Protein AF-A0A3C1S9T3-F1 (afdb_monomer)

Sequence (637 aa):
MSRKSRKHASLILAIFSAVALSVFCPMAVWADSVAPNTFNAKIAIGETVSVKRTVTITKEVISAKIDIFFLFDTTSSMKDTIQAAQINASEILSNASKMGDVSFGVGYYQDFPIGEYGGKNAEGKTDIAYQQLQDITNNPEYVRNAIDNLPLGYGNDVPESNLYALSEVASKTSWRKDSVRIIIWFGDCPGHDGKLDLSYPSRIGLSDVIATLKSHDIIVEAVDLNYLDRGFNVIDDFGVITADYRNLAGQATAITTATGGKILVPDDSGISGIVKIIDDALKSAFAEYKEVRLVFSGKNAGLGAELSPAAITNNFDRSSDRSFDFNITYKGLVPGIYQFDVLAKLDSKTVAVAKDTVEVVGQTGCLTKGAFTVEDSGLVKIDWLYDGGKYQGEFGIFNIAGMENLTPGSAEFIAEAVKRVLSNSEQGYPVFSDLSEGARFSGLLGGEVRDWNAGDYKGVKSLAMKPGSCFATVLVPNSTFTSLAQNPAITDPNKRPLFSMVSQTSAYGMSIGQMADVNGMGKAYSYEDKDASASDLDFNDLIIQITGAIGNVPSIDELRAAKTARSRRDSDWRTSELGRAILEHVAYPAAGENTVSMTVSLNIPATLLVYDPSGKVMGKDGGWISGAEFEMKADGT

Mean predicted aligned error: 17.3 Å

Secondary structure (DSSP, 8-state):
-----------------------------PPSEEESSEEEEEEEBT-EEEEEEEEEE-SS--S-EEEEEEEEE-SGGGHHHHHHHHHHHHHHHHHHHTTSEEEEEEEEE---SSTTT--B-TT-PBP-S-EEEEEEES-HHHHHHHHHT------SSSSBSHHHHHHHHHHHS-PPTT-EEEEEEEESSPBP-TTT-SSSS----HHHHHHHHHHTTEEEEEEESSSTTT--EEE-TTS-EEEE-GGGTTHHHHHHHHHT--EE--S-SSHHHHHHHHHHHHHHHHHEEEEEEEEESS--TTEEEEEESS-EEEEEESSS-EEEEEEEEEEE-SSEEEEEEEEEEETTEEEEEEEEEEEEEPP---SSTT-EEEPTT-EEEEEEEEE--SS--EEEEEE-TT-TTSPTTSHHHHHHHHHHHTT-BTTEEEEEETTT---S--S--TT-SS----S----PEEEE--TT-EEEEEEETTS-HHHHHH-TT---TTTS-EES---S--GGGTTT-SEEESSSSSSEEEE-SS-TTT--S---SEEEEEESEEE---BHHHHHHTS-GGG--S--GGGSHHHHHHHHHHHSPPPPTTS-------SS------B-TTS-B--TT----TT------TT--

Foldseek 3Di:
DDDDDDDDDDDDDDDDDDDDDPDPDPPDQDFFEKPPQEAEAEAAFQDKDKDKIKTKHALAQAQAQAEEEEEDEQEPVCVQLLVLCLVCLVVLLVLVPNNYNYWYWYKYAFADQDQQWWDADPVRDIGDGMDTQGATDPPSVSVSVSSNPRHHTHTDDFAISQQVHLLCCLPPHPDDPQHAAEYEHEDAGFHDACCVDVVGPDNGGLVNSLVSCVVSLYAYEYEHAHCHAQWDFDADPVRDGPDGGRVRHHSSVSNNVSSVFYYDYFPDSHNVRVSVSSVVRVCSSQFWFFKKAKDKDDDDPQKDKDKVPRIDGDTDGSPRMDMDMMMIMIHGRDFDWDKIKIFIDRHSHGRYIGIYIYGHDYPPADPFAQKKAFAPVQKKKKAWAAALALAWWWKKKFFCPPVPPPDPLDLVNLLLRLVQCVVLALGMHTFDTQVEAFHPDFDDFAPRPDTNTDYHHAFMDIGGHDHRTMMKMKMQGHDYSVVCNVPVVDPPQQGHIAIQTADPDPRQQSPLGQKAAAAPPQFKIFGDSGGPVPGLLLRRRTMMTIPSIGHNYHHSVRSLVPDDPVSPPGGNSCPDPSNVLSVQQRPDDAQDPPRDDDDDDDPDDDDDWDADPVRHTCDPVGDDDRNDGDHQDPVRD

pLDDT: mean 82.48, std 16.52, range [28.94, 98.81]

Structure (mmCIF, N/CA/C/O backbone):
data_AF-A0A3C1S9T3-F1
#
_entry.id   AF-A0A3C1S9T3-F1
#
loop_
_atom_site.group_PDB
_atom_site.id
_atom_site.type_symbol
_atom_site.label_atom_id
_atom_site.label_alt_id
_atom_site.label_comp_id
_atom_site.label_asym_id
_atom_site.label_entity_id
_atom_site.label_seq_id
_atom_site.pdbx_PDB_ins_code
_atom_site.Cartn_x
_atom_site.Cartn_y
_atom_site.Cartn_z
_atom_site.occupancy
_atom_site.B_iso_or_equiv
_atom_site.auth_seq_id
_atom_site.auth_comp_id
_atom_site.auth_asym_id
_atom_site.auth_atom_id
_atom_site.pdbx_PDB_model_num
ATOM 1 N N . MET A 1 1 ? 15.547 50.776 53.269 1.00 37.12 1 MET A N 1
ATOM 2 C CA . MET A 1 1 ? 14.284 50.978 54.014 1.00 37.12 1 MET A CA 1
ATOM 3 C C . MET A 1 1 ? 13.130 50.993 53.023 1.00 37.12 1 MET A C 1
ATOM 5 O O . MET A 1 1 ? 13.195 51.811 52.128 1.00 37.12 1 MET A O 1
ATOM 9 N N . SER A 1 2 ? 12.129 50.117 53.226 1.00 34.38 2 SER A N 1
ATOM 10 C CA . SER A 1 2 ? 10.680 50.331 52.979 1.00 34.38 2 SER A CA 1
ATOM 11 C C . SER A 1 2 ? 10.211 50.749 51.568 1.00 34.38 2 SER A C 1
ATOM 13 O O . SER A 1 2 ? 10.684 51.733 51.038 1.00 34.38 2 SER A O 1
ATOM 15 N N . ARG A 1 3 ? 9.173 50.204 50.922 1.00 34.81 3 ARG A N 1
ATOM 16 C CA . ARG A 1 3 ? 8.220 49.085 51.084 1.00 34.81 3 ARG A CA 1
ATOM 17 C C . ARG A 1 3 ? 7.284 49.206 49.861 1.00 34.81 3 ARG A C 1
ATOM 19 O O . ARG A 1 3 ? 6.869 50.324 49.594 1.00 34.81 3 ARG A O 1
ATOM 26 N N . LYS A 1 4 ? 6.809 48.062 49.338 1.00 36.97 4 LYS A N 1
ATOM 27 C CA . LYS A 1 4 ? 5.447 47.812 48.785 1.00 36.97 4 LYS A CA 1
ATOM 28 C C . LYS A 1 4 ? 5.010 48.615 47.538 1.00 36.97 4 LYS A C 1
ATOM 30 O O . LYS A 1 4 ? 5.372 49.757 47.370 1.00 36.97 4 LYS A O 1
ATOM 35 N N . SER A 1 5 ? 4.089 48.179 46.681 1.00 35.03 5 SER A N 1
ATOM 36 C CA . SER A 1 5 ? 3.474 46.900 46.290 1.00 35.03 5 SER A CA 1
ATOM 37 C C . SER A 1 5 ? 2.330 47.264 45.323 1.00 35.03 5 SER A C 1
ATOM 39 O O . SER A 1 5 ? 1.683 48.272 45.594 1.00 35.03 5 SER A O 1
ATOM 41 N N . ARG A 1 6 ? 1.965 46.347 44.405 1.00 35.88 6 ARG A N 1
ATOM 42 C CA . ARG A 1 6 ? 0.624 46.190 43.768 1.00 35.88 6 ARG A CA 1
ATOM 43 C C . ARG A 1 6 ? 0.224 47.260 42.736 1.00 35.88 6 ARG A C 1
ATOM 45 O O . ARG A 1 6 ? 0.566 48.412 42.898 1.00 35.88 6 ARG A O 1
ATOM 52 N N . LYS A 1 7 ? -0.605 47.011 41.718 1.00 38.44 7 LYS A N 1
ATOM 53 C CA . LYS A 1 7 ? -1.121 45.860 40.937 1.00 38.44 7 LYS A CA 1
ATOM 54 C C . LYS A 1 7 ? -2.064 46.521 39.898 1.00 38.44 7 LYS A C 1
ATOM 56 O O . LYS A 1 7 ? -2.768 47.444 40.278 1.00 38.44 7 LYS A O 1
ATOM 61 N N . HIS A 1 8 ? -2.153 45.938 38.697 1.00 35.81 8 HIS A N 1
ATOM 62 C CA . HIS A 1 8 ? -3.306 45.942 37.764 1.00 35.81 8 HIS A CA 1
ATOM 63 C C . HIS A 1 8 ? -3.616 47.207 36.942 1.00 35.81 8 HIS A C 1
ATOM 65 O O . HIS A 1 8 ? -3.943 48.243 37.503 1.00 35.81 8 HIS A O 1
ATOM 71 N N . ALA A 1 9 ? -3.686 47.038 35.614 1.00 30.25 9 ALA A N 1
ATOM 72 C CA . ALA A 1 9 ? -4.877 47.351 34.811 1.00 30.25 9 ALA A CA 1
ATOM 73 C C . ALA A 1 9 ? -4.739 46.769 33.387 1.00 30.25 9 ALA A C 1
ATOM 75 O O . ALA A 1 9 ? -3.715 46.944 32.732 1.00 30.25 9 ALA A O 1
ATOM 76 N N . SER A 1 10 ? -5.777 46.054 32.946 1.00 31.44 10 SER A N 1
ATOM 77 C CA . SER A 1 10 ? -6.054 45.654 31.560 1.00 31.44 10 SER A CA 1
ATOM 78 C C . SER A 1 10 ? -6.182 46.874 30.631 1.00 31.44 10 SER A C 1
ATOM 80 O O . SER A 1 10 ? -6.416 47.968 31.136 1.00 31.44 10 SER A O 1
ATOM 82 N N . LEU A 1 11 ? -6.152 46.679 29.301 1.00 29.58 11 LEU A N 1
ATOM 83 C CA . LEU A 1 11 ? -7.324 46.857 28.412 1.00 29.58 11 LEU A CA 1
ATOM 84 C C . LEU A 1 11 ? -6.941 47.103 26.922 1.00 29.58 11 LEU A C 1
ATOM 86 O O . LEU A 1 11 ? -6.300 48.089 26.591 1.00 29.58 11 LEU A O 1
ATOM 90 N N . ILE A 1 12 ? -7.457 46.210 26.066 1.00 29.95 12 ILE A N 1
ATOM 91 C CA . ILE A 1 12 ? -8.029 46.392 24.712 1.00 29.95 12 ILE A CA 1
ATOM 92 C C . ILE A 1 12 ? -7.158 46.744 23.482 1.00 29.95 12 ILE A C 1
ATOM 94 O O . ILE A 1 12 ? -6.455 47.741 23.383 1.00 29.95 12 ILE A O 1
ATOM 98 N N . LEU A 1 13 ? -7.388 45.866 22.502 1.00 30.67 13 LEU A N 1
ATOM 99 C CA . LEU A 1 13 ? -7.096 45.815 21.075 1.00 30.67 13 LEU A CA 1
ATOM 100 C C . LEU A 1 13 ? -7.766 46.959 20.280 1.00 30.67 13 LEU A C 1
ATOM 102 O O . LEU A 1 13 ? -8.963 47.191 20.438 1.00 30.67 13 LEU A O 1
ATOM 106 N N . ALA A 1 14 ? -7.045 47.589 19.349 1.00 29.27 14 ALA A N 1
ATOM 107 C CA . ALA A 1 14 ? -7.641 48.395 18.281 1.00 29.27 14 ALA A CA 1
ATOM 108 C C . ALA A 1 14 ? -6.919 48.145 16.946 1.00 29.27 14 ALA A C 1
ATOM 110 O O . ALA A 1 14 ? -5.698 48.243 16.846 1.00 29.27 14 ALA A O 1
ATOM 111 N N . ILE A 1 15 ? -7.720 47.784 15.946 1.00 34.62 15 ILE A N 1
ATOM 112 C CA . ILE A 1 15 ? -7.380 47.491 14.552 1.00 34.62 15 ILE A CA 1
ATOM 113 C C . ILE A 1 15 ? -7.155 48.806 13.791 1.00 34.62 15 ILE A C 1
ATOM 115 O O . ILE A 1 15 ? -7.966 49.720 13.921 1.00 34.62 15 ILE A O 1
ATOM 119 N N . PHE A 1 16 ? -6.131 48.869 12.932 1.00 28.94 16 PHE A N 1
ATOM 120 C CA . PHE A 1 16 ? -6.097 49.787 11.788 1.00 28.94 16 PHE A CA 1
ATOM 121 C C . PHE A 1 16 ? -5.500 49.093 10.558 1.00 28.94 16 PHE A C 1
ATOM 123 O O . PHE A 1 16 ? -4.442 48.470 10.623 1.00 28.94 16 PHE A O 1
ATOM 130 N N . SER A 1 17 ? -6.236 49.190 9.452 1.00 31.55 17 SER A N 1
ATOM 131 C CA . SER A 1 17 ? -5.959 48.587 8.150 1.00 31.55 17 SER A CA 1
ATOM 132 C C . SER A 1 17 ? -4.990 49.399 7.284 1.00 31.55 17 SER A C 1
ATOM 134 O O . SER A 1 17 ? -4.907 50.618 7.403 1.00 31.55 17 SER A O 1
ATOM 136 N N . ALA A 1 18 ? -4.445 48.674 6.298 1.00 35.50 18 ALA A N 1
ATOM 137 C CA . ALA A 1 18 ? -3.998 49.093 4.965 1.00 35.50 18 ALA A CA 1
ATOM 138 C C . ALA A 1 18 ? -2.547 49.576 4.790 1.00 35.50 18 ALA A C 1
ATOM 140 O O . ALA A 1 18 ? -2.223 50.735 5.018 1.00 35.50 18 ALA A O 1
ATOM 141 N N . VAL A 1 19 ? -1.732 48.705 4.181 1.00 29.98 19 VAL A N 1
ATOM 142 C CA . VAL A 1 19 ? -0.723 49.098 3.186 1.00 29.98 19 VAL A CA 1
ATOM 143 C C . VAL A 1 19 ? -0.790 48.098 2.031 1.00 29.98 19 VAL A C 1
ATOM 145 O O . VAL A 1 19 ? -0.560 46.905 2.211 1.00 29.98 19 VAL A O 1
ATOM 148 N N . ALA A 1 20 ? -1.134 48.601 0.846 1.00 42.47 20 ALA A N 1
ATOM 149 C CA . ALA A 1 20 ? -0.939 47.906 -0.414 1.00 42.47 20 ALA A CA 1
ATOM 150 C C . ALA A 1 20 ? 0.568 47.803 -0.680 1.00 42.47 20 ALA A C 1
ATOM 152 O O . ALA A 1 20 ? 1.244 48.825 -0.794 1.00 42.47 20 ALA A O 1
ATOM 153 N N . LEU A 1 21 ? 1.089 46.581 -0.776 1.00 30.97 21 LEU A N 1
ATOM 154 C CA . LEU A 1 21 ? 2.451 46.332 -1.228 1.00 30.97 21 LEU A CA 1
ATOM 155 C C . LEU A 1 21 ? 2.379 45.427 -2.456 1.00 30.97 21 LEU A C 1
ATOM 157 O O . LEU A 1 21 ? 2.195 44.216 -2.361 1.00 30.97 21 LEU A O 1
ATOM 161 N N . SER A 1 22 ? 2.493 46.048 -3.626 1.00 41.16 22 SER A N 1
ATOM 162 C CA . SER A 1 22 ? 2.819 45.377 -4.877 1.00 41.16 22 SER A CA 1
ATOM 163 C C . SER A 1 22 ? 4.232 44.808 -4.759 1.00 41.16 22 SER A C 1
ATOM 165 O O . SER A 1 22 ? 5.216 45.487 -5.056 1.00 41.16 22 SER A O 1
ATOM 167 N N . VAL A 1 23 ? 4.337 43.575 -4.267 1.00 33.38 23 VAL A N 1
ATOM 168 C CA . VAL A 1 23 ? 5.581 42.809 -4.285 1.00 33.38 23 VAL A CA 1
ATOM 169 C C . VAL A 1 23 ? 5.680 42.154 -5.656 1.00 33.38 23 VAL A C 1
ATOM 171 O O . VAL A 1 23 ? 4.972 41.195 -5.955 1.00 33.38 23 VAL A O 1
ATOM 174 N N . PHE A 1 24 ? 6.566 42.689 -6.495 1.00 38.44 24 PHE A N 1
ATOM 175 C CA . PHE A 1 24 ? 7.180 41.924 -7.575 1.00 38.44 24 PHE A CA 1
ATOM 176 C C . PHE A 1 24 ? 7.943 40.771 -6.909 1.00 38.44 24 PHE A C 1
ATOM 178 O O . PHE A 1 24 ? 9.077 40.933 -6.463 1.00 38.44 24 PHE A O 1
ATOM 185 N N . CYS A 1 25 ? 7.274 39.633 -6.740 1.00 29.67 25 CYS A N 1
ATOM 186 C CA . CYS A 1 25 ? 7.915 38.417 -6.273 1.00 29.67 25 CYS A CA 1
ATOM 187 C C . CYS A 1 25 ? 8.686 37.849 -7.474 1.00 29.67 25 CYS A C 1
ATOM 189 O O . CYS A 1 25 ? 8.064 37.653 -8.524 1.00 29.67 25 CYS A O 1
ATOM 191 N N . PRO A 1 26 ? 10.006 37.605 -7.391 1.00 34.91 26 PRO A N 1
ATOM 192 C CA . PRO A 1 26 ? 10.653 36.765 -8.388 1.00 34.91 26 PRO A CA 1
ATOM 193 C C . PRO A 1 26 ? 9.881 35.444 -8.396 1.00 34.91 26 PRO A C 1
ATOM 195 O O . PRO A 1 26 ? 9.629 34.889 -7.327 1.00 34.91 26 PRO A O 1
ATOM 198 N N . MET A 1 27 ? 9.417 35.001 -9.568 1.00 33.03 27 MET A N 1
ATOM 199 C CA . MET A 1 27 ? 8.697 33.735 -9.686 1.00 33.03 27 MET A CA 1
ATOM 200 C C . MET A 1 27 ? 9.614 32.635 -9.156 1.00 33.03 27 MET A C 1
ATOM 202 O O . MET A 1 27 ? 10.551 32.220 -9.833 1.00 33.03 27 MET A O 1
ATOM 206 N N . ALA A 1 28 ? 9.386 32.211 -7.914 1.00 42.88 28 ALA A N 1
ATOM 207 C CA . ALA A 1 28 ? 9.919 30.957 -7.434 1.00 42.88 28 ALA A CA 1
ATOM 208 C C . ALA A 1 28 ? 9.363 29.899 -8.386 1.00 42.88 28 ALA A C 1
ATOM 210 O O . ALA A 1 28 ? 8.152 29.846 -8.604 1.00 42.88 28 ALA A O 1
ATOM 211 N N . VAL A 1 29 ? 10.240 29.120 -9.012 1.00 49.38 29 VAL A N 1
ATOM 212 C CA . VAL A 1 29 ? 9.807 27.938 -9.750 1.00 49.38 29 VAL A CA 1
ATOM 213 C C . VAL A 1 29 ? 9.282 26.983 -8.683 1.00 49.38 29 VAL A C 1
ATOM 215 O O . VAL A 1 29 ? 10.054 26.456 -7.882 1.00 49.38 29 VAL A O 1
ATOM 218 N N . TRP A 1 30 ? 7.960 26.878 -8.574 1.00 58.56 30 TRP A N 1
ATOM 219 C CA . TRP A 1 30 ? 7.325 25.926 -7.673 1.00 58.56 30 TRP A CA 1
ATOM 220 C C . TRP A 1 30 ? 7.437 24.540 -8.294 1.00 58.56 30 TRP A C 1
ATOM 222 O O . TRP A 1 30 ? 7.488 24.403 -9.513 1.00 58.56 30 TRP A O 1
ATOM 232 N N . ALA A 1 31 ? 7.523 23.527 -7.448 1.00 75.12 31 ALA A N 1
ATOM 233 C CA . ALA A 1 31 ? 7.507 22.144 -7.876 1.00 75.12 31 ALA A CA 1
ATOM 234 C C . ALA A 1 31 ? 6.082 21.586 -7.784 1.00 75.12 31 ALA A C 1
ATOM 236 O O . ALA A 1 31 ? 5.261 22.133 -7.033 1.00 75.12 31 ALA A O 1
ATOM 237 N N . ASP A 1 32 ? 5.796 20.481 -8.482 1.00 87.44 32 ASP A N 1
ATOM 238 C CA . ASP A 1 32 ? 4.546 19.751 -8.271 1.00 87.44 32 ASP A CA 1
ATOM 239 C C . ASP A 1 32 ? 4.382 19.467 -6.777 1.00 87.44 32 ASP A C 1
ATOM 241 O O . ASP A 1 32 ? 5.330 19.051 -6.097 1.00 87.44 32 ASP A O 1
ATOM 245 N N . SER A 1 33 ? 3.194 19.732 -6.246 1.00 89.81 33 SER A N 1
ATOM 246 C CA . SER A 1 33 ? 2.976 19.742 -4.802 1.00 89.81 33 SER A CA 1
ATOM 247 C C . SER A 1 33 ? 1.563 19.332 -4.421 1.00 89.81 33 SER A C 1
ATOM 249 O O . SER A 1 33 ? 0.628 19.428 -5.210 1.00 89.81 33 SER A O 1
ATOM 251 N N . VAL A 1 34 ? 1.416 18.890 -3.172 1.00 92.88 34 VAL A N 1
ATOM 252 C CA . VAL A 1 34 ? 0.122 18.676 -2.522 1.00 92.88 34 VAL A CA 1
ATOM 253 C C . VAL A 1 34 ? 0.067 19.571 -1.289 1.00 92.88 34 VAL A C 1
ATOM 255 O O . VAL A 1 34 ? 0.929 19.469 -0.414 1.00 92.88 34 VAL A O 1
ATOM 258 N N . ALA A 1 35 ? -0.929 20.454 -1.220 1.00 93.88 35 ALA A N 1
ATOM 259 C CA . ALA A 1 35 ? -1.109 21.417 -0.138 1.00 93.88 35 ALA A CA 1
ATOM 260 C C . ALA A 1 35 ? -2.433 21.174 0.621 1.00 93.88 35 ALA A C 1
ATOM 262 O O . ALA A 1 35 ? -3.462 21.017 -0.031 1.00 93.88 35 ALA A O 1
ATOM 263 N N . PRO A 1 36 ? -2.451 21.173 1.970 1.00 95.94 36 PRO A N 1
ATOM 264 C CA . PRO A 1 36 ? -1.274 21.139 2.839 1.00 95.94 36 PRO A CA 1
ATOM 265 C C . PRO A 1 36 ? -0.417 19.898 2.549 1.00 95.94 36 PRO A C 1
ATOM 267 O O . PRO A 1 36 ? -0.921 18.928 1.996 1.00 95.94 36 PRO A O 1
ATOM 270 N N . ASN A 1 37 ? 0.876 19.929 2.877 1.00 90.00 37 ASN A N 1
ATOM 271 C CA . ASN A 1 37 ? 1.776 18.784 2.662 1.00 90.00 37 ASN A CA 1
ATOM 272 C C . ASN A 1 37 ? 1.737 17.778 3.824 1.00 90.00 37 ASN A C 1
ATOM 274 O O . ASN A 1 37 ? 2.217 16.655 3.696 1.00 90.00 37 ASN A O 1
ATOM 278 N N . THR A 1 38 ? 1.143 18.175 4.949 1.00 93.88 38 THR A N 1
ATOM 279 C CA . THR A 1 38 ? 0.936 17.339 6.125 1.00 93.88 38 THR A CA 1
ATOM 280 C C . THR A 1 38 ? -0.457 17.548 6.699 1.00 93.88 38 THR A C 1
ATOM 282 O O . THR A 1 38 ? -1.015 18.644 6.612 1.00 93.88 38 THR A O 1
ATOM 285 N N . PHE A 1 39 ? -1.012 16.506 7.307 1.00 97.06 39 PHE A N 1
ATOM 286 C CA . PHE A 1 39 ? -2.251 16.596 8.070 1.00 97.06 39 PHE A CA 1
ATOM 287 C C . PHE A 1 39 ? -2.172 15.706 9.303 1.00 97.06 39 PHE A C 1
ATOM 289 O O . PHE A 1 39 ? -1.774 14.549 9.218 1.00 97.06 39 PHE A O 1
ATOM 296 N N . ASN A 1 40 ? -2.542 16.265 10.453 1.00 96.31 40 ASN A N 1
ATOM 297 C CA . ASN A 1 40 ? -2.579 15.550 11.719 1.00 96.31 40 ASN A CA 1
ATOM 298 C C . ASN A 1 40 ? -3.967 15.723 12.329 1.00 96.31 40 ASN A C 1
ATOM 300 O O . ASN A 1 40 ? -4.432 16.857 12.466 1.00 96.31 40 ASN A O 1
ATOM 304 N N . ALA A 1 41 ? -4.605 14.624 12.714 1.00 94.56 41 ALA A N 1
ATOM 305 C CA . ALA A 1 41 ? -5.901 14.654 13.378 1.00 94.56 41 ALA A CA 1
ATOM 306 C C . ALA A 1 41 ? -6.007 13.586 14.465 1.00 94.56 41 ALA A C 1
ATOM 308 O O . ALA A 1 41 ? -5.326 12.564 14.423 1.00 94.56 41 ALA A O 1
ATOM 309 N N . LYS A 1 42 ? -6.902 13.837 15.418 1.00 91.88 42 LYS A N 1
ATOM 310 C CA . LYS A 1 42 ? -7.316 12.899 16.457 1.00 91.88 42 LYS A CA 1
ATOM 311 C C . LYS A 1 42 ? -8.839 12.802 16.411 1.00 91.88 42 LYS A C 1
ATOM 313 O O . LYS A 1 42 ? -9.491 13.841 16.491 1.00 91.88 42 LYS A O 1
ATOM 318 N N . ILE A 1 43 ? -9.376 11.598 16.247 1.00 87.56 43 ILE A N 1
ATOM 319 C CA . ILE A 1 43 ? -10.817 11.321 16.105 1.00 87.56 43 ILE A CA 1
ATOM 320 C C . ILE A 1 43 ? -11.210 10.114 16.955 1.00 87.56 43 ILE A C 1
ATOM 322 O O . ILE A 1 43 ? -10.382 9.230 17.167 1.00 87.56 43 ILE A O 1
ATOM 326 N N . ALA A 1 44 ? -12.445 10.046 17.442 1.00 79.69 44 ALA A N 1
ATOM 327 C CA . ALA A 1 44 ? -12.956 8.834 18.081 1.00 79.69 44 ALA A CA 1
ATOM 328 C C . ALA A 1 44 ? -13.396 7.774 17.049 1.00 79.69 44 ALA A C 1
ATOM 330 O O . ALA A 1 44 ? -13.581 8.070 15.865 1.00 79.69 44 ALA A O 1
ATOM 331 N N . ILE A 1 45 ? -13.603 6.527 17.491 1.00 72.69 45 ILE A N 1
ATOM 332 C CA . ILE A 1 45 ? -14.298 5.514 16.676 1.00 72.69 45 ILE A CA 1
ATOM 333 C C . ILE A 1 45 ? -15.674 6.060 16.262 1.00 72.69 45 ILE A C 1
ATOM 335 O O . ILE A 1 45 ? -16.421 6.583 17.090 1.00 72.69 45 ILE A O 1
ATOM 339 N N . GLY A 1 46 ? -15.999 5.936 14.976 1.00 76.12 46 GLY A N 1
ATOM 340 C CA . GLY A 1 46 ? -17.239 6.416 14.371 1.00 76.12 46 GLY A CA 1
ATOM 341 C C . GLY A 1 46 ? -17.184 7.866 13.883 1.00 76.12 46 GLY A C 1
ATOM 342 O O . GLY A 1 46 ? -17.895 8.198 12.933 1.00 76.12 46 GLY A O 1
ATOM 343 N N . GLU A 1 47 ? -16.313 8.705 14.454 1.00 84.06 47 GLU A N 1
ATOM 344 C CA . GLU A 1 47 ? -16.158 10.101 14.039 1.00 84.06 47 GLU A CA 1
ATOM 345 C C . GLU A 1 47 ? -15.445 10.233 12.695 1.00 84.06 47 GLU A C 1
ATOM 347 O O . GLU A 1 47 ? -14.641 9.385 12.290 1.00 84.06 47 GLU A O 1
ATOM 352 N N . THR A 1 48 ? -15.720 11.351 12.020 1.00 93.00 48 THR A N 1
ATOM 353 C CA . THR A 1 48 ? -15.094 11.705 10.748 1.00 93.00 48 THR A CA 1
ATOM 354 C C . THR A 1 48 ? -14.375 13.041 10.811 1.00 93.00 48 THR A C 1
ATOM 356 O O . THR A 1 48 ? -14.870 13.988 11.421 1.00 93.00 48 THR A O 1
ATOM 359 N N . VAL A 1 49 ? -13.269 13.164 10.083 1.00 96.75 49 VAL A N 1
ATOM 360 C CA . VAL A 1 49 ? -12.574 14.436 9.853 1.00 96.75 49 VAL A CA 1
ATOM 361 C C . VAL A 1 49 ? -12.238 14.572 8.375 1.00 96.75 49 VAL A C 1
ATOM 363 O O . VAL A 1 49 ? -11.913 13.585 7.723 1.00 96.75 49 VAL A O 1
ATOM 366 N N . SER A 1 50 ? -12.326 15.786 7.830 1.00 97.12 50 SER A N 1
ATOM 367 C CA . SER A 1 50 ? -11.993 16.045 6.427 1.00 97.12 50 SER A CA 1
ATOM 368 C C . SER A 1 50 ? -10.824 17.008 6.275 1.00 97.12 50 SER A C 1
ATOM 370 O O . SER A 1 50 ? -10.670 17.939 7.066 1.00 97.12 50 SER A O 1
ATOM 372 N N . VAL A 1 51 ? -10.036 16.811 5.222 1.00 97.19 51 VAL A N 1
ATOM 373 C CA . VAL A 1 51 ? -8.976 17.723 4.793 1.00 97.19 51 VAL A CA 1
ATOM 374 C C . VAL A 1 51 ? -9.112 18.010 3.301 1.00 97.19 51 VAL A C 1
ATOM 376 O O . VAL A 1 51 ? -9.092 17.102 2.469 1.00 97.19 51 VAL A O 1
ATOM 379 N N . LYS A 1 52 ? -9.205 19.300 2.958 1.00 97.69 52 LYS A N 1
ATOM 380 C CA . LYS A 1 52 ? -9.084 19.755 1.574 1.00 97.69 52 LYS A CA 1
ATOM 381 C C . LYS A 1 52 ? -7.612 19.716 1.165 1.00 97.69 52 LYS A C 1
ATOM 383 O O . LYS A 1 52 ? -6.763 20.244 1.882 1.00 97.69 52 LYS A O 1
ATOM 388 N N . ARG A 1 53 ? -7.328 19.122 0.010 1.00 96.25 53 ARG A N 1
ATOM 389 C CA . ARG A 1 53 ? -6.011 19.068 -0.623 1.00 96.25 53 ARG A CA 1
ATOM 390 C C . ARG A 1 53 ? -6.060 19.726 -1.990 1.00 96.25 53 ARG A C 1
ATOM 392 O O . ARG A 1 53 ? -6.975 19.467 -2.759 1.00 96.25 53 ARG A O 1
ATOM 399 N N . THR A 1 54 ? -5.045 20.511 -2.305 1.00 97.38 54 THR A N 1
ATOM 400 C CA . THR A 1 54 ? -4.822 21.058 -3.640 1.00 97.38 54 THR A CA 1
ATOM 401 C C . THR A 1 54 ? -3.550 20.440 -4.198 1.00 97.38 54 THR A C 1
ATOM 403 O O . THR A 1 54 ? -2.478 20.607 -3.617 1.00 97.38 54 THR A O 1
ATOM 406 N N . VAL A 1 55 ? -3.672 19.705 -5.300 1.00 96.00 55 VAL A N 1
ATOM 407 C CA . VAL A 1 55 ? -2.539 19.237 -6.102 1.00 96.00 55 VAL A CA 1
ATOM 408 C C . VAL A 1 55 ? -2.208 20.325 -7.112 1.00 96.00 55 VAL A C 1
ATOM 410 O O . VAL A 1 55 ? -3.061 20.675 -7.924 1.00 96.00 55 VAL A O 1
ATOM 413 N N . THR A 1 56 ? -0.992 20.852 -7.076 1.00 93.38 56 THR A N 1
ATOM 414 C CA . THR A 1 56 ? -0.494 21.806 -8.071 1.00 93.38 56 THR A CA 1
ATOM 415 C C . THR A 1 56 ? 0.497 21.097 -8.973 1.00 93.38 56 THR A C 1
ATOM 417 O O . THR A 1 56 ? 1.441 20.494 -8.471 1.00 93.38 56 THR A O 1
ATOM 420 N N . ILE A 1 57 ? 0.275 21.181 -10.283 1.00 90.88 57 ILE A N 1
ATOM 421 C CA . ILE A 1 57 ? 1.174 20.693 -11.326 1.00 90.88 57 ILE A CA 1
ATOM 422 C C . ILE A 1 57 ? 1.794 21.901 -11.999 1.00 90.88 57 ILE A C 1
ATOM 424 O O . ILE A 1 57 ? 1.072 22.761 -12.508 1.00 90.88 57 ILE A O 1
ATOM 428 N N . THR A 1 58 ? 3.114 21.978 -11.979 1.00 87.00 58 THR A N 1
ATOM 429 C CA . THR A 1 58 ? 3.858 23.106 -12.522 1.00 87.00 58 THR A CA 1
ATOM 430 C C . THR A 1 58 ? 4.304 22.841 -13.945 1.00 87.00 58 THR A C 1
ATOM 432 O O . THR A 1 58 ? 4.459 21.693 -14.379 1.00 87.00 58 THR A O 1
ATOM 435 N N . LYS A 1 59 ? 4.526 23.927 -14.684 1.00 83.25 59 LYS A N 1
ATOM 436 C CA . LYS A 1 59 ? 5.076 23.870 -16.038 1.00 83.25 59 LYS A CA 1
ATOM 437 C C . LYS A 1 59 ? 6.403 23.103 -16.085 1.00 83.25 59 LYS A C 1
ATOM 439 O O . LYS A 1 59 ? 6.603 22.278 -16.970 1.00 83.25 59 LYS A O 1
ATOM 444 N N . GLU A 1 60 ? 7.282 23.355 -15.119 1.00 75.06 60 GLU A N 1
ATOM 445 C CA . GLU A 1 60 ? 8.569 22.666 -14.988 1.00 75.06 60 GLU A CA 1
ATOM 446 C C . GLU A 1 60 ? 8.434 21.397 -14.131 1.00 75.06 60 GLU A C 1
ATOM 448 O O . GLU A 1 60 ? 7.694 21.382 -13.144 1.00 75.06 60 GLU A O 1
ATOM 453 N N . VAL A 1 61 ? 9.175 20.342 -14.480 1.00 69.44 61 VAL A N 1
ATOM 454 C CA . VAL A 1 61 ? 9.246 19.086 -13.713 1.00 69.44 61 VAL A CA 1
ATOM 455 C C . VAL A 1 61 ? 10.456 19.161 -12.783 1.00 69.44 61 VAL A C 1
ATOM 457 O O . VAL A 1 61 ? 11.575 18.914 -13.222 1.00 69.44 61 VAL A O 1
ATOM 460 N N . ILE A 1 62 ? 10.252 19.554 -11.521 1.00 64.00 62 ILE A N 1
ATOM 461 C CA . ILE A 1 62 ? 11.366 19.771 -10.572 1.00 64.00 62 ILE A CA 1
ATOM 462 C C . ILE A 1 62 ? 11.235 19.049 -9.213 1.00 64.00 62 ILE A C 1
ATOM 464 O O . ILE A 1 62 ? 12.170 19.099 -8.416 1.00 64.00 62 ILE A O 1
ATOM 468 N N . SER A 1 63 ? 10.112 18.376 -8.912 1.00 63.88 63 SER A N 1
ATOM 469 C CA . SER A 1 63 ? 9.898 17.632 -7.642 1.00 63.88 63 SER A CA 1
ATOM 470 C C . SER A 1 63 ? 9.771 16.121 -7.780 1.00 63.88 63 SER A C 1
ATOM 472 O O . SER A 1 63 ? 9.754 15.434 -6.755 1.00 63.88 63 SER A O 1
ATOM 474 N N . ALA A 1 64 ? 9.653 15.581 -8.993 1.00 67.06 64 ALA A N 1
ATOM 475 C CA . ALA A 1 64 ? 9.487 14.146 -9.147 1.00 67.06 64 ALA A CA 1
ATOM 476 C C . ALA A 1 64 ? 10.761 13.425 -8.677 1.00 67.06 64 ALA A C 1
ATOM 478 O O . ALA A 1 64 ? 11.884 13.817 -8.999 1.00 67.06 64 ALA A O 1
ATOM 479 N N . LYS A 1 65 ? 10.579 12.350 -7.911 1.00 84.19 65 LYS A N 1
ATOM 480 C CA . LYS A 1 65 ? 11.641 11.385 -7.643 1.00 84.19 65 LYS A CA 1
ATOM 481 C C . LYS A 1 65 ? 11.723 10.471 -8.858 1.00 84.19 65 LYS A C 1
ATOM 483 O O . LYS A 1 65 ? 10.774 9.737 -9.110 1.00 84.19 65 LYS A O 1
ATOM 488 N N . ILE A 1 66 ? 12.801 10.542 -9.630 1.00 86.81 66 ILE A N 1
ATOM 489 C CA . ILE A 1 66 ? 12.890 9.883 -10.942 1.00 86.81 66 ILE A CA 1
ATOM 490 C C . ILE A 1 66 ? 14.027 8.869 -10.934 1.00 86.81 66 ILE A C 1
ATOM 492 O O . ILE A 1 66 ? 15.150 9.188 -10.551 1.00 86.81 66 ILE A O 1
ATOM 496 N N . ASP A 1 67 ? 13.742 7.655 -11.379 1.00 92.81 67 ASP A N 1
ATOM 497 C CA . ASP A 1 67 ? 14.750 6.652 -11.692 1.00 92.81 67 ASP A CA 1
ATOM 498 C C . ASP A 1 67 ? 14.835 6.487 -13.202 1.00 92.81 67 ASP A C 1
ATOM 500 O O . ASP A 1 67 ? 13.841 6.153 -13.845 1.00 92.81 67 ASP A O 1
ATOM 504 N N . ILE A 1 68 ? 16.023 6.717 -13.755 1.00 91.56 68 ILE A N 1
ATOM 505 C CA . ILE A 1 68 ? 16.299 6.569 -15.183 1.00 91.56 68 ILE A CA 1
ATOM 506 C C . ILE A 1 68 ? 17.257 5.400 -15.358 1.00 91.56 68 ILE A C 1
ATOM 508 O O . ILE A 1 68 ? 18.388 5.436 -14.878 1.00 91.56 68 ILE A O 1
ATOM 512 N N . PHE A 1 69 ? 16.831 4.365 -16.063 1.00 96.31 69 PHE A N 1
ATOM 513 C CA . PHE A 1 69 ? 17.692 3.251 -16.420 1.00 96.31 69 PHE A CA 1
ATOM 514 C C . PHE A 1 69 ? 18.063 3.349 -17.896 1.00 96.31 69 PHE A C 1
ATOM 516 O O . PHE A 1 69 ? 17.196 3.265 -18.765 1.00 96.31 69 PHE A O 1
ATOM 523 N N . PHE A 1 70 ? 19.350 3.514 -18.187 1.00 94.62 70 PHE A N 1
ATOM 524 C CA . PHE A 1 70 ? 19.852 3.455 -19.554 1.00 94.62 70 PHE A CA 1
ATOM 525 C C . PHE A 1 70 ? 20.111 1.996 -19.930 1.00 94.62 70 PHE A C 1
ATOM 527 O O . PHE A 1 70 ? 20.962 1.337 -19.325 1.00 94.62 70 PHE A O 1
ATOM 534 N N . LEU A 1 71 ? 19.361 1.492 -20.909 1.00 97.81 71 LEU A N 1
ATOM 535 C CA . LEU A 1 71 ? 19.506 0.142 -21.438 1.00 97.81 71 LEU A CA 1
ATOM 536 C C . LEU A 1 71 ? 20.059 0.219 -22.861 1.00 97.81 71 LEU A C 1
ATOM 538 O O . LEU A 1 71 ? 19.344 0.609 -23.784 1.00 97.81 71 LEU A O 1
ATOM 542 N N . PHE A 1 72 ? 21.325 -0.151 -23.022 1.00 96.31 72 PHE A N 1
ATOM 543 C CA . PHE A 1 72 ? 22.018 -0.077 -24.303 1.00 96.31 72 PHE A CA 1
ATOM 544 C C . PHE A 1 72 ? 22.008 -1.411 -25.037 1.00 96.31 72 PHE A C 1
ATOM 546 O O . PHE A 1 72 ? 22.431 -2.427 -24.487 1.00 96.31 72 PHE A O 1
ATOM 553 N N . ASP A 1 73 ? 21.620 -1.381 -26.304 1.00 96.44 73 ASP A N 1
ATOM 554 C CA . ASP A 1 73 ? 22.164 -2.328 -27.265 1.00 96.44 73 ASP A CA 1
ATOM 555 C C . ASP A 1 73 ? 23.676 -2.102 -27.382 1.00 96.44 73 ASP A C 1
ATOM 557 O O . ASP A 1 73 ? 24.143 -0.961 -27.493 1.00 96.44 73 ASP A O 1
ATOM 561 N N . THR A 1 74 ? 24.439 -3.186 -27.297 1.00 95.94 74 THR A N 1
ATOM 562 C CA . THR A 1 74 ? 25.896 -3.148 -27.406 1.00 95.94 74 THR A CA 1
ATOM 563 C C . THR A 1 74 ? 26.452 -4.035 -28.507 1.00 95.94 74 THR A C 1
ATOM 565 O O . THR A 1 74 ? 27.648 -4.340 -28.484 1.00 95.94 74 THR A O 1
ATOM 568 N N . THR A 1 75 ? 25.635 -4.455 -29.471 1.00 94.00 75 THR A N 1
ATOM 569 C CA . THR A 1 75 ? 26.138 -5.171 -30.646 1.00 94.00 75 THR A CA 1
ATOM 570 C C . THR A 1 75 ? 26.942 -4.255 -31.566 1.00 94.00 75 THR A C 1
ATOM 572 O O . THR A 1 75 ? 27.055 -3.041 -31.373 1.00 94.00 75 THR A O 1
ATOM 575 N N . SER A 1 76 ? 27.642 -4.855 -32.528 1.00 90.56 76 SER A N 1
ATOM 576 C CA . SER A 1 76 ? 28.717 -4.168 -33.246 1.00 90.56 76 SER A CA 1
ATOM 577 C C . SER A 1 76 ? 28.243 -2.977 -34.092 1.00 90.56 76 SER A C 1
ATOM 579 O O . SER A 1 76 ? 29.014 -2.027 -34.269 1.00 90.56 76 SER A O 1
ATOM 581 N N . SER A 1 77 ? 26.988 -2.985 -34.556 1.00 90.81 77 SER A N 1
ATOM 582 C CA . SER A 1 77 ? 26.355 -1.872 -35.281 1.00 90.81 77 SER A CA 1
ATOM 583 C C . SER A 1 77 ? 26.204 -0.618 -34.415 1.00 90.81 77 SER A C 1
ATOM 585 O O . SER A 1 77 ? 26.294 0.502 -34.919 1.00 90.81 77 SER A O 1
ATOM 587 N N . MET A 1 78 ? 26.101 -0.794 -33.098 1.00 92.25 78 MET A N 1
ATOM 588 C CA . MET A 1 78 ? 25.882 0.271 -32.118 1.00 92.25 78 MET A CA 1
ATOM 589 C C . MET A 1 78 ? 27.166 0.990 -31.683 1.00 92.25 78 MET A C 1
ATOM 591 O O . MET A 1 78 ? 27.130 1.891 -30.839 1.00 92.25 78 MET A O 1
ATOM 595 N N . LYS A 1 79 ? 28.326 0.623 -32.242 1.00 91.19 79 LYS A N 1
ATOM 596 C CA . LYS A 1 79 ? 29.645 1.124 -31.822 1.00 91.19 79 LYS A CA 1
ATOM 597 C C . LYS A 1 79 ? 29.738 2.647 -31.744 1.00 91.19 79 LYS A C 1
ATOM 599 O O . LYS A 1 79 ? 30.241 3.170 -30.747 1.00 91.19 79 LYS A O 1
ATOM 604 N N . ASP A 1 80 ? 29.276 3.352 -32.768 1.00 86.75 80 ASP A N 1
ATOM 605 C CA . ASP A 1 80 ? 29.382 4.813 -32.818 1.00 86.75 80 ASP A CA 1
ATOM 606 C C . ASP A 1 80 ? 28.451 5.473 -31.785 1.00 86.75 80 ASP A C 1
ATOM 608 O O . ASP A 1 80 ? 28.828 6.448 -31.130 1.00 86.75 80 ASP A O 1
ATOM 612 N N . THR A 1 81 ? 27.275 4.886 -31.549 1.00 86.50 81 THR A N 1
ATOM 613 C CA . THR A 1 81 ? 26.330 5.318 -30.510 1.00 86.50 81 THR A CA 1
ATOM 614 C C . THR A 1 81 ? 26.910 5.136 -29.109 1.00 86.50 81 THR A C 1
ATOM 616 O O . THR A 1 81 ? 26.814 6.046 -28.283 1.00 86.50 81 THR A O 1
ATOM 619 N N . ILE A 1 82 ? 27.559 4.002 -28.836 1.00 89.62 82 ILE A N 1
ATOM 620 C CA . ILE A 1 82 ? 28.223 3.742 -27.549 1.00 89.62 82 ILE A CA 1
ATOM 621 C C . ILE A 1 82 ? 29.331 4.772 -27.315 1.00 89.62 82 ILE A C 1
ATOM 623 O O . ILE A 1 82 ? 29.397 5.370 -26.242 1.00 89.62 82 ILE A O 1
ATOM 627 N N . GLN A 1 83 ? 30.158 5.047 -28.328 1.00 89.50 83 GLN A N 1
ATOM 628 C CA . GLN A 1 83 ? 31.200 6.075 -28.233 1.00 89.50 83 GLN A CA 1
ATOM 629 C C . GLN A 1 83 ? 30.610 7.463 -27.958 1.00 89.50 83 GLN A C 1
ATOM 631 O O . GLN A 1 83 ? 31.127 8.199 -27.114 1.00 89.50 83 GLN A O 1
ATOM 636 N N . ALA A 1 84 ? 29.505 7.821 -28.616 1.00 85.12 84 ALA A N 1
ATOM 637 C CA . ALA A 1 84 ? 28.810 9.077 -28.355 1.00 85.12 84 ALA A CA 1
ATOM 638 C C . ALA A 1 84 ? 28.267 9.149 -26.915 1.00 85.12 84 ALA A C 1
ATOM 640 O O . ALA A 1 84 ? 28.427 10.181 -26.258 1.00 85.12 84 ALA A O 1
ATOM 641 N N . ALA A 1 85 ? 27.682 8.068 -26.393 1.00 86.25 85 ALA A N 1
ATOM 642 C CA . ALA A 1 85 ? 27.206 8.004 -25.011 1.00 86.25 85 ALA A CA 1
ATOM 643 C C . ALA A 1 85 ? 28.356 8.162 -23.999 1.00 86.25 85 ALA A C 1
ATOM 645 O O . ALA A 1 85 ? 28.233 8.942 -23.054 1.00 86.25 85 ALA A O 1
ATOM 646 N N . GLN A 1 86 ? 29.495 7.501 -24.230 1.00 90.06 86 GLN A N 1
ATOM 647 C CA . GLN A 1 86 ? 30.703 7.609 -23.399 1.00 90.06 86 GLN A CA 1
ATOM 648 C C . GLN A 1 86 ? 31.260 9.038 -23.367 1.00 90.06 86 GLN A C 1
ATOM 650 O O . GLN A 1 86 ? 31.542 9.583 -22.299 1.00 90.06 86 GLN A O 1
ATOM 655 N N . ILE A 1 87 ? 31.348 9.698 -24.527 1.00 88.50 87 ILE A N 1
ATOM 656 C CA . ILE A 1 87 ? 31.832 11.085 -24.625 1.00 88.50 87 ILE A CA 1
ATOM 657 C C . ILE A 1 87 ? 30.930 12.055 -23.841 1.00 88.50 87 ILE A C 1
ATOM 659 O O . ILE A 1 87 ? 31.436 12.971 -23.190 1.00 88.50 87 ILE A O 1
ATOM 663 N N . ASN A 1 88 ? 29.607 11.854 -23.871 1.00 83.38 88 ASN A N 1
ATOM 664 C CA . ASN A 1 88 ? 28.629 12.824 -23.357 1.00 83.38 88 ASN A CA 1
ATOM 665 C C . ASN A 1 88 ? 27.986 12.441 -22.023 1.00 83.38 88 ASN A C 1
ATOM 667 O O . ASN A 1 88 ? 27.156 13.198 -21.515 1.00 83.38 88 ASN A O 1
ATOM 671 N N . ALA A 1 89 ? 28.377 11.317 -21.418 1.00 86.50 89 ALA A N 1
ATOM 672 C CA . ALA A 1 89 ? 27.794 10.813 -20.175 1.00 86.50 89 ALA A CA 1
ATOM 673 C C . ALA A 1 89 ? 27.684 11.903 -19.094 1.00 86.50 89 ALA A C 1
ATOM 675 O O . ALA A 1 89 ? 26.653 12.044 -18.444 1.00 86.50 89 ALA A O 1
ATOM 676 N N . SER A 1 90 ? 28.714 12.743 -18.945 1.00 86.56 90 SER A N 1
ATOM 677 C CA . SER A 1 90 ? 28.703 13.824 -17.947 1.00 86.56 90 SER A CA 1
ATOM 678 C C . SER A 1 90 ? 27.645 14.902 -18.225 1.00 86.56 90 SER A C 1
ATOM 680 O O . SER A 1 90 ? 27.012 15.390 -17.290 1.00 86.56 90 SER A O 1
ATOM 682 N N . GLU A 1 91 ? 27.431 15.276 -19.488 1.00 84.88 91 GLU A N 1
ATOM 683 C CA . GLU A 1 91 ? 26.422 16.273 -19.865 1.00 84.88 91 GLU A CA 1
ATOM 684 C C . GLU A 1 91 ? 25.004 15.713 -19.726 1.00 84.88 91 GLU A C 1
ATOM 686 O O . GLU A 1 91 ? 24.136 16.372 -19.150 1.00 84.88 91 GLU A O 1
ATOM 691 N N . ILE A 1 92 ? 24.794 14.472 -20.170 1.00 79.88 92 ILE A N 1
ATOM 692 C CA . ILE A 1 92 ? 23.523 13.746 -20.056 1.00 79.88 92 ILE A CA 1
ATOM 693 C C . ILE A 1 92 ? 23.071 13.686 -18.594 1.00 79.88 92 ILE A C 1
ATOM 695 O O . ILE A 1 92 ? 21.966 14.120 -18.259 1.00 79.88 92 ILE A O 1
ATOM 699 N N . LEU A 1 93 ? 23.948 13.197 -17.710 1.00 86.06 93 LEU A N 1
ATOM 700 C CA . LEU A 1 93 ? 23.646 13.060 -16.285 1.00 86.06 93 LEU A CA 1
ATOM 701 C C . LEU A 1 93 ? 23.401 14.425 -15.631 1.00 86.06 93 LEU A C 1
ATOM 703 O O . LEU A 1 93 ? 22.486 14.562 -14.818 1.00 86.06 93 LEU A O 1
ATOM 707 N N . SER A 1 94 ? 24.173 15.449 -16.010 1.00 84.81 94 SER A N 1
ATOM 708 C CA . SER A 1 94 ? 23.999 16.818 -15.511 1.00 84.81 94 SER A CA 1
ATOM 709 C C . SER A 1 94 ? 22.652 17.426 -15.914 1.00 84.81 94 SER A C 1
ATOM 711 O O . SER A 1 94 ? 21.974 18.019 -15.075 1.00 84.81 94 SER A O 1
ATOM 713 N N . ASN A 1 95 ? 22.230 17.263 -17.171 1.00 78.44 95 ASN A N 1
ATOM 714 C CA . ASN A 1 95 ? 20.954 17.796 -17.649 1.00 78.44 95 ASN A CA 1
ATOM 715 C C . ASN A 1 95 ? 19.765 17.084 -17.002 1.00 78.44 95 ASN A C 1
ATOM 717 O O . ASN A 1 95 ? 18.884 17.759 -16.473 1.00 78.44 95 ASN A O 1
ATOM 721 N N . ALA A 1 96 ? 19.787 15.751 -16.942 1.00 77.56 96 ALA A N 1
ATOM 722 C CA . ALA A 1 96 ? 18.745 14.981 -16.269 1.00 77.56 96 ALA A CA 1
ATOM 723 C C . ALA A 1 96 ? 18.649 15.325 -14.770 1.00 77.56 96 ALA A C 1
ATOM 725 O O . ALA A 1 96 ? 17.554 15.500 -14.244 1.00 77.56 96 ALA A O 1
ATOM 726 N N . SER A 1 97 ? 19.782 15.528 -14.086 1.00 80.12 97 SER A N 1
ATOM 727 C CA . SER A 1 97 ? 19.798 15.874 -12.653 1.00 80.12 97 SER A CA 1
ATOM 728 C C . SER A 1 97 ? 19.150 17.228 -12.329 1.00 80.12 97 SER A C 1
ATOM 730 O O . SER A 1 97 ? 18.786 17.469 -11.180 1.00 80.12 97 SER A O 1
ATOM 732 N N . LYS A 1 98 ? 18.958 18.121 -13.313 1.00 75.12 98 LYS A N 1
ATOM 733 C CA . LYS A 1 98 ? 18.245 19.398 -13.109 1.00 75.12 98 LYS A CA 1
ATOM 734 C C . LYS A 1 98 ? 16.744 19.211 -12.845 1.00 75.12 98 LYS A C 1
ATOM 736 O O . LYS A 1 98 ? 16.096 20.165 -12.424 1.00 75.12 98 LYS A O 1
ATOM 741 N N . MET A 1 99 ? 16.203 18.011 -13.065 1.00 67.44 99 MET A N 1
ATOM 742 C CA . MET A 1 99 ? 14.776 17.699 -12.913 1.00 67.44 99 MET A CA 1
ATOM 743 C C . MET A 1 99 ? 14.350 17.338 -11.480 1.00 67.44 99 MET A C 1
ATOM 745 O O . MET A 1 99 ? 13.186 17.014 -11.247 1.00 67.44 99 MET A O 1
ATOM 749 N N . GLY A 1 100 ? 15.267 17.386 -10.509 1.00 73.81 100 GLY A N 1
ATOM 750 C CA . GLY A 1 100 ? 14.969 17.133 -9.098 1.00 73.81 100 GLY A CA 1
ATOM 751 C C . GLY A 1 100 ? 15.747 15.948 -8.531 1.00 73.81 100 GLY A C 1
ATOM 752 O O . GLY A 1 100 ? 16.965 15.869 -8.677 1.00 73.81 100 GLY A O 1
ATOM 753 N N . ASP A 1 101 ? 15.057 15.035 -7.844 1.00 85.62 101 ASP A N 1
ATOM 754 C CA . ASP A 1 101 ? 15.669 13.866 -7.198 1.00 85.62 101 ASP A CA 1
ATOM 755 C C . ASP A 1 101 ? 15.827 12.704 -8.193 1.00 85.62 101 ASP A C 1
ATOM 757 O O . ASP A 1 101 ? 15.032 11.756 -8.217 1.00 85.62 101 ASP A O 1
ATOM 761 N N . VAL A 1 102 ? 16.860 12.789 -9.033 1.00 87.62 102 VAL A N 1
ATOM 762 C CA . VAL A 1 102 ? 17.140 11.811 -10.091 1.00 87.62 102 VAL A CA 1
ATOM 763 C C . VAL A 1 102 ? 18.209 10.807 -9.657 1.00 87.62 102 VAL A C 1
ATOM 765 O O . VAL A 1 102 ? 19.238 11.162 -9.083 1.00 87.62 102 VAL A O 1
ATOM 768 N N . SER A 1 103 ? 17.967 9.526 -9.919 1.00 93.94 103 SER A N 1
ATOM 769 C CA . SER A 1 103 ? 18.953 8.449 -9.796 1.00 93.94 103 SER A CA 1
ATOM 770 C C . SER A 1 103 ? 19.004 7.645 -11.087 1.00 93.94 103 SER A C 1
ATOM 772 O O . SER A 1 103 ? 18.016 7.566 -11.816 1.00 93.94 103 SER A O 1
ATOM 774 N N . PHE A 1 104 ? 20.160 7.055 -11.369 1.00 95.00 104 PHE A N 1
ATOM 775 C CA . PHE A 1 104 ? 20.440 6.420 -12.646 1.00 95.00 104 PHE A CA 1
ATOM 776 C C . PHE A 1 104 ? 20.897 4.976 -12.472 1.00 95.00 104 PHE A C 1
ATOM 778 O O . PHE A 1 104 ? 21.625 4.661 -11.530 1.00 95.00 104 PHE A O 1
ATOM 785 N N . GLY A 1 105 ? 20.495 4.123 -13.406 1.00 97.38 105 GLY A N 1
ATOM 786 C CA . GLY A 1 105 ? 21.019 2.773 -13.596 1.00 97.38 105 GLY A CA 1
ATOM 787 C C . GLY A 1 105 ? 21.532 2.597 -15.022 1.00 97.38 105 GLY A C 1
ATOM 788 O O . GLY A 1 105 ? 21.165 3.356 -15.922 1.00 97.38 105 GLY A O 1
ATOM 789 N N . VAL A 1 106 ? 22.405 1.613 -15.219 1.00 98.19 106 VAL A N 1
ATOM 790 C CA . VAL A 1 106 ? 22.992 1.304 -16.528 1.00 98.19 106 VAL A CA 1
ATOM 791 C C . VAL A 1 106 ? 23.039 -0.202 -16.709 1.00 98.19 106 VAL A C 1
ATOM 793 O O . VAL A 1 106 ? 23.536 -0.937 -15.850 1.00 98.19 106 VAL A O 1
ATOM 796 N N . GLY A 1 107 ? 22.569 -0.660 -17.858 1.00 98.38 107 GLY A N 1
ATOM 797 C CA . GLY A 1 107 ? 22.703 -2.038 -18.296 1.00 98.38 107 GLY A CA 1
ATOM 798 C C . GLY A 1 107 ? 22.819 -2.113 -19.806 1.00 98.38 107 GLY A C 1
ATOM 799 O O . GLY A 1 107 ? 22.618 -1.125 -20.514 1.00 98.38 107 GLY A O 1
ATOM 800 N N . TYR A 1 108 ? 23.144 -3.301 -20.288 1.00 98.31 108 TYR A N 1
ATOM 801 C CA . TYR A 1 108 ? 23.231 -3.562 -21.712 1.00 98.31 108 TYR A CA 1
ATOM 802 C C . TYR A 1 108 ? 22.664 -4.928 -22.075 1.00 98.31 108 TYR A C 1
ATOM 804 O O . TYR A 1 108 ? 22.511 -5.799 -21.211 1.00 98.31 108 TYR A O 1
ATOM 812 N N . TYR A 1 109 ? 22.376 -5.095 -23.358 1.00 98.06 109 TYR A N 1
ATOM 813 C CA . TYR A 1 109 ? 22.018 -6.361 -23.978 1.00 98.06 109 TYR A CA 1
ATOM 814 C C . TYR A 1 109 ? 22.750 -6.532 -25.314 1.00 98.06 109 TYR A C 1
ATOM 816 O O . TYR A 1 109 ? 23.333 -5.581 -25.844 1.00 98.06 109 TYR A O 1
ATOM 824 N N . GLN A 1 110 ? 22.788 -7.780 -25.770 1.00 96.44 110 GLN A N 1
ATOM 825 C CA . GLN A 1 110 ? 23.399 -8.263 -27.011 1.00 96.44 110 GLN A CA 1
ATOM 826 C C . GLN A 1 110 ? 22.496 -9.410 -27.485 1.00 96.44 110 GLN A C 1
ATOM 828 O O . GLN A 1 110 ? 21.297 -9.193 -27.611 1.00 96.44 110 GLN A O 1
ATOM 833 N N . ASP A 1 111 ? 23.012 -10.643 -27.535 1.00 95.81 111 ASP A N 1
ATOM 834 C CA . ASP A 1 111 ? 22.196 -11.853 -27.571 1.00 95.81 111 ASP A CA 1
ATOM 835 C C . ASP A 1 111 ? 22.700 -12.942 -26.595 1.00 95.81 111 ASP A C 1
ATOM 837 O O . ASP A 1 111 ? 23.707 -12.793 -25.891 1.00 95.81 111 ASP A O 1
ATOM 841 N N . PHE A 1 112 ? 21.970 -14.049 -26.479 1.00 95.19 112 PHE A N 1
ATOM 842 C CA . PHE A 1 112 ? 22.383 -15.240 -25.756 1.00 95.19 112 PHE A CA 1
ATOM 843 C C . PHE A 1 112 ? 23.677 -15.820 -26.345 1.00 95.19 112 PHE A C 1
ATOM 845 O O . PHE A 1 112 ? 23.819 -15.899 -27.560 1.00 95.19 112 PHE A O 1
ATOM 852 N N . PRO A 1 113 ? 24.595 -16.339 -25.504 1.00 93.19 113 PRO A N 1
ATOM 853 C CA . PRO A 1 113 ? 25.893 -16.884 -25.922 1.00 93.19 113 PRO A CA 1
ATOM 854 C C . PRO A 1 113 ? 25.786 -18.255 -26.622 1.00 93.19 113 PRO A C 1
ATOM 856 O O . PRO A 1 113 ? 26.443 -19.226 -26.235 1.00 93.19 113 PRO A O 1
ATOM 859 N N . ILE A 1 114 ? 24.939 -18.363 -27.641 1.00 89.94 114 ILE A N 1
ATOM 860 C CA . ILE A 1 114 ? 24.697 -19.556 -28.450 1.00 89.94 114 ILE A CA 1
ATOM 861 C C . ILE A 1 114 ? 25.007 -19.198 -29.894 1.00 89.94 114 ILE A C 1
ATOM 863 O O . ILE A 1 114 ? 24.498 -18.209 -30.391 1.00 89.94 114 ILE A O 1
ATOM 867 N N . GLY A 1 115 ? 25.812 -20.018 -30.573 1.00 85.06 115 GLY A N 1
ATOM 868 C CA . GLY A 1 115 ? 26.421 -19.649 -31.854 1.00 85.06 115 GLY A CA 1
ATOM 869 C C . GLY A 1 115 ? 25.465 -19.317 -33.006 1.00 85.06 115 GLY A C 1
ATOM 870 O O . GLY A 1 115 ? 25.930 -18.744 -33.979 1.00 85.06 115 GLY A O 1
ATOM 871 N N . GLU A 1 116 ? 24.178 -19.652 -32.918 1.00 88.62 116 GLU A N 1
ATOM 872 C CA . GLU A 1 116 ? 23.167 -19.233 -33.904 1.00 88.62 116 GLU A CA 1
ATOM 873 C C . GLU A 1 116 ? 22.713 -17.777 -33.711 1.00 88.62 116 GLU A C 1
ATOM 875 O O . GLU A 1 116 ? 22.315 -17.165 -34.692 1.00 88.62 116 GLU A O 1
ATOM 880 N N . TYR A 1 117 ? 22.834 -17.234 -32.492 1.00 91.88 117 TYR A N 1
ATOM 881 C CA . TYR A 1 117 ? 22.344 -15.902 -32.117 1.00 91.88 117 TYR A CA 1
ATOM 882 C C . TYR A 1 117 ? 23.482 -14.980 -31.644 1.00 91.88 117 TYR A C 1
ATOM 884 O O . TYR A 1 117 ? 23.756 -13.937 -32.223 1.00 91.88 117 TYR A O 1
ATOM 892 N N . GLY A 1 118 ? 24.245 -15.411 -30.634 1.00 90.50 118 GLY A N 1
ATOM 893 C CA . GLY A 1 118 ? 25.359 -14.653 -30.066 1.00 90.50 118 GLY A CA 1
ATOM 894 C C . GLY A 1 118 ? 26.723 -15.024 -30.644 1.00 90.50 118 GLY A C 1
ATOM 895 O O . GLY A 1 118 ? 27.123 -16.198 -30.687 1.00 90.50 118 GLY A O 1
ATOM 896 N N . GLY A 1 119 ? 27.475 -13.990 -31.012 1.00 86.06 119 GLY A N 1
ATOM 897 C CA . GLY A 1 119 ? 28.824 -14.061 -31.557 1.00 86.06 119 GLY A CA 1
ATOM 898 C C . GLY A 1 119 ? 29.916 -14.288 -30.510 1.00 86.06 119 GLY A C 1
ATOM 899 O O . GLY A 1 119 ? 29.706 -14.239 -29.294 1.00 86.06 119 GLY A O 1
ATOM 900 N N . LYS A 1 120 ? 31.135 -14.544 -31.002 1.00 85.88 120 LYS A N 1
ATOM 901 C CA . LYS A 1 120 ? 32.373 -14.506 -30.209 1.00 85.88 120 LYS A CA 1
ATOM 902 C C . LYS A 1 120 ? 33.324 -13.479 -30.792 1.00 85.88 120 LYS A C 1
ATOM 904 O O . LYS A 1 120 ? 33.550 -13.462 -32.000 1.00 85.88 120 LYS A O 1
ATOM 909 N N . ASN A 1 121 ? 33.941 -12.689 -29.924 1.00 80.25 121 ASN A N 1
ATOM 910 C CA . ASN A 1 121 ? 34.989 -11.761 -30.326 1.00 80.25 121 ASN A CA 1
ATOM 911 C C . ASN A 1 121 ? 36.333 -12.473 -30.596 1.00 80.25 121 ASN A C 1
ATOM 913 O O . ASN A 1 121 ? 36.475 -13.678 -30.365 1.00 80.25 121 ASN A O 1
ATOM 917 N N . ALA A 1 122 ? 37.340 -11.722 -31.058 1.00 78.44 122 ALA A N 1
ATOM 918 C CA . ALA A 1 122 ? 38.674 -12.254 -31.366 1.00 78.44 122 ALA A CA 1
ATOM 919 C C . ALA A 1 122 ? 39.384 -12.882 -30.146 1.00 78.44 122 ALA A C 1
ATOM 921 O O . ALA A 1 122 ? 40.208 -13.783 -30.303 1.00 78.44 122 ALA A O 1
ATOM 922 N N . GLU A 1 123 ? 39.036 -12.451 -28.932 1.00 80.88 123 GLU A N 1
ATOM 923 C CA . GLU A 1 123 ? 39.536 -12.981 -27.658 1.00 80.88 123 GLU A CA 1
ATOM 924 C C . GLU A 1 123 ? 38.689 -14.147 -27.104 1.00 80.88 123 GLU A C 1
ATOM 926 O O . GLU A 1 123 ? 38.979 -14.670 -26.027 1.00 80.88 123 GLU A O 1
ATOM 931 N N . GLY A 1 124 ? 37.649 -14.578 -27.825 1.00 82.38 124 GLY A N 1
ATOM 932 C CA . GLY A 1 124 ? 36.771 -15.690 -27.453 1.00 82.38 124 GLY A CA 1
ATOM 933 C C . GLY A 1 124 ? 35.662 -15.352 -26.450 1.00 82.38 124 GLY A C 1
ATOM 934 O O . GLY A 1 124 ? 34.973 -16.270 -25.995 1.00 82.38 124 GLY A O 1
ATOM 935 N N . LYS A 1 125 ? 35.462 -14.072 -26.109 1.00 84.62 125 LYS A N 1
ATOM 936 C CA . LYS A 1 125 ? 34.340 -13.604 -25.280 1.00 84.62 125 LYS A CA 1
ATOM 937 C C . LYS A 1 125 ? 33.041 -13.704 -26.081 1.00 84.62 125 LYS A C 1
ATOM 939 O O . LYS A 1 125 ? 32.985 -13.224 -27.210 1.00 84.62 125 LYS A O 1
ATOM 944 N N . THR A 1 126 ? 32.030 -14.340 -25.497 1.00 89.94 126 THR A N 1
ATOM 945 C CA . THR A 1 126 ? 30.688 -14.480 -26.077 1.00 89.94 126 THR A CA 1
ATOM 946 C C . THR A 1 126 ? 29.798 -13.298 -25.722 1.00 89.94 126 THR A C 1
ATOM 948 O O . THR A 1 126 ? 30.028 -12.648 -24.696 1.00 89.94 126 THR A O 1
ATOM 951 N N . ASP A 1 127 ? 28.749 -13.108 -26.515 1.00 94.38 127 ASP A N 1
ATOM 952 C CA . ASP A 1 127 ? 27.682 -12.160 -26.209 1.00 94.38 127 ASP A CA 1
ATOM 953 C C . ASP A 1 127 ? 26.936 -12.495 -24.902 1.00 94.38 127 ASP A C 1
ATOM 955 O O . ASP A 1 127 ? 27.012 -13.611 -24.373 1.00 94.38 127 ASP A O 1
ATOM 959 N N . ILE A 1 128 ? 26.258 -11.497 -24.337 1.00 95.44 128 ILE A N 1
ATOM 960 C CA . ILE A 1 128 ? 25.479 -11.612 -23.103 1.00 95.44 128 ILE A CA 1
ATOM 961 C C . ILE A 1 128 ? 24.074 -11.042 -23.324 1.00 95.44 128 ILE A C 1
ATOM 963 O O . ILE A 1 128 ? 23.912 -9.853 -23.586 1.00 95.44 128 ILE A O 1
ATOM 967 N N . ALA A 1 129 ? 23.051 -11.873 -23.096 1.00 96.69 129 ALA A N 1
ATOM 968 C CA . ALA A 1 129 ? 21.653 -11.503 -23.327 1.00 96.69 129 ALA A CA 1
ATOM 969 C C . ALA A 1 129 ? 21.163 -10.324 -22.464 1.00 96.69 129 ALA A C 1
ATOM 971 O O . ALA A 1 129 ? 20.258 -9.592 -22.850 1.00 96.69 129 ALA A O 1
ATOM 972 N N . TYR A 1 130 ? 21.711 -10.153 -21.262 1.00 98.12 130 TYR A N 1
ATOM 973 C CA . TYR A 1 130 ? 21.490 -8.966 -20.442 1.00 98.12 130 TYR A CA 1
ATOM 974 C C . TYR A 1 130 ? 22.512 -8.903 -19.312 1.00 98.12 130 TYR A C 1
ATOM 976 O O . TYR A 1 130 ? 22.781 -9.910 -18.648 1.00 98.12 130 TYR A O 1
ATOM 984 N N . GLN A 1 131 ? 23.025 -7.708 -19.034 1.00 98.06 131 GLN A N 1
ATOM 985 C CA . GLN A 1 131 ? 23.782 -7.445 -17.820 1.00 98.06 131 GLN A CA 1
ATOM 986 C C . GLN A 1 131 ? 23.497 -6.046 -17.270 1.00 98.06 131 GLN A C 1
ATOM 988 O O . GLN A 1 131 ? 23.654 -5.035 -17.952 1.00 98.06 131 GLN A O 1
ATOM 993 N N . GLN A 1 132 ? 23.164 -5.991 -15.980 1.00 98.31 132 GLN A N 1
ATOM 994 C CA . GLN A 1 132 ? 23.165 -4.752 -15.208 1.00 98.31 132 GLN A CA 1
ATOM 995 C C . GLN A 1 132 ? 24.606 -4.412 -14.805 1.00 98.31 132 GLN A C 1
ATOM 997 O O . GLN A 1 132 ? 25.253 -5.187 -14.097 1.00 98.31 132 GLN A O 1
ATOM 1002 N N . LEU A 1 133 ? 25.112 -3.264 -15.255 1.00 98.00 133 LEU A N 1
ATOM 1003 C CA . LEU A 1 133 ? 26.438 -2.757 -14.883 1.00 98.00 133 LEU A CA 1
ATOM 1004 C C . LEU A 1 133 ? 26.377 -1.914 -13.610 1.00 98.00 133 LEU A C 1
ATOM 1006 O O . LEU A 1 133 ? 27.263 -2.005 -12.765 1.00 98.00 133 LEU A O 1
ATOM 1010 N N . GLN A 1 134 ? 25.317 -1.119 -13.471 1.00 98.38 134 GLN A N 1
ATOM 1011 C CA . GLN A 1 134 ? 25.098 -0.247 -12.327 1.00 98.38 134 GLN A CA 1
ATOM 1012 C C . GLN A 1 134 ? 23.620 -0.257 -11.949 1.00 98.38 134 GLN A C 1
ATOM 1014 O O . GLN A 1 134 ? 22.755 0.033 -12.774 1.00 98.38 134 GLN A O 1
ATOM 1019 N N . ASP A 1 135 ? 23.341 -0.593 -10.691 1.00 98.25 135 ASP A N 1
ATOM 1020 C CA . ASP A 1 135 ? 22.003 -0.444 -10.114 1.00 98.25 135 ASP A CA 1
ATOM 1021 C C . ASP A 1 135 ? 21.689 1.034 -9.829 1.00 98.25 135 ASP A C 1
ATOM 1023 O O . ASP A 1 135 ? 22.598 1.871 -9.826 1.00 98.25 135 ASP A O 1
ATOM 1027 N N . ILE A 1 136 ? 20.425 1.353 -9.550 1.00 97.75 136 ILE A N 1
ATOM 1028 C CA . ILE A 1 136 ? 19.957 2.725 -9.313 1.00 97.75 136 ILE A CA 1
ATOM 1029 C C . ILE A 1 136 ? 20.799 3.429 -8.240 1.00 97.75 136 ILE A C 1
ATOM 1031 O O . ILE A 1 136 ? 20.852 3.023 -7.078 1.00 97.75 136 ILE A O 1
ATOM 1035 N N . THR A 1 137 ? 21.442 4.530 -8.626 1.00 96.56 137 THR A N 1
ATOM 1036 C CA . THR A 1 137 ? 22.252 5.362 -7.733 1.00 96.56 137 THR A CA 1
ATOM 1037 C C . THR A 1 137 ? 22.205 6.832 -8.138 1.00 96.56 137 THR A C 1
ATOM 1039 O O . THR A 1 137 ? 22.061 7.168 -9.310 1.00 96.56 137 THR A O 1
ATOM 1042 N N . ASN A 1 138 ? 22.358 7.731 -7.169 1.00 93.12 138 ASN A N 1
ATOM 1043 C CA . ASN A 1 138 ? 22.538 9.161 -7.418 1.00 93.12 138 ASN A CA 1
ATOM 1044 C C . ASN A 1 138 ? 24.020 9.569 -7.484 1.00 93.12 138 ASN A C 1
ATOM 1046 O O . ASN A 1 138 ? 24.313 10.761 -7.532 1.00 93.12 138 ASN A O 1
ATOM 1050 N N . ASN A 1 139 ? 24.958 8.611 -7.464 1.00 94.12 139 ASN A N 1
ATOM 1051 C CA . ASN A 1 139 ? 26.378 8.900 -7.637 1.00 94.12 139 ASN A CA 1
ATOM 1052 C C . ASN A 1 139 ? 26.736 8.955 -9.137 1.00 94.12 139 ASN A C 1
ATOM 1054 O O . ASN A 1 139 ? 26.850 7.898 -9.767 1.00 94.12 139 ASN A O 1
ATOM 1058 N N . PRO A 1 140 ? 26.971 10.151 -9.714 1.00 89.12 140 PRO A N 1
ATOM 1059 C CA . PRO A 1 140 ? 27.243 10.287 -11.141 1.00 89.12 140 PRO A CA 1
ATOM 1060 C C . PRO A 1 140 ? 28.559 9.625 -11.568 1.00 89.12 140 PRO A C 1
ATOM 1062 O O . PRO A 1 140 ? 28.680 9.245 -12.728 1.00 89.12 140 PRO A O 1
ATOM 1065 N N . GLU A 1 141 ? 29.530 9.439 -10.665 1.00 93.75 141 GLU A N 1
ATOM 1066 C CA . GLU A 1 141 ? 30.795 8.770 -10.999 1.00 93.75 141 GLU A CA 1
ATOM 1067 C C . GLU A 1 141 ? 30.593 7.277 -11.257 1.00 93.75 141 GLU A C 1
ATOM 1069 O O . GLU A 1 141 ? 31.149 6.739 -12.209 1.00 93.75 141 GLU A O 1
ATOM 1074 N N . TYR A 1 142 ? 29.765 6.602 -10.455 1.00 96.94 142 TYR A N 1
ATOM 1075 C CA . TYR A 1 142 ? 29.465 5.180 -10.657 1.00 96.94 142 TYR A CA 1
ATOM 1076 C C . TYR A 1 142 ? 28.702 4.945 -11.960 1.00 96.94 142 TYR A C 1
ATOM 1078 O O . TYR A 1 142 ? 29.024 4.030 -12.715 1.00 96.94 142 TYR A O 1
ATOM 1086 N N . VAL A 1 143 ? 27.742 5.820 -12.256 1.00 96.38 143 VAL A N 1
ATOM 1087 C CA . VAL A 1 143 ? 26.949 5.768 -13.490 1.00 96.38 143 VAL A CA 1
ATOM 1088 C C . VAL A 1 143 ? 27.831 6.043 -14.704 1.00 96.38 143 VAL A C 1
ATOM 1090 O O . VAL A 1 143 ? 27.800 5.285 -15.670 1.00 96.38 143 VAL A O 1
ATOM 1093 N N . ARG A 1 144 ? 28.674 7.081 -14.640 1.00 94.75 144 ARG A N 1
ATOM 1094 C CA . ARG A 1 144 ? 29.643 7.391 -15.694 1.00 94.75 144 ARG A CA 1
ATOM 1095 C C . ARG A 1 144 ? 30.601 6.229 -15.931 1.00 94.75 144 ARG A C 1
ATOM 1097 O O . ARG A 1 144 ? 30.760 5.819 -17.071 1.00 94.75 144 ARG A O 1
ATOM 1104 N N . ASN A 1 145 ? 31.179 5.665 -14.871 1.00 96.56 145 ASN A N 1
ATOM 1105 C CA . ASN A 1 145 ? 32.072 4.515 -14.989 1.00 96.56 145 ASN A CA 1
ATOM 1106 C C . ASN A 1 145 ? 31.370 3.323 -15.651 1.00 96.56 145 ASN A C 1
ATOM 1108 O O . ASN A 1 145 ? 32.000 2.604 -16.417 1.00 96.56 145 ASN A O 1
ATOM 1112 N N . ALA A 1 146 ? 30.082 3.101 -15.387 1.00 97.75 146 ALA A N 1
ATOM 1113 C CA . ALA A 1 146 ? 29.332 2.038 -16.048 1.00 97.75 146 ALA A CA 1
ATOM 1114 C C . ALA A 1 146 ? 29.150 2.296 -17.553 1.00 97.75 146 ALA A C 1
ATOM 1116 O O . ALA A 1 146 ? 29.354 1.378 -18.342 1.00 97.75 146 ALA A O 1
ATOM 1117 N N . ILE A 1 147 ? 28.841 3.534 -17.957 1.00 95.25 147 ILE A N 1
ATOM 1118 C CA . ILE A 1 147 ? 28.743 3.924 -19.376 1.00 95.25 147 ILE A CA 1
ATOM 1119 C C . ILE A 1 147 ? 30.111 3.791 -20.072 1.00 95.25 147 ILE A C 1
ATOM 1121 O O . ILE A 1 147 ? 30.210 3.190 -21.143 1.00 95.25 147 ILE A O 1
ATOM 1125 N N . ASP A 1 148 ? 31.180 4.275 -19.434 1.00 95.38 148 ASP A N 1
ATOM 1126 C CA . ASP A 1 148 ? 32.561 4.201 -19.939 1.00 95.38 148 ASP A CA 1
ATOM 1127 C C . ASP A 1 148 ? 33.044 2.748 -20.134 1.00 95.38 148 ASP A C 1
ATOM 1129 O O . ASP A 1 148 ? 33.949 2.499 -20.928 1.00 95.38 148 ASP A O 1
ATOM 1133 N N . ASN A 1 149 ? 32.425 1.778 -19.448 1.00 95.25 149 ASN A N 1
ATOM 1134 C CA . ASN A 1 149 ? 32.753 0.350 -19.525 1.00 95.25 149 ASN A CA 1
ATOM 1135 C C . ASN A 1 149 ? 31.727 -0.495 -20.305 1.00 95.25 149 ASN A C 1
ATOM 1137 O O . ASN A 1 149 ? 31.766 -1.727 -20.213 1.00 95.25 149 ASN A O 1
ATOM 1141 N N . LEU A 1 150 ? 30.821 0.122 -21.073 1.00 95.50 150 LEU A N 1
ATOM 1142 C CA . LEU A 1 150 ? 29.937 -0.621 -21.976 1.00 95.50 150 LEU A CA 1
ATOM 1143 C C . LEU A 1 150 ? 30.773 -1.468 -22.956 1.00 95.50 150 LEU A C 1
ATOM 1145 O O . LEU A 1 150 ? 31.677 -0.936 -23.609 1.00 95.50 150 LEU A O 1
ATOM 1149 N N . PRO A 1 151 ? 30.523 -2.788 -23.048 1.00 92.88 151 PRO A N 1
ATOM 1150 C CA . PRO A 1 151 ? 31.271 -3.651 -23.952 1.00 92.88 151 PRO A CA 1
ATOM 1151 C C . PRO A 1 151 ? 30.797 -3.488 -25.400 1.00 92.88 151 PRO A C 1
ATOM 1153 O O . PRO A 1 151 ? 29.771 -2.876 -25.659 1.00 92.88 151 PRO A O 1
ATOM 1156 N N . LEU A 1 152 ? 31.532 -4.093 -26.336 1.00 92.19 152 LEU A N 1
ATOM 1157 C CA . LEU A 1 152 ? 31.035 -4.396 -27.678 1.00 92.19 152 LEU A CA 1
ATOM 1158 C C . LEU A 1 152 ? 30.806 -5.903 -27.801 1.00 92.19 152 LEU A C 1
ATOM 1160 O O . LEU A 1 152 ? 31.702 -6.694 -27.478 1.00 92.19 152 LEU A O 1
ATOM 1164 N N . GLY A 1 153 ? 29.608 -6.264 -28.240 1.00 88.75 153 GLY A N 1
ATOM 1165 C CA . GLY A 1 153 ? 29.190 -7.589 -28.684 1.00 88.75 153 GLY A CA 1
ATOM 1166 C C . GLY A 1 153 ? 29.199 -7.659 -30.201 1.00 88.75 153 GLY A C 1
ATOM 1167 O O . GLY A 1 153 ? 29.381 -6.643 -30.878 1.00 88.75 153 GLY A O 1
ATOM 1168 N N . TYR A 1 154 ? 29.056 -8.862 -30.738 1.00 84.00 154 TYR A N 1
ATOM 1169 C CA . TYR A 1 154 ? 29.282 -9.089 -32.166 1.00 84.00 154 TYR A CA 1
ATOM 1170 C C . TYR A 1 154 ? 28.036 -9.579 -32.893 1.00 84.00 154 TYR A C 1
ATOM 1172 O O . TYR A 1 154 ? 27.939 -9.291 -34.085 1.00 84.00 154 TYR A O 1
ATOM 1180 N N . GLY A 1 155 ? 27.096 -10.223 -32.193 1.00 83.31 155 GLY A N 1
ATOM 1181 C CA . GLY A 1 155 ? 25.924 -10.847 -32.801 1.00 83.31 155 GLY A CA 1
ATOM 1182 C C . GLY A 1 155 ? 26.316 -11.956 -33.781 1.00 83.31 155 GLY A C 1
ATOM 1183 O O . GLY A 1 155 ? 27.483 -12.108 -34.156 1.00 83.31 155 GLY A O 1
ATOM 1184 N N . ASN A 1 156 ? 25.350 -12.764 -34.192 1.00 88.94 156 ASN A N 1
ATOM 1185 C CA . ASN A 1 156 ? 25.472 -13.700 -35.315 1.00 88.94 156 ASN A CA 1
ATOM 1186 C C . ASN A 1 156 ? 24.222 -13.704 -36.204 1.00 88.94 156 ASN A C 1
ATOM 1188 O O . ASN A 1 156 ? 24.303 -14.155 -37.350 1.00 88.94 156 ASN A O 1
ATOM 1192 N N . ASP A 1 157 ? 23.105 -13.177 -35.716 1.00 90.44 157 ASP A N 1
ATOM 1193 C CA . ASP A 1 157 ? 21.913 -12.869 -36.489 1.00 90.44 157 ASP A CA 1
ATOM 1194 C C . ASP A 1 157 ? 21.503 -11.395 -36.330 1.00 90.44 157 ASP A C 1
ATOM 1196 O O . ASP A 1 157 ? 22.340 -10.545 -36.034 1.00 90.44 157 ASP A O 1
ATOM 1200 N N . VAL A 1 158 ? 20.268 -11.066 -36.717 1.00 89.69 158 VAL A N 1
ATOM 1201 C CA . VAL A 1 158 ? 19.790 -9.679 -36.841 1.00 89.69 158 VAL A CA 1
ATOM 1202 C C . VAL A 1 158 ? 18.936 -9.239 -35.649 1.00 89.69 158 VAL A C 1
ATOM 1204 O O . VAL A 1 158 ? 19.113 -8.105 -35.210 1.00 89.69 158 VAL A O 1
ATOM 1207 N N . PRO A 1 159 ? 17.962 -10.033 -35.160 1.00 94.12 159 PRO A N 1
ATOM 1208 C CA . PRO A 1 159 ? 17.250 -9.670 -33.945 1.00 94.12 159 PRO A CA 1
ATOM 1209 C C . PRO A 1 159 ? 18.152 -9.807 -32.713 1.00 94.12 159 PRO A C 1
ATOM 1211 O O . PRO A 1 159 ? 19.067 -10.613 -32.702 1.00 94.12 159 PRO A O 1
ATOM 1214 N N . GLU A 1 160 ? 17.861 -9.033 -31.670 1.00 95.69 160 GLU A N 1
ATOM 1215 C CA . GLU A 1 160 ? 18.677 -8.996 -30.445 1.00 95.69 160 GLU A CA 1
ATOM 1216 C C . GLU A 1 160 ? 17.857 -9.432 -29.213 1.00 95.69 160 GLU A C 1
ATOM 1218 O O . GLU A 1 160 ? 16.630 -9.591 -29.264 1.00 95.69 160 GLU A O 1
ATOM 1223 N N . SER A 1 161 ? 18.477 -9.547 -28.038 1.00 97.31 161 SER A N 1
ATOM 1224 C CA . SER A 1 161 ? 17.802 -10.003 -26.809 1.00 97.31 161 SER A CA 1
ATOM 1225 C C . SER A 1 161 ? 17.025 -8.921 -26.044 1.00 97.31 161 SER A C 1
ATOM 1227 O O . SER A 1 161 ? 16.735 -9.078 -24.850 1.00 97.31 161 SER A O 1
ATOM 1229 N N . ASN A 1 162 ? 16.656 -7.813 -26.692 1.00 97.38 162 ASN A N 1
ATOM 1230 C CA . ASN A 1 162 ? 16.071 -6.643 -26.026 1.00 97.38 162 ASN A CA 1
ATOM 1231 C C . ASN A 1 162 ? 14.784 -6.942 -25.225 1.00 97.38 162 ASN A C 1
ATOM 1233 O O . ASN A 1 162 ? 14.632 -6.428 -24.115 1.00 97.38 162 ASN A O 1
ATOM 1237 N N . LEU A 1 163 ? 13.889 -7.815 -25.705 1.00 98.38 163 LEU A N 1
ATOM 1238 C CA . LEU A 1 163 ? 12.660 -8.182 -24.992 1.00 98.38 163 LEU A CA 1
ATOM 1239 C C . LEU A 1 163 ? 12.980 -8.904 -23.678 1.00 98.38 163 LEU A C 1
ATOM 1241 O O . LEU A 1 163 ? 12.393 -8.609 -22.633 1.00 98.38 163 LEU A O 1
ATOM 1245 N N . TYR A 1 164 ? 13.958 -9.812 -23.707 1.00 98.38 164 TYR A N 1
ATOM 1246 C CA . TYR A 1 164 ? 14.468 -10.454 -22.499 1.00 98.38 164 TYR A CA 1
ATOM 1247 C C . TYR A 1 164 ? 15.073 -9.411 -21.547 1.00 98.38 164 TYR A C 1
ATOM 1249 O O . TYR A 1 164 ? 14.701 -9.361 -20.374 1.00 98.38 164 TYR A O 1
ATOM 1257 N N . ALA A 1 165 ? 15.926 -8.523 -22.059 1.00 98.62 165 ALA A N 1
ATOM 1258 C CA . ALA A 1 165 ? 16.587 -7.491 -21.267 1.00 98.62 165 ALA A CA 1
ATOM 1259 C C . ALA A 1 165 ? 15.609 -6.507 -20.603 1.00 98.62 165 ALA A C 1
ATOM 1261 O O . ALA A 1 165 ? 15.752 -6.213 -19.419 1.00 98.62 165 ALA A O 1
ATOM 1262 N N . LEU A 1 166 ? 14.575 -6.043 -21.310 1.00 98.81 166 LEU A N 1
ATOM 1263 C CA . LEU A 1 166 ? 13.543 -5.160 -20.754 1.00 98.81 166 LEU A CA 1
ATOM 1264 C C . LEU A 1 166 ? 12.789 -5.816 -19.591 1.00 98.81 166 LEU A C 1
ATOM 1266 O O . LEU A 1 166 ? 12.555 -5.173 -18.565 1.00 98.81 166 LEU A O 1
ATOM 1270 N N . SER A 1 167 ? 12.443 -7.101 -19.719 1.00 98.25 167 SER A N 1
ATOM 1271 C CA . SER A 1 167 ? 11.805 -7.853 -18.630 1.00 98.25 167 SER A CA 1
ATOM 1272 C C . SER A 1 167 ? 12.731 -8.011 -17.418 1.00 98.25 167 SER A C 1
ATOM 1274 O O . SER A 1 167 ? 12.275 -7.963 -16.270 1.00 98.25 167 SER A O 1
ATOM 1276 N N . GLU A 1 168 ? 14.028 -8.195 -17.662 1.00 98.56 168 GLU A N 1
ATOM 1277 C CA . GLU A 1 168 ? 15.044 -8.351 -16.622 1.00 98.56 168 GLU A CA 1
ATOM 1278 C C . GLU A 1 168 ? 15.309 -7.039 -15.878 1.00 98.56 168 GLU A C 1
ATOM 1280 O O . GLU A 1 168 ? 15.280 -7.040 -14.647 1.00 98.56 168 GLU A O 1
ATOM 1285 N N . VAL A 1 169 ? 15.477 -5.917 -16.591 1.00 98.50 169 VAL A N 1
ATOM 1286 C CA . VAL A 1 169 ? 15.583 -4.571 -15.993 1.00 98.50 169 VAL A CA 1
ATOM 1287 C C . VAL A 1 169 ? 14.359 -4.290 -15.124 1.00 98.50 169 VAL A C 1
ATOM 1289 O O . VAL A 1 169 ? 14.482 -3.896 -13.965 1.00 98.50 169 VAL A O 1
ATOM 1292 N N . ALA A 1 170 ? 13.159 -4.552 -15.648 1.00 98.00 170 ALA A N 1
ATOM 1293 C CA . ALA A 1 170 ? 11.928 -4.308 -14.910 1.00 98.00 170 ALA A CA 1
ATOM 1294 C C . ALA A 1 170 ? 11.879 -5.058 -13.569 1.00 98.00 170 ALA A C 1
ATOM 1296 O O . ALA A 1 170 ? 11.456 -4.485 -12.566 1.00 98.00 170 ALA A O 1
ATOM 1297 N N . SER A 1 171 ? 12.356 -6.305 -13.551 1.00 96.38 171 SER A N 1
ATOM 1298 C CA . SER A 1 171 ? 12.210 -7.215 -12.409 1.00 96.38 171 SER A CA 1
ATOM 1299 C C . SER A 1 171 ? 13.386 -7.202 -11.426 1.00 96.38 171 SER A C 1
ATOM 1301 O O . SER A 1 171 ? 13.199 -7.541 -10.258 1.00 96.38 171 SER A O 1
ATOM 1303 N N . LYS A 1 172 ? 14.605 -6.885 -11.883 1.00 95.94 172 LYS A N 1
ATOM 1304 C CA . LYS A 1 172 ? 15.842 -7.047 -11.090 1.00 95.94 172 LYS A CA 1
ATOM 1305 C C . LYS A 1 172 ? 16.423 -5.740 -10.568 1.00 95.94 172 LYS A C 1
ATOM 1307 O O . LYS A 1 172 ? 17.177 -5.772 -9.598 1.00 95.94 172 LYS A O 1
ATOM 1312 N N . THR A 1 173 ? 16.101 -4.615 -11.194 1.00 98.12 173 THR A N 1
ATOM 1313 C CA . THR A 1 173 ? 16.606 -3.306 -10.782 1.00 98.12 173 THR A CA 1
ATOM 1314 C C . THR A 1 173 ? 15.985 -2.873 -9.451 1.00 98.12 173 THR A C 1
ATOM 1316 O O . THR A 1 173 ? 14.778 -3.015 -9.232 1.00 98.12 173 THR A O 1
ATOM 1319 N N . SER A 1 174 ? 16.798 -2.304 -8.555 1.00 97.31 174 SER A N 1
ATOM 1320 C CA . SER A 1 174 ? 16.357 -1.840 -7.233 1.00 97.31 174 SER A CA 1
ATOM 1321 C C . SER A 1 174 ? 15.683 -0.470 -7.324 1.00 97.31 174 SER A C 1
ATOM 1323 O O . SER A 1 174 ? 16.175 0.529 -6.792 1.00 97.31 174 SER A O 1
ATOM 1325 N N . TRP A 1 175 ? 14.546 -0.407 -8.016 1.00 96.31 175 TRP A N 1
ATOM 1326 C CA . TRP A 1 175 ? 13.782 0.825 -8.185 1.00 96.31 175 TRP A CA 1
ATOM 1327 C C . TRP A 1 175 ? 13.424 1.451 -6.838 1.00 96.31 175 TRP A C 1
ATOM 1329 O O . TRP A 1 175 ? 12.890 0.789 -5.938 1.00 96.31 175 TRP A O 1
ATOM 1339 N N . ARG A 1 176 ? 13.663 2.756 -6.695 1.00 93.81 176 ARG A N 1
ATOM 1340 C CA . ARG A 1 176 ? 13.338 3.462 -5.460 1.00 93.81 176 ARG A CA 1
ATOM 1341 C C . ARG A 1 176 ? 11.823 3.443 -5.247 1.00 93.81 176 ARG A C 1
ATOM 1343 O O . ARG A 1 176 ? 11.014 3.471 -6.173 1.00 93.81 176 ARG A O 1
ATOM 1350 N N . LYS A 1 177 ? 11.414 3.389 -3.980 1.00 86.31 177 LYS A N 1
ATOM 1351 C CA . LYS A 1 177 ? 9.998 3.506 -3.624 1.00 86.31 177 LYS A CA 1
ATOM 1352 C C . LYS A 1 177 ? 9.465 4.869 -4.081 1.00 86.31 177 LYS A C 1
ATOM 1354 O O . LYS A 1 177 ? 10.153 5.881 -3.890 1.00 86.31 177 LYS A O 1
ATOM 1359 N N . ASP A 1 178 ? 8.262 4.849 -4.652 1.00 81.38 178 ASP A N 1
ATOM 1360 C CA . ASP A 1 178 ? 7.491 6.008 -5.113 1.00 81.38 178 ASP A CA 1
ATOM 1361 C C . ASP A 1 178 ? 8.175 6.838 -6.218 1.00 81.38 178 ASP A C 1
ATOM 1363 O O . ASP A 1 178 ? 7.763 7.970 -6.466 1.00 81.38 178 ASP A O 1
ATOM 1367 N N . SER A 1 179 ? 9.206 6.294 -6.882 1.00 87.62 179 SER A N 1
ATOM 1368 C CA . SER A 1 179 ? 9.833 6.944 -8.032 1.00 87.62 179 SER A CA 1
ATOM 1369 C C . SER A 1 179 ? 9.012 6.769 -9.308 1.00 87.62 179 SER A C 1
ATOM 1371 O O . SER A 1 179 ? 8.324 5.765 -9.500 1.00 87.62 179 SER A O 1
ATOM 1373 N N . VAL A 1 180 ? 9.124 7.742 -10.208 1.00 87.25 180 VAL A N 1
ATOM 1374 C CA . VAL A 1 180 ? 8.793 7.558 -11.621 1.00 87.25 180 VAL A CA 1
ATOM 1375 C C . VAL A 1 180 ? 9.935 6.782 -12.256 1.00 87.25 180 VAL A C 1
ATOM 1377 O O . VAL A 1 180 ? 11.085 7.205 -12.168 1.00 87.25 180 VAL A O 1
ATOM 1380 N N . ARG A 1 181 ? 9.624 5.642 -12.869 1.00 92.19 181 ARG A N 1
ATOM 1381 C CA . ARG A 1 181 ? 10.615 4.706 -13.403 1.00 92.19 181 ARG A CA 1
ATOM 1382 C C . ARG A 1 181 ? 10.610 4.798 -14.914 1.00 92.19 181 ARG A C 1
ATOM 1384 O O . ARG A 1 181 ? 9.579 4.556 -15.537 1.00 92.19 181 ARG A O 1
ATOM 1391 N N . ILE A 1 182 ? 11.746 5.165 -15.483 1.00 91.44 182 ILE A N 1
ATOM 1392 C CA . ILE A 1 182 ? 11.909 5.375 -16.915 1.00 91.44 182 ILE A CA 1
ATOM 1393 C C . ILE A 1 182 ? 13.048 4.481 -17.384 1.00 91.44 182 ILE A C 1
ATOM 1395 O O . ILE A 1 182 ? 14.156 4.565 -16.859 1.00 91.44 182 ILE A O 1
ATOM 1399 N N . ILE A 1 183 ? 12.789 3.635 -18.373 1.00 95.44 183 ILE A N 1
ATOM 1400 C CA . ILE A 1 183 ? 13.840 2.962 -19.133 1.00 95.44 183 ILE A CA 1
ATOM 1401 C C . ILE A 1 183 ? 14.029 3.745 -20.426 1.00 95.44 183 ILE A C 1
ATOM 1403 O O . ILE A 1 183 ? 13.079 3.917 -21.187 1.00 95.44 183 ILE A O 1
ATOM 1407 N N . ILE A 1 184 ? 15.256 4.191 -20.675 1.00 92.69 184 ILE A N 1
ATOM 1408 C CA . ILE A 1 184 ? 15.662 4.712 -21.978 1.00 92.69 184 ILE A CA 1
ATOM 1409 C C . ILE A 1 184 ? 16.339 3.558 -22.706 1.00 92.69 184 ILE A C 1
ATOM 1411 O O . ILE A 1 184 ? 17.439 3.136 -22.337 1.00 92.69 184 ILE A O 1
ATOM 1415 N N . TRP A 1 185 ? 15.629 3.008 -23.683 1.00 96.00 185 TRP A N 1
ATOM 1416 C CA . TRP A 1 185 ? 16.007 1.800 -24.403 1.00 96.00 185 TRP A CA 1
ATOM 1417 C C . TRP A 1 185 ? 16.609 2.169 -25.755 1.00 96.00 185 TRP A C 1
ATOM 1419 O O . TRP A 1 185 ? 15.901 2.649 -26.633 1.00 96.00 185 TRP A O 1
ATOM 1429 N N . PHE A 1 186 ? 17.909 1.938 -25.919 1.00 93.56 186 PHE A N 1
ATOM 1430 C CA . PHE A 1 186 ? 18.616 2.148 -27.180 1.00 93.56 186 PHE A CA 1
ATOM 1431 C C . PHE A 1 186 ? 18.705 0.839 -27.957 1.00 93.56 186 PHE A C 1
ATOM 1433 O O . PHE A 1 186 ? 19.044 -0.194 -27.374 1.00 93.56 186 PHE A O 1
ATOM 1440 N N . GLY A 1 187 ? 18.447 0.894 -29.260 1.00 94.12 187 GLY A N 1
ATOM 1441 C CA . GLY A 1 187 ? 18.655 -0.222 -30.179 1.00 94.12 187 GLY A CA 1
ATOM 1442 C C . GLY A 1 187 ? 18.425 0.186 -31.627 1.00 94.12 187 GLY A C 1
ATOM 1443 O O . GLY A 1 187 ? 17.810 1.221 -31.906 1.00 94.12 187 GLY A O 1
ATOM 1444 N N . ASP A 1 188 ? 18.924 -0.628 -32.547 1.00 92.81 188 ASP A N 1
ATOM 1445 C CA . ASP A 1 188 ? 18.776 -0.413 -33.987 1.00 92.81 188 ASP A CA 1
ATOM 1446 C C . ASP A 1 188 ? 18.079 -1.580 -34.709 1.00 92.81 188 ASP A C 1
ATOM 1448 O O . ASP A 1 188 ? 17.741 -1.434 -35.885 1.00 92.81 188 ASP A O 1
ATOM 1452 N N . CYS A 1 189 ? 17.778 -2.679 -34.006 1.00 93.00 189 CYS A N 1
ATOM 1453 C CA . CYS A 1 189 ? 17.089 -3.856 -34.538 1.00 93.00 189 CYS A CA 1
ATOM 1454 C C . CYS A 1 189 ? 15.959 -4.357 -33.609 1.00 93.00 189 CYS A C 1
ATOM 1456 O O . CYS A 1 189 ? 16.021 -4.159 -32.392 1.00 93.00 189 CYS A O 1
ATOM 1458 N N . PRO A 1 190 ? 14.909 -5.012 -34.152 1.00 94.94 190 PRO A N 1
ATOM 1459 C CA . PRO A 1 190 ? 13.867 -5.645 -33.342 1.00 94.94 190 PRO A CA 1
ATOM 1460 C C . PRO A 1 190 ? 14.424 -6.754 -32.445 1.00 94.94 190 PRO A C 1
ATOM 1462 O O . PRO A 1 190 ? 15.498 -7.294 -32.685 1.00 94.94 190 PRO A O 1
ATOM 1465 N N . GLY A 1 191 ? 13.671 -7.133 -31.418 1.00 95.88 191 GLY A N 1
ATOM 1466 C CA . GLY A 1 191 ? 14.043 -8.232 -30.538 1.00 95.88 191 GLY A CA 1
ATOM 1467 C C . GLY A 1 191 ? 13.546 -9.591 -30.981 1.00 95.88 191 GLY A C 1
ATOM 1468 O O . GLY A 1 191 ? 12.470 -9.711 -31.580 1.00 95.88 191 GLY A O 1
ATOM 1469 N N . HIS A 1 192 ? 14.253 -10.632 -30.554 1.00 95.50 192 HIS A N 1
ATOM 1470 C CA . HIS A 1 192 ? 13.688 -11.973 -30.527 1.00 95.50 192 HIS A CA 1
ATOM 1471 C C . HIS A 1 192 ? 12.445 -12.031 -29.637 1.00 95.50 192 HIS A C 1
ATOM 1473 O O . HIS A 1 192 ? 12.467 -11.652 -28.463 1.00 95.50 192 HIS A O 1
ATOM 1479 N N . ASP A 1 193 ? 11.364 -12.584 -30.187 1.00 95.50 193 ASP A N 1
ATOM 1480 C CA . ASP A 1 193 ? 10.150 -12.904 -29.443 1.00 95.50 193 ASP A CA 1
ATOM 1481 C C . ASP A 1 193 ? 10.082 -14.415 -29.195 1.00 95.50 193 ASP A C 1
ATOM 1483 O O . ASP A 1 193 ? 9.787 -15.197 -30.101 1.00 95.50 193 ASP A O 1
ATOM 1487 N N . GLY A 1 194 ? 10.303 -14.828 -27.945 1.00 93.69 194 GLY A N 1
ATOM 1488 C CA . GLY A 1 194 ? 10.315 -16.236 -27.540 1.00 93.69 194 GLY A CA 1
ATOM 1489 C C . GLY A 1 194 ? 8.960 -16.953 -27.614 1.00 93.69 194 GLY A C 1
ATOM 1490 O O . GLY A 1 194 ? 8.880 -18.145 -27.297 1.00 93.69 194 GLY A O 1
ATOM 1491 N N . LYS A 1 195 ? 7.874 -16.252 -27.977 1.00 93.81 195 LYS A N 1
ATOM 1492 C CA . LYS A 1 195 ? 6.575 -16.854 -28.325 1.00 93.81 195 LYS A CA 1
ATOM 1493 C C . LYS A 1 195 ? 6.436 -17.108 -29.823 1.00 93.81 195 LYS A C 1
ATOM 1495 O O . LYS A 1 195 ? 5.668 -17.993 -30.199 1.00 93.81 195 LYS A O 1
ATOM 1500 N N . LEU A 1 196 ? 7.135 -16.339 -30.656 1.00 92.56 196 LEU A N 1
ATOM 1501 C CA . LEU A 1 196 ? 7.156 -16.514 -32.110 1.00 92.56 196 LEU A CA 1
ATOM 1502 C C . LEU A 1 196 ? 8.273 -17.469 -32.543 1.00 92.56 196 LEU A C 1
ATOM 1504 O O . LEU A 1 196 ? 8.063 -18.282 -33.441 1.00 92.56 196 LEU A O 1
ATOM 1508 N N . ASP A 1 197 ? 9.417 -17.411 -31.866 1.00 90.25 197 ASP A N 1
ATOM 1509 C CA . ASP A 1 197 ? 10.560 -18.294 -32.064 1.00 90.25 197 ASP A CA 1
ATOM 1510 C C . ASP A 1 197 ? 10.769 -19.186 -30.830 1.00 90.25 197 ASP A C 1
ATOM 1512 O O . ASP A 1 197 ? 11.288 -18.772 -29.794 1.00 90.25 197 ASP A O 1
ATOM 1516 N N . LEU A 1 198 ? 10.352 -20.450 -30.940 1.00 89.81 198 LEU A N 1
ATOM 1517 C CA . LEU A 1 198 ? 10.495 -21.435 -29.865 1.00 89.81 198 LEU A CA 1
ATOM 1518 C C . LEU A 1 198 ? 11.909 -22.038 -29.779 1.00 89.81 198 LEU A C 1
ATOM 1520 O O . LEU A 1 198 ? 12.214 -22.713 -28.788 1.00 89.81 198 LEU A O 1
ATOM 1524 N N . SER A 1 199 ? 12.759 -21.833 -30.788 1.00 91.38 199 SER A N 1
ATOM 1525 C CA . SER A 1 199 ? 14.181 -22.205 -30.735 1.00 91.38 199 SER A CA 1
ATOM 1526 C C . SER A 1 199 ? 15.010 -21.190 -29.958 1.00 91.38 199 SER A C 1
ATOM 1528 O O . SER A 1 199 ? 16.029 -21.581 -29.381 1.00 91.38 199 SER A O 1
ATOM 1530 N N . TYR A 1 200 ? 14.544 -19.942 -29.859 1.00 94.81 200 TYR A N 1
ATOM 1531 C CA . TYR A 1 200 ? 15.220 -18.922 -29.073 1.00 94.81 200 TYR A CA 1
ATOM 1532 C C . TYR A 1 200 ? 15.355 -19.347 -27.596 1.00 94.81 200 TYR A C 1
ATOM 1534 O O . TYR A 1 200 ? 14.434 -19.966 -27.054 1.00 94.81 200 TYR A O 1
ATOM 1542 N N . PRO A 1 201 ? 16.467 -19.060 -26.893 1.00 95.38 201 PRO A N 1
ATOM 1543 C CA . PRO A 1 201 ? 16.682 -19.565 -25.529 1.00 95.38 201 PRO A CA 1
ATOM 1544 C C . PRO A 1 201 ? 15.719 -18.990 -24.488 1.00 95.38 201 PRO A C 1
ATOM 1546 O O . PRO A 1 201 ? 15.401 -19.649 -23.494 1.00 95.38 201 PRO A O 1
ATOM 1549 N N . SER A 1 202 ? 15.233 -17.771 -24.716 1.00 95.88 202 SER A N 1
ATOM 1550 C CA . SER A 1 202 ? 14.211 -17.142 -23.884 1.00 95.88 202 SER A CA 1
ATOM 1551 C C . SER A 1 202 ? 12.804 -17.530 -24.345 1.00 95.88 202 SER A C 1
ATOM 1553 O O . SER A 1 202 ? 12.530 -17.668 -25.532 1.00 95.88 202 SER A O 1
ATOM 1555 N N . ARG A 1 203 ? 11.873 -17.673 -23.394 1.00 96.31 203 ARG A N 1
ATOM 1556 C CA . ARG A 1 203 ? 10.429 -17.853 -23.660 1.00 96.31 203 ARG A CA 1
ATOM 1557 C C . ARG A 1 203 ? 9.625 -16.565 -23.466 1.00 96.31 203 ARG A C 1
ATOM 1559 O O . ARG A 1 203 ? 8.393 -16.614 -23.509 1.00 96.31 203 ARG A O 1
ATOM 1566 N N . ILE A 1 204 ? 10.307 -15.452 -23.202 1.00 96.38 204 ILE A N 1
ATOM 1567 C CA . ILE A 1 204 ? 9.709 -14.126 -23.039 1.00 96.38 204 ILE A CA 1
ATOM 1568 C C . ILE A 1 204 ? 9.361 -13.587 -24.427 1.00 96.38 204 ILE A C 1
ATOM 1570 O O . ILE A 1 204 ? 10.232 -13.521 -25.291 1.00 96.38 204 ILE A O 1
ATOM 1574 N N . GLY A 1 205 ? 8.098 -13.216 -24.628 1.00 96.81 205 GLY A N 1
ATOM 1575 C CA . GLY A 1 205 ? 7.647 -12.495 -25.821 1.00 96.81 205 GLY A CA 1
ATOM 1576 C C . GLY A 1 205 ? 7.106 -11.107 -25.502 1.00 96.81 205 GLY A C 1
ATOM 1577 O O . GLY A 1 205 ? 7.000 -10.720 -24.334 1.00 96.81 205 GLY A O 1
ATOM 1578 N N . LEU A 1 206 ? 6.700 -10.373 -26.536 1.00 97.38 206 LEU A N 1
ATOM 1579 C CA . LEU A 1 206 ? 6.252 -8.980 -26.438 1.00 97.38 206 LEU A CA 1
ATOM 1580 C C . LEU A 1 206 ? 5.155 -8.771 -25.381 1.00 97.38 206 LEU A C 1
ATOM 1582 O O . LEU A 1 206 ? 5.210 -7.830 -24.586 1.00 97.38 206 LEU A O 1
ATOM 1586 N N . SER A 1 207 ? 4.167 -9.669 -25.332 1.00 97.00 207 SER A N 1
ATOM 1587 C CA . SER A 1 207 ? 3.067 -9.582 -24.365 1.00 97.00 207 SER A CA 1
ATOM 1588 C C . SER A 1 207 ? 3.528 -9.745 -22.916 1.00 97.00 207 SER A C 1
ATOM 1590 O O . SER A 1 207 ? 2.988 -9.082 -22.030 1.00 97.00 207 SER A O 1
ATOM 1592 N N . ASP A 1 208 ? 4.519 -10.609 -22.675 1.00 97.94 208 ASP A N 1
ATOM 1593 C CA . ASP A 1 208 ? 5.068 -10.847 -21.337 1.00 97.94 208 ASP A CA 1
ATOM 1594 C C . ASP A 1 208 ? 5.827 -9.604 -20.858 1.00 97.94 208 ASP A C 1
ATOM 1596 O O . ASP A 1 208 ? 5.623 -9.147 -19.735 1.00 97.94 208 ASP A O 1
ATOM 1600 N N . VAL A 1 209 ? 6.635 -9.001 -21.737 1.00 98.50 209 VAL A N 1
ATOM 1601 C CA . VAL A 1 209 ? 7.384 -7.768 -21.447 1.00 98.50 209 VAL A CA 1
ATOM 1602 C C . VAL A 1 209 ? 6.440 -6.623 -21.097 1.00 98.50 209 VAL A C 1
ATOM 1604 O O . VAL A 1 209 ? 6.626 -5.964 -20.074 1.00 98.50 209 VAL A O 1
ATOM 1607 N N . ILE A 1 210 ? 5.387 -6.413 -21.894 1.00 98.44 210 ILE A N 1
ATOM 1608 C CA . ILE A 1 210 ? 4.378 -5.380 -21.624 1.00 98.44 210 ILE A CA 1
ATOM 1609 C C . ILE A 1 210 ? 3.718 -5.602 -20.257 1.00 98.44 210 ILE A C 1
ATOM 1611 O O . ILE A 1 210 ? 3.540 -4.648 -19.496 1.00 98.44 210 ILE A O 1
ATOM 1615 N N . ALA A 1 211 ? 3.359 -6.844 -19.925 1.00 97.69 211 ALA A N 1
ATOM 1616 C CA . ALA A 1 211 ? 2.758 -7.161 -18.634 1.00 97.69 211 ALA A CA 1
ATOM 1617 C C . ALA A 1 211 ? 3.719 -6.861 -17.470 1.00 97.69 211 ALA A C 1
ATOM 1619 O O . ALA A 1 211 ? 3.313 -6.211 -16.503 1.00 97.69 211 ALA A O 1
ATOM 1620 N N . THR A 1 212 ? 4.986 -7.265 -17.590 1.00 98.12 212 THR A N 1
ATOM 1621 C CA . THR A 1 212 ? 6.026 -7.038 -16.574 1.00 98.12 212 THR A CA 1
ATOM 1622 C C . THR A 1 212 ? 6.333 -5.553 -16.382 1.00 98.12 212 THR A C 1
ATOM 1624 O O . THR A 1 212 ? 6.409 -5.085 -15.247 1.00 98.12 212 THR A O 1
ATOM 1627 N N . LEU A 1 213 ? 6.473 -4.775 -17.457 1.00 98.00 213 LEU A N 1
ATOM 1628 C CA . LEU A 1 213 ? 6.723 -3.331 -17.361 1.00 98.00 213 LEU A CA 1
ATOM 1629 C C . LEU A 1 213 ? 5.562 -2.613 -16.663 1.00 98.00 213 LEU A C 1
ATOM 1631 O O . LEU A 1 213 ? 5.779 -1.806 -15.757 1.00 98.00 213 LEU A O 1
ATOM 1635 N N . LYS A 1 214 ? 4.320 -2.967 -17.020 1.00 95.06 214 LYS A N 1
ATOM 1636 C CA . LYS A 1 214 ? 3.119 -2.404 -16.391 1.00 95.06 214 LYS A CA 1
ATOM 1637 C C . LYS A 1 214 ? 2.988 -2.790 -14.923 1.00 95.06 214 LYS A C 1
ATOM 1639 O O . LYS A 1 214 ? 2.595 -1.948 -14.125 1.00 95.06 214 LYS A O 1
ATOM 1644 N N . SER A 1 215 ? 3.321 -4.026 -14.542 1.00 93.88 215 SER A N 1
ATOM 1645 C CA . SER A 1 215 ? 3.254 -4.439 -13.132 1.00 93.88 215 SER A CA 1
ATOM 1646 C C . SER A 1 215 ? 4.260 -3.702 -12.245 1.00 93.88 215 SER A C 1
ATOM 1648 O O . SER A 1 215 ? 4.094 -3.686 -11.028 1.00 93.88 215 SER A O 1
ATOM 1650 N N . HIS A 1 216 ? 5.292 -3.103 -12.843 1.00 93.19 216 HIS A N 1
ATOM 1651 C CA . HIS A 1 216 ? 6.308 -2.310 -12.157 1.00 93.19 216 HIS A CA 1
ATOM 1652 C C . HIS A 1 216 ? 6.131 -0.794 -12.348 1.00 93.19 216 HIS A C 1
ATOM 1654 O O . HIS A 1 216 ? 6.998 -0.046 -11.892 1.00 93.19 216 HIS A O 1
ATOM 1660 N N . ASP A 1 217 ? 5.037 -0.335 -12.973 1.00 90.81 217 ASP A N 1
ATOM 1661 C CA . ASP A 1 217 ? 4.775 1.081 -13.285 1.00 90.81 217 ASP A CA 1
ATOM 1662 C C . ASP A 1 217 ? 5.938 1.760 -14.049 1.00 90.81 217 ASP A C 1
ATOM 1664 O O . ASP A 1 217 ? 6.302 2.905 -13.771 1.00 90.81 217 ASP A O 1
ATOM 1668 N N . ILE A 1 218 ? 6.557 1.041 -14.993 1.00 93.88 218 ILE A N 1
ATOM 1669 C CA . ILE A 1 218 ? 7.701 1.530 -15.778 1.00 93.88 218 ILE A CA 1
ATOM 1670 C C . ILE A 1 218 ? 7.229 2.170 -17.081 1.00 93.88 218 ILE A C 1
ATOM 1672 O O . ILE A 1 218 ? 6.413 1.593 -17.797 1.00 93.88 218 ILE A O 1
ATOM 1676 N N . ILE A 1 219 ? 7.807 3.326 -17.402 1.00 91.62 219 ILE A N 1
ATOM 1677 C CA . ILE A 1 219 ? 7.709 4.012 -18.693 1.00 91.62 219 ILE A CA 1
ATOM 1678 C C . ILE A 1 219 ? 8.908 3.593 -19.541 1.00 91.62 219 ILE A C 1
ATOM 1680 O O . ILE A 1 219 ? 10.040 3.633 -19.058 1.00 91.62 219 ILE A O 1
ATOM 1684 N N . VAL A 1 220 ? 8.685 3.216 -20.798 1.00 94.25 220 VAL A N 1
ATOM 1685 C CA . VAL A 1 220 ? 9.778 2.957 -21.743 1.00 94.25 220 VAL A CA 1
ATOM 1686 C C . VAL A 1 220 ? 9.794 4.040 -22.807 1.00 94.25 220 VAL A C 1
ATOM 1688 O O . VAL A 1 220 ? 8.806 4.223 -23.513 1.00 94.25 220 VAL A O 1
ATOM 1691 N N . GLU A 1 221 ? 10.929 4.717 -22.929 1.00 91.38 221 GLU A N 1
ATOM 1692 C CA . GLU A 1 221 ? 11.252 5.626 -24.026 1.00 91.38 221 GLU A CA 1
ATOM 1693 C C . GLU A 1 221 ? 12.209 4.884 -24.964 1.00 91.38 221 GLU A C 1
ATOM 1695 O O . GLU A 1 221 ? 13.343 4.573 -24.588 1.00 91.38 221 GLU A O 1
ATOM 1700 N N . ALA A 1 222 ? 11.731 4.531 -26.156 1.00 93.56 222 ALA A N 1
ATOM 1701 C CA . ALA A 1 222 ? 12.500 3.752 -27.120 1.00 93.56 222 ALA A CA 1
ATOM 1702 C C . ALA A 1 222 ? 13.249 4.691 -28.066 1.00 93.56 222 ALA A C 1
ATOM 1704 O O . ALA A 1 222 ? 12.634 5.486 -28.773 1.00 93.56 222 ALA A O 1
ATOM 1705 N N . VAL A 1 223 ? 14.570 4.588 -28.090 1.00 90.94 223 VAL A N 1
ATOM 1706 C CA . VAL A 1 223 ? 15.446 5.318 -29.001 1.00 90.94 223 VAL A CA 1
ATOM 1707 C C . VAL A 1 223 ? 15.721 4.416 -30.199 1.00 90.94 223 VAL A C 1
ATOM 1709 O O . VAL A 1 223 ? 16.609 3.566 -30.147 1.00 90.94 223 VAL A O 1
ATOM 1712 N N . ASP A 1 224 ? 14.921 4.590 -31.253 1.00 91.44 224 ASP A N 1
ATOM 1713 C CA . ASP A 1 224 ? 15.039 3.837 -32.503 1.00 91.44 224 ASP A CA 1
ATOM 1714 C C . ASP A 1 224 ? 16.129 4.462 -33.375 1.00 91.44 224 ASP A C 1
ATOM 1716 O O . ASP A 1 224 ? 15.964 5.554 -33.931 1.00 91.44 224 ASP A O 1
ATOM 1720 N N . LEU A 1 225 ? 17.264 3.771 -33.461 1.00 89.44 225 LEU A N 1
ATOM 1721 C CA . LEU A 1 225 ? 18.436 4.233 -34.200 1.00 89.44 225 LEU A CA 1
ATOM 1722 C C . LEU A 1 225 ? 18.478 3.721 -35.639 1.00 89.44 225 LEU A C 1
ATOM 1724 O O . LEU A 1 225 ? 19.349 4.159 -36.394 1.00 89.44 225 LEU A O 1
ATOM 1728 N N . ASN A 1 226 ? 17.559 2.831 -36.033 1.00 88.38 226 ASN A N 1
ATOM 1729 C CA . ASN A 1 226 ? 17.439 2.366 -37.414 1.00 88.38 226 ASN A CA 1
ATOM 1730 C C . ASN A 1 226 ? 16.110 1.625 -37.662 1.00 88.38 226 ASN A C 1
ATOM 1732 O O . ASN A 1 226 ? 15.176 2.172 -38.257 1.00 88.38 226 ASN A O 1
ATOM 1736 N N . TYR A 1 227 ? 16.034 0.367 -37.220 1.00 89.81 227 TYR A N 1
ATOM 1737 C CA . TYR A 1 227 ? 14.952 -0.573 -37.500 1.00 89.81 227 TYR A CA 1
ATOM 1738 C C . TYR A 1 227 ? 14.315 -1.147 -36.233 1.00 89.81 227 TYR A C 1
ATOM 1740 O O . TYR A 1 227 ? 13.579 -2.131 -36.348 1.00 89.81 227 TYR A O 1
ATOM 1748 N N . LEU A 1 228 ? 14.547 -0.541 -35.061 1.00 92.81 228 LEU A N 1
ATOM 1749 C CA . LEU A 1 228 ? 14.078 -1.048 -33.766 1.00 92.81 228 LEU A CA 1
ATOM 1750 C C . LEU A 1 228 ? 12.576 -1.360 -33.793 1.00 92.81 228 LEU A C 1
ATOM 1752 O O . LEU A 1 228 ? 12.142 -2.370 -33.243 1.00 92.81 228 LEU A O 1
ATOM 1756 N N . ASP A 1 229 ? 11.784 -0.522 -34.475 1.00 94.44 229 ASP A N 1
ATOM 1757 C CA . ASP A 1 229 ? 10.339 -0.730 -34.613 1.00 94.44 229 ASP A CA 1
ATOM 1758 C C . ASP A 1 229 ? 9.891 -1.267 -35.980 1.00 94.44 229 ASP A C 1
ATOM 1760 O O . ASP A 1 229 ? 8.821 -1.858 -36.098 1.00 94.44 229 ASP A O 1
ATOM 1764 N N . ARG A 1 230 ? 10.646 -1.041 -37.057 1.00 87.00 230 ARG A N 1
ATOM 1765 C CA . ARG A 1 230 ? 10.092 -1.187 -38.418 1.00 87.00 230 ARG A CA 1
ATOM 1766 C C . ARG A 1 230 ? 10.050 -2.624 -38.930 1.00 87.00 230 ARG A C 1
ATOM 1768 O O . ARG A 1 230 ? 9.196 -2.918 -39.768 1.00 87.00 230 ARG A O 1
ATOM 1775 N N . GLY A 1 231 ? 10.943 -3.493 -38.448 1.00 81.38 231 GLY A N 1
ATOM 1776 C CA . GLY A 1 231 ? 11.209 -4.799 -39.061 1.00 81.38 231 GLY A CA 1
ATOM 1777 C C . GLY A 1 231 ? 11.687 -4.673 -40.518 1.00 81.38 231 GLY A C 1
ATOM 1778 O O . GLY A 1 231 ? 11.431 -3.680 -41.203 1.00 81.38 231 GLY A O 1
ATOM 1779 N N . PHE A 1 232 ? 12.418 -5.660 -41.032 1.00 84.50 232 PHE A N 1
ATOM 1780 C CA . PHE A 1 232 ? 12.939 -5.582 -42.401 1.00 84.50 232 PHE A CA 1
ATOM 1781 C C . PHE A 1 232 ? 13.239 -6.950 -43.012 1.00 84.50 232 PHE A C 1
ATOM 1783 O O . PHE A 1 232 ? 13.264 -7.969 -42.329 1.00 84.50 232 PHE A O 1
ATOM 1790 N N . ASN A 1 233 ? 13.452 -6.957 -44.328 1.00 87.12 233 ASN A N 1
ATOM 1791 C CA . ASN A 1 233 ? 13.942 -8.122 -45.054 1.00 87.12 233 ASN A CA 1
ATOM 1792 C C . ASN A 1 233 ? 15.452 -7.998 -45.237 1.00 87.12 233 ASN A C 1
ATOM 1794 O O . ASN A 1 233 ? 15.929 -6.944 -45.663 1.00 87.12 233 ASN A O 1
ATOM 1798 N N . VAL A 1 234 ? 16.182 -9.084 -45.008 1.00 84.12 234 VAL A N 1
ATOM 1799 C CA . VAL A 1 234 ? 17.564 -9.205 -45.478 1.00 84.12 234 VAL A CA 1
ATOM 1800 C C . VAL A 1 234 ? 17.504 -9.633 -46.936 1.00 84.12 234 VAL A C 1
ATOM 1802 O O . VAL A 1 234 ? 16.811 -10.593 -47.275 1.00 84.12 234 VAL A O 1
ATOM 1805 N N . ILE A 1 235 ? 18.173 -8.880 -47.804 1.00 85.56 235 ILE A N 1
ATOM 1806 C CA . ILE A 1 235 ? 18.172 -9.092 -49.250 1.00 85.56 235 ILE A CA 1
ATOM 1807 C C . ILE A 1 235 ? 19.622 -9.277 -49.695 1.00 85.56 235 ILE A C 1
ATOM 1809 O O . ILE A 1 235 ? 20.480 -8.485 -49.306 1.00 85.56 235 ILE A O 1
ATOM 1813 N N . ASP A 1 236 ? 19.899 -10.320 -50.475 1.00 87.12 236 ASP A N 1
ATOM 1814 C CA . ASP A 1 236 ? 21.229 -10.543 -51.048 1.00 87.12 236 ASP A CA 1
ATOM 1815 C C . ASP A 1 236 ? 21.529 -9.612 -52.242 1.00 87.12 236 ASP A C 1
ATOM 1817 O O . ASP A 1 236 ? 20.664 -8.882 -52.734 1.00 87.12 236 ASP A O 1
ATOM 1821 N N . ASP A 1 237 ? 22.762 -9.666 -52.754 1.00 89.94 237 ASP A N 1
ATOM 1822 C CA . ASP A 1 237 ? 23.213 -8.855 -53.897 1.00 89.94 237 ASP A CA 1
ATOM 1823 C C . ASP A 1 237 ? 22.408 -9.102 -55.191 1.00 89.94 237 ASP A C 1
ATOM 1825 O O . ASP A 1 237 ? 22.496 -8.323 -56.145 1.00 89.94 237 ASP A O 1
ATOM 1829 N N . PHE A 1 238 ? 21.615 -10.179 -55.245 1.00 89.38 238 PHE A N 1
ATOM 1830 C CA . PHE A 1 238 ? 20.762 -10.541 -56.376 1.00 89.38 238 PHE A CA 1
ATOM 1831 C C . PHE A 1 238 ? 19.298 -10.118 -56.186 1.00 89.38 238 PHE A C 1
ATOM 1833 O O . PHE A 1 238 ? 18.471 -10.369 -57.068 1.00 89.38 238 PHE A O 1
ATOM 1840 N N . GLY A 1 239 ? 18.964 -9.452 -55.077 1.00 87.81 239 GLY A N 1
ATOM 1841 C CA . GLY A 1 239 ? 17.605 -9.001 -54.786 1.00 87.81 239 GLY A CA 1
ATOM 1842 C C . GLY A 1 239 ? 16.703 -10.082 -54.181 1.00 87.81 239 GLY A C 1
ATOM 1843 O O . GLY A 1 239 ? 15.483 -9.898 -54.145 1.00 87.81 239 GLY A O 1
ATOM 1844 N N . VAL A 1 240 ? 17.260 -11.206 -53.723 1.00 90.12 240 VAL A N 1
ATOM 1845 C CA . VAL A 1 240 ? 16.510 -12.308 -53.107 1.00 90.12 240 VAL A CA 1
ATOM 1846 C C . VAL A 1 240 ? 16.414 -12.089 -51.602 1.00 90.12 240 VAL A C 1
ATOM 1848 O O . VAL A 1 240 ? 17.409 -11.815 -50.941 1.00 90.12 240 VAL A O 1
ATOM 1851 N N . ILE A 1 241 ? 15.209 -12.238 -51.045 1.00 88.00 241 ILE A N 1
ATOM 1852 C CA . ILE A 1 241 ? 14.990 -12.189 -49.595 1.00 88.00 241 ILE A CA 1
ATOM 1853 C C . ILE A 1 241 ? 15.597 -13.448 -48.964 1.00 88.00 241 ILE A C 1
ATOM 1855 O O . ILE A 1 241 ? 15.126 -14.556 -49.226 1.00 88.00 241 ILE A O 1
ATOM 1859 N N . THR A 1 242 ? 16.619 -13.272 -48.132 1.00 85.94 242 THR A N 1
ATOM 1860 C CA . THR A 1 242 ? 17.311 -14.349 -47.406 1.00 85.94 242 THR A CA 1
ATOM 1861 C C . THR A 1 242 ? 16.820 -14.503 -45.965 1.00 85.94 242 THR A C 1
ATOM 1863 O O . THR A 1 242 ? 16.949 -15.589 -45.406 1.00 85.94 242 THR A O 1
ATOM 1866 N N . ALA A 1 243 ? 16.196 -13.468 -45.393 1.00 84.50 243 ALA A N 1
ATOM 1867 C CA . ALA A 1 243 ? 15.462 -13.515 -44.125 1.00 84.50 243 ALA A CA 1
ATOM 1868 C C . ALA A 1 243 ? 14.348 -12.447 -44.096 1.00 84.50 243 ALA A C 1
ATOM 1870 O O . ALA A 1 243 ? 14.505 -11.378 -44.687 1.00 84.50 243 ALA A O 1
ATOM 1871 N N . ASP A 1 244 ? 13.231 -12.724 -43.416 1.00 88.06 244 ASP A N 1
ATOM 1872 C CA . ASP A 1 244 ? 12.075 -11.819 -43.283 1.00 88.06 244 ASP A CA 1
ATOM 1873 C C . ASP A 1 244 ? 11.749 -11.599 -41.802 1.00 88.06 244 ASP A C 1
ATOM 1875 O O . ASP A 1 244 ? 11.253 -12.507 -41.135 1.00 88.06 244 ASP A O 1
ATOM 1879 N N . TYR A 1 245 ? 12.017 -10.390 -41.306 1.00 89.19 245 TYR A N 1
ATOM 1880 C CA . TYR A 1 245 ? 11.770 -9.983 -39.919 1.00 89.19 245 TYR A CA 1
ATOM 1881 C C . TYR A 1 245 ? 10.594 -9.008 -39.790 1.00 89.19 245 TYR A C 1
ATOM 1883 O O . TYR A 1 245 ? 10.441 -8.326 -38.775 1.00 89.19 245 TYR A O 1
ATOM 1891 N N . ARG A 1 246 ? 9.729 -8.899 -40.807 1.00 87.69 246 ARG A N 1
ATOM 1892 C CA . ARG A 1 246 ? 8.573 -7.981 -40.761 1.00 87.69 246 ARG A CA 1
ATOM 1893 C C . ARG A 1 246 ? 7.525 -8.391 -39.729 1.00 87.69 246 ARG A C 1
ATOM 1895 O O . ARG A 1 246 ? 6.743 -7.555 -39.292 1.00 87.69 246 ARG A O 1
ATOM 1902 N N . ASN A 1 247 ? 7.506 -9.658 -39.326 1.00 88.38 247 ASN A N 1
ATOM 1903 C CA . ASN A 1 247 ? 6.669 -10.155 -38.233 1.00 88.38 247 ASN A CA 1
ATOM 1904 C C . ASN A 1 247 ? 7.114 -9.654 -36.845 1.00 88.38 247 ASN A C 1
ATOM 1906 O O . ASN A 1 247 ? 6.332 -9.764 -35.905 1.00 88.38 247 ASN A O 1
ATOM 1910 N N . LEU A 1 248 ? 8.332 -9.113 -36.719 1.00 91.81 248 LEU A N 1
ATOM 1911 C CA . LEU A 1 248 ? 8.853 -8.499 -35.491 1.00 91.81 248 LEU A CA 1
ATOM 1912 C C . LEU A 1 248 ? 8.626 -6.977 -35.447 1.00 91.81 248 LEU A C 1
ATOM 1914 O O . LEU A 1 248 ? 8.989 -6.326 -34.471 1.00 91.81 248 LEU A O 1
ATOM 1918 N N . ALA A 1 249 ? 8.025 -6.394 -36.488 1.00 92.94 249 ALA A N 1
ATOM 1919 C CA . ALA A 1 249 ? 7.718 -4.971 -36.534 1.00 92.94 249 ALA A CA 1
ATOM 1920 C C . ALA A 1 249 ? 6.689 -4.564 -35.461 1.00 92.94 249 ALA A C 1
ATOM 1922 O O . ALA A 1 249 ? 5.776 -5.319 -35.122 1.00 92.94 249 ALA A O 1
ATOM 1923 N N . GLY A 1 250 ? 6.796 -3.331 -34.972 1.00 96.06 250 GLY A N 1
ATOM 1924 C CA . GLY A 1 250 ? 5.867 -2.714 -34.031 1.00 96.06 250 GLY A CA 1
ATOM 1925 C C . GLY A 1 250 ? 6.142 -3.027 -32.559 1.00 96.06 250 GLY A C 1
ATOM 1926 O O . GLY A 1 250 ? 5.336 -2.636 -31.712 1.00 96.06 250 GLY A O 1
ATOM 1927 N N . GLN A 1 251 ? 7.228 -3.735 -32.226 1.00 96.88 251 GLN A N 1
ATOM 1928 C CA . GLN A 1 251 ? 7.566 -4.068 -30.837 1.00 96.88 251 GLN A CA 1
ATOM 1929 C C . GLN A 1 251 ? 7.781 -2.810 -29.985 1.00 96.88 251 GLN A C 1
ATOM 1931 O O . GLN A 1 251 ? 7.169 -2.680 -28.920 1.00 96.88 251 GLN A O 1
ATOM 1936 N N . ALA A 1 252 ? 8.590 -1.858 -30.460 1.00 96.81 252 ALA A N 1
ATOM 1937 C CA . ALA A 1 252 ? 8.833 -0.613 -29.739 1.00 96.81 252 ALA A CA 1
ATOM 1938 C C . ALA A 1 252 ? 7.559 0.236 -29.639 1.00 96.81 252 ALA A C 1
ATOM 1940 O O . ALA A 1 252 ? 7.267 0.782 -28.572 1.00 96.81 252 ALA A O 1
ATOM 1941 N N . THR A 1 253 ? 6.736 0.272 -30.690 1.00 97.19 253 THR A N 1
ATOM 1942 C CA . THR A 1 253 ? 5.443 0.972 -30.696 1.00 97.19 253 THR A CA 1
ATOM 1943 C C . THR A 1 253 ? 4.510 0.370 -29.653 1.00 97.19 253 THR A C 1
ATOM 1945 O O . THR A 1 253 ? 3.894 1.099 -28.872 1.00 97.19 253 THR A O 1
ATOM 1948 N N . ALA A 1 254 ? 4.410 -0.957 -29.600 1.00 97.88 254 ALA A N 1
ATOM 1949 C CA . ALA A 1 254 ? 3.548 -1.651 -28.654 1.00 97.88 254 ALA A CA 1
ATOM 1950 C C . ALA A 1 254 ? 3.985 -1.413 -27.200 1.00 97.88 254 ALA A C 1
ATOM 1952 O O . ALA A 1 254 ? 3.143 -1.117 -26.349 1.00 97.88 254 ALA A O 1
ATOM 1953 N N . ILE A 1 255 ? 5.290 -1.490 -26.917 1.00 98.25 255 ILE A N 1
ATOM 1954 C CA . ILE A 1 255 ? 5.855 -1.281 -25.576 1.00 98.25 255 ILE A CA 1
ATOM 1955 C C . ILE A 1 255 ? 5.673 0.168 -25.113 1.00 98.25 255 ILE A C 1
ATOM 1957 O O . ILE A 1 255 ? 5.116 0.407 -24.037 1.00 98.25 255 ILE A O 1
ATOM 1961 N N . THR A 1 256 ? 6.099 1.140 -25.921 1.00 94.62 256 THR A N 1
ATOM 1962 C CA . THR A 1 256 ? 6.007 2.573 -25.585 1.00 94.62 256 THR A CA 1
ATOM 1963 C C . THR A 1 256 ? 4.547 2.995 -25.395 1.00 94.62 256 THR A C 1
ATOM 1965 O O . THR A 1 256 ? 4.204 3.579 -24.368 1.00 94.62 256 THR A O 1
ATOM 1968 N N . THR A 1 257 ? 3.640 2.570 -26.283 1.00 93.94 257 THR A N 1
ATOM 1969 C CA . THR A 1 257 ? 2.192 2.823 -26.152 1.00 93.94 257 THR A CA 1
ATOM 1970 C C . THR A 1 257 ? 1.610 2.222 -24.872 1.00 93.94 257 THR A C 1
ATOM 1972 O O . THR A 1 257 ? 0.828 2.875 -24.179 1.00 93.94 257 THR A O 1
ATOM 1975 N N . ALA A 1 258 ? 1.967 0.979 -24.536 1.00 94.62 258 ALA A N 1
ATOM 1976 C CA . ALA A 1 258 ? 1.404 0.292 -23.375 1.00 94.62 258 ALA A CA 1
ATOM 1977 C C . ALA A 1 258 ? 1.909 0.845 -22.031 1.00 94.62 258 ALA A C 1
ATOM 1979 O O . ALA A 1 258 ? 1.215 0.707 -21.019 1.00 94.62 258 ALA A O 1
ATOM 1980 N N . THR A 1 259 ? 3.097 1.450 -22.030 1.00 92.25 259 THR A N 1
ATOM 1981 C CA . THR A 1 259 ? 3.756 2.037 -20.851 1.00 92.25 259 THR A CA 1
ATOM 1982 C C . THR A 1 259 ? 3.605 3.559 -20.753 1.00 92.25 259 THR A C 1
ATOM 1984 O O . THR A 1 259 ? 3.949 4.148 -19.730 1.00 92.25 259 THR A O 1
ATOM 1987 N N . GLY A 1 260 ? 3.044 4.204 -21.782 1.00 86.31 260 GLY A N 1
ATOM 1988 C CA . GLY A 1 260 ? 2.852 5.654 -21.835 1.00 86.31 260 GLY A CA 1
ATOM 1989 C C . GLY A 1 260 ? 4.127 6.454 -22.122 1.00 86.31 260 GLY A C 1
ATOM 1990 O O . GLY A 1 260 ? 4.184 7.622 -21.731 1.00 86.31 260 GLY A O 1
ATOM 1991 N N . GLY A 1 261 ? 5.129 5.834 -22.750 1.00 88.75 261 GLY A N 1
ATOM 1992 C CA . GLY A 1 261 ? 6.314 6.507 -23.293 1.00 88.75 261 GLY A CA 1
ATOM 1993 C C . GLY A 1 261 ? 6.204 6.734 -24.802 1.00 88.75 261 GLY A C 1
ATOM 1994 O O . GLY A 1 261 ? 5.113 6.630 -25.376 1.00 88.75 261 GLY A O 1
ATOM 1995 N N . LYS A 1 262 ? 7.319 7.058 -25.461 1.00 89.00 262 LYS A N 1
ATOM 1996 C CA . LYS A 1 262 ? 7.371 7.377 -26.894 1.00 89.00 262 LYS A CA 1
ATOM 1997 C C . LYS A 1 262 ? 8.507 6.651 -27.610 1.00 89.00 262 LYS A C 1
ATOM 1999 O O . LYS A 1 262 ? 9.492 6.225 -27.013 1.00 89.00 262 LYS A O 1
ATOM 2004 N N . ILE A 1 263 ? 8.354 6.535 -28.928 1.00 90.38 263 ILE A N 1
ATOM 2005 C CA . ILE A 1 263 ? 9.481 6.272 -29.820 1.00 90.38 263 ILE A CA 1
ATOM 2006 C C . ILE A 1 263 ? 10.122 7.606 -30.158 1.00 90.38 263 ILE A C 1
ATOM 2008 O O . ILE A 1 263 ? 9.447 8.561 -30.556 1.00 90.38 263 ILE A O 1
ATOM 2012 N N . LEU A 1 264 ? 11.434 7.641 -30.025 1.00 87.44 264 LEU A N 1
ATOM 2013 C CA . LEU A 1 264 ? 12.272 8.774 -30.321 1.00 87.44 264 LEU A CA 1
ATOM 2014 C C . LEU A 1 264 ? 13.231 8.361 -31.432 1.00 87.44 264 LEU A C 1
ATOM 2016 O O . LEU A 1 264 ? 13.933 7.360 -31.320 1.00 87.44 264 LEU A O 1
ATOM 2020 N N . VAL A 1 265 ? 13.250 9.146 -32.502 1.00 86.62 265 VAL A N 1
ATOM 2021 C CA . VAL A 1 265 ? 14.148 8.954 -33.641 1.00 86.62 265 VAL A CA 1
ATOM 2022 C C . VAL A 1 265 ? 15.049 10.181 -33.684 1.00 86.62 265 VAL A C 1
ATOM 2024 O O . VAL A 1 265 ? 14.524 11.289 -33.829 1.00 86.62 265 VAL A O 1
ATOM 2027 N N . PRO A 1 266 ? 16.368 10.043 -33.490 1.00 75.44 266 PRO A N 1
ATOM 2028 C CA . PRO A 1 266 ? 17.233 11.206 -33.455 1.00 75.44 266 PRO A CA 1
ATOM 2029 C C . PRO A 1 266 ? 17.447 11.768 -34.865 1.00 75.44 266 PRO A C 1
ATOM 2031 O O . PRO A 1 266 ? 17.559 11.026 -35.839 1.00 75.44 266 PRO A O 1
ATOM 2034 N N . ASP A 1 267 ? 17.520 13.099 -34.961 1.00 69.69 267 ASP A N 1
ATOM 2035 C CA . ASP A 1 267 ? 17.755 13.814 -36.225 1.00 69.69 267 ASP A CA 1
ATOM 2036 C C . ASP A 1 267 ? 19.149 13.501 -36.818 1.00 69.69 267 ASP A C 1
ATOM 2038 O O . ASP A 1 267 ? 19.353 13.595 -38.029 1.00 69.69 267 ASP A O 1
ATOM 2042 N N . ASP A 1 268 ? 20.098 13.100 -35.963 1.00 66.56 268 ASP A N 1
ATOM 2043 C CA . ASP A 1 268 ? 21.379 12.486 -36.309 1.00 66.56 268 ASP A CA 1
ATOM 2044 C C . ASP A 1 268 ? 21.752 11.403 -35.279 1.00 66.56 268 ASP A C 1
ATOM 2046 O O . ASP A 1 268 ? 21.449 11.529 -34.097 1.00 66.56 268 ASP A O 1
ATOM 2050 N N . SER A 1 269 ? 22.440 10.335 -35.690 1.00 60.72 269 SER A N 1
ATOM 2051 C CA . SER A 1 269 ? 22.992 9.329 -34.761 1.00 60.72 269 SER A CA 1
ATOM 2052 C C . SER A 1 269 ? 24.268 9.810 -34.045 1.00 60.72 269 SER A C 1
ATOM 2054 O O . SER A 1 269 ? 24.981 9.019 -33.425 1.00 60.72 269 SER A O 1
ATOM 2056 N N . GLY A 1 270 ? 24.582 11.106 -34.154 1.00 58.66 270 GLY A N 1
ATOM 2057 C CA . GLY A 1 270 ? 25.786 11.726 -33.629 1.00 58.66 270 GLY A CA 1
ATOM 2058 C C . GLY A 1 270 ? 25.643 12.225 -32.191 1.00 58.66 270 GLY A C 1
ATOM 2059 O O . GLY A 1 270 ? 24.639 12.053 -31.502 1.00 58.66 270 GLY A O 1
ATOM 2060 N N . ILE A 1 271 ? 26.705 12.887 -31.730 1.00 55.69 271 ILE A N 1
ATOM 2061 C CA . ILE A 1 271 ? 26.870 13.381 -30.354 1.00 55.69 271 ILE A CA 1
ATOM 2062 C C . ILE A 1 271 ? 25.724 14.316 -29.910 1.00 55.69 271 ILE A C 1
ATOM 2064 O O . ILE A 1 271 ? 25.274 14.226 -28.769 1.00 55.69 271 ILE A O 1
ATOM 2068 N N . SER A 1 272 ? 25.219 15.185 -30.795 1.00 62.41 272 SER A N 1
ATOM 2069 C CA . SER A 1 272 ? 24.152 16.141 -30.457 1.00 62.41 272 SER A CA 1
ATOM 2070 C C . SER A 1 272 ? 22.767 15.490 -30.404 1.00 62.41 272 SER A C 1
ATOM 2072 O O . SER A 1 272 ? 21.936 15.907 -29.591 1.00 62.41 272 SER A O 1
ATOM 2074 N N . GLY A 1 273 ? 22.512 14.478 -31.239 1.00 68.25 273 GLY A N 1
ATOM 2075 C CA . GLY A 1 273 ? 21.252 13.743 -31.256 1.00 68.25 273 GLY A CA 1
ATOM 2076 C C . GLY A 1 273 ? 20.988 12.999 -29.949 1.00 68.25 273 GLY A C 1
ATOM 2077 O O . GLY A 1 273 ? 19.886 13.087 -29.412 1.00 68.25 273 GLY A O 1
ATOM 2078 N N . ILE A 1 274 ? 22.007 12.350 -29.372 1.00 65.12 274 ILE A N 1
ATOM 2079 C CA . ILE A 1 274 ? 21.846 11.528 -28.159 1.00 65.12 274 ILE A CA 1
ATOM 2080 C C . ILE A 1 274 ? 21.572 12.355 -26.891 1.00 65.12 274 ILE A C 1
ATOM 2082 O O . ILE A 1 274 ? 20.797 11.949 -26.028 1.00 65.12 274 ILE A O 1
ATOM 2086 N N . VAL A 1 275 ? 22.174 13.539 -26.761 1.00 69.12 275 VAL A N 1
ATOM 2087 C CA . VAL A 1 275 ? 21.907 14.418 -25.609 1.00 69.12 275 VAL A CA 1
ATOM 2088 C C . VAL A 1 275 ? 20.493 14.987 -25.712 1.00 69.12 275 VAL A C 1
ATOM 2090 O O . VAL A 1 275 ? 19.746 14.987 -24.731 1.00 69.12 275 VAL A O 1
ATOM 2093 N N . LYS A 1 276 ? 20.103 15.421 -26.916 1.00 74.44 276 LYS A N 1
ATOM 2094 C CA . LYS A 1 276 ? 18.768 15.954 -27.190 1.00 74.44 276 LYS A CA 1
ATOM 2095 C C . LYS A 1 276 ? 17.682 14.897 -26.992 1.00 74.44 276 LYS A C 1
ATOM 2097 O O . LYS A 1 276 ? 16.648 15.215 -26.420 1.00 74.44 276 LYS A O 1
ATOM 2102 N N . ILE A 1 277 ? 17.914 13.651 -27.407 1.00 72.69 277 ILE A N 1
ATOM 2103 C CA . ILE A 1 277 ? 16.895 12.601 -27.309 1.00 72.69 277 ILE A CA 1
ATOM 2104 C C . ILE A 1 277 ? 16.587 12.225 -25.863 1.00 72.69 277 ILE A C 1
ATOM 2106 O O . ILE A 1 277 ? 15.434 11.975 -25.543 1.00 72.69 277 ILE A O 1
ATOM 2110 N N . ILE A 1 278 ? 17.582 12.245 -24.971 1.00 69.44 278 ILE A N 1
ATOM 2111 C CA . ILE A 1 278 ? 17.371 11.981 -23.541 1.00 69.44 278 ILE A CA 1
ATOM 2112 C C . ILE A 1 278 ? 16.609 13.140 -22.888 1.00 69.44 278 ILE A C 1
ATOM 2114 O O . ILE A 1 278 ? 15.706 12.910 -22.087 1.00 69.44 278 ILE A O 1
ATOM 2118 N N . ASP A 1 279 ? 16.924 14.383 -23.256 1.00 72.81 279 ASP A N 1
ATOM 2119 C CA . ASP A 1 279 ? 16.174 15.558 -22.800 1.00 72.81 279 ASP A CA 1
ATOM 2120 C C . ASP A 1 279 ? 14.716 15.534 -23.307 1.00 72.81 279 ASP A C 1
ATOM 2122 O O . ASP A 1 279 ? 13.780 15.756 -22.536 1.00 72.81 279 ASP A O 1
ATOM 2126 N N . ASP A 1 280 ? 14.505 15.174 -24.577 1.00 74.06 280 ASP A N 1
ATOM 2127 C CA . ASP A 1 280 ? 13.180 15.004 -25.178 1.00 74.06 280 ASP A CA 1
ATOM 2128 C C . ASP A 1 280 ? 12.407 13.843 -24.529 1.00 74.06 280 ASP A C 1
ATOM 2130 O O . ASP A 1 280 ? 11.231 14.013 -24.206 1.00 74.06 280 ASP A O 1
ATOM 2134 N N . ALA A 1 281 ? 13.060 12.704 -24.264 1.00 70.94 281 ALA A N 1
ATOM 2135 C CA . ALA A 1 281 ? 12.490 11.549 -23.565 1.00 70.94 281 ALA A CA 1
ATOM 2136 C C . ALA A 1 281 ? 11.918 11.968 -22.211 1.00 70.94 281 ALA A C 1
ATOM 2138 O O . ALA A 1 281 ? 10.739 11.760 -21.920 1.00 70.94 281 ALA A O 1
ATOM 2139 N N . LEU A 1 282 ? 12.739 12.653 -21.414 1.00 70.75 282 LEU A N 1
ATOM 2140 C CA . LEU A 1 282 ? 12.380 13.088 -20.073 1.00 70.75 282 LEU A CA 1
ATOM 2141 C C . LEU A 1 282 ? 11.276 14.145 -20.075 1.00 70.75 282 LEU A C 1
ATOM 2143 O O . LEU A 1 282 ? 10.352 14.064 -19.266 1.00 70.75 282 LEU A O 1
ATOM 2147 N N . LYS A 1 283 ? 11.312 15.107 -21.001 1.00 74.69 283 LYS A N 1
ATOM 2148 C CA . LYS A 1 283 ? 10.216 16.075 -21.171 1.00 74.69 283 LYS A CA 1
ATOM 2149 C C . LYS A 1 283 ? 8.928 15.381 -21.589 1.00 74.69 283 LYS A C 1
ATOM 2151 O O . LYS A 1 283 ? 7.862 15.681 -21.053 1.00 74.69 283 LYS A O 1
ATOM 2156 N N . SER A 1 284 ? 9.019 14.447 -22.530 1.00 73.25 284 SER A N 1
ATOM 2157 C CA . SER A 1 284 ? 7.858 13.758 -23.081 1.00 73.25 284 SER A CA 1
ATOM 2158 C C . SER A 1 284 ? 7.161 12.869 -22.051 1.00 73.25 284 SER A C 1
ATOM 2160 O O . SER A 1 284 ? 5.929 12.872 -22.001 1.00 73.25 284 SER A O 1
ATOM 2162 N N . ALA A 1 285 ? 7.927 12.239 -21.154 1.00 73.44 285 ALA A N 1
ATOM 2163 C CA . ALA A 1 285 ? 7.417 11.398 -20.079 1.00 73.44 285 ALA A CA 1
ATOM 2164 C C . ALA A 1 285 ? 6.505 12.152 -19.092 1.00 73.44 285 ALA A C 1
ATOM 2166 O O . ALA A 1 285 ? 5.721 11.519 -18.387 1.00 73.44 285 ALA A O 1
ATOM 2167 N N . PHE A 1 286 ? 6.552 13.487 -19.037 1.00 76.88 286 PHE A N 1
ATOM 2168 C CA . PHE A 1 286 ? 5.713 14.303 -18.146 1.00 76.88 286 PHE A CA 1
ATOM 2169 C C . PHE A 1 286 ? 4.845 15.341 -18.870 1.00 76.88 286 PHE A C 1
ATOM 2171 O O . PHE A 1 286 ? 4.090 16.055 -18.204 1.00 76.88 286 PHE A O 1
ATOM 2178 N N . ALA A 1 287 ? 4.965 15.454 -20.196 1.00 80.25 287 ALA A N 1
ATOM 2179 C CA . ALA A 1 287 ? 4.366 16.535 -20.976 1.00 80.25 287 ALA A CA 1
ATOM 2180 C C . ALA A 1 287 ? 2.835 16.507 -20.960 1.00 80.25 287 ALA A C 1
ATOM 2182 O O . ALA A 1 287 ? 2.209 17.558 -20.826 1.00 80.25 287 ALA A O 1
ATOM 2183 N N . GLU A 1 288 ? 2.259 15.312 -21.087 1.00 86.25 288 GLU A N 1
ATOM 2184 C CA . GLU A 1 288 ? 0.822 15.068 -21.196 1.00 86.25 288 GLU A CA 1
ATOM 2185 C C . GLU A 1 288 ? 0.376 14.063 -20.133 1.00 86.25 288 GLU A C 1
ATOM 2187 O O . GLU A 1 288 ? 1.116 13.140 -19.782 1.00 86.25 288 GLU A O 1
ATOM 2192 N N . TYR A 1 289 ? -0.840 14.248 -19.623 1.00 90.00 289 TYR A N 1
ATOM 2193 C CA . TYR A 1 289 ? -1.462 13.340 -18.661 1.00 90.00 289 TYR A CA 1
ATOM 2194 C C . TYR A 1 289 ? -2.982 13.398 -18.775 1.00 90.00 289 TYR A C 1
ATOM 2196 O O . TYR A 1 289 ? -3.550 14.428 -19.159 1.00 90.00 289 TYR A O 1
ATOM 2204 N N . LYS A 1 290 ? -3.650 12.284 -18.462 1.00 92.25 290 LYS A N 1
ATOM 2205 C CA . LYS A 1 290 ? -5.108 12.160 -18.618 1.00 92.25 290 LYS A CA 1
ATOM 2206 C C . LYS A 1 290 ? -5.875 12.158 -17.309 1.00 92.25 290 LYS A C 1
ATOM 2208 O O . LYS A 1 290 ? -7.055 12.508 -17.285 1.00 92.25 290 LYS A O 1
ATOM 2213 N N . GLU A 1 291 ? -5.220 11.772 -16.227 1.00 94.69 291 GLU A N 1
ATOM 2214 C CA . GLU A 1 291 ? -5.817 11.638 -14.908 1.00 94.69 291 GLU A CA 1
ATOM 2215 C C . GLU A 1 291 ? -4.957 12.321 -13.846 1.00 94.69 291 GLU A C 1
ATOM 2217 O O . GLU A 1 291 ? -3.739 12.174 -13.828 1.00 94.69 291 GLU A O 1
ATOM 2222 N N . VAL A 1 292 ? -5.605 13.032 -12.924 1.00 96.25 292 VAL A N 1
ATOM 2223 C CA . VAL A 1 292 ? -5.013 13.494 -11.667 1.00 96.25 292 VAL A CA 1
ATOM 2224 C C . VAL A 1 292 ? -5.773 12.851 -10.521 1.00 96.25 292 VAL A C 1
ATOM 2226 O O . VAL A 1 292 ? -7.000 12.964 -10.449 1.00 96.25 292 VAL A O 1
ATOM 2229 N N . ARG A 1 293 ? -5.068 12.200 -9.596 1.00 96.56 293 ARG A N 1
ATOM 2230 C CA . ARG A 1 293 ? -5.698 11.587 -8.420 1.00 96.56 293 ARG A CA 1
ATOM 2231 C C . ARG A 1 293 ? -4.784 11.539 -7.207 1.00 96.56 293 ARG A C 1
ATOM 2233 O O . ARG A 1 293 ? -3.567 11.657 -7.323 1.00 96.56 293 ARG A O 1
ATOM 2240 N N . LEU A 1 294 ? -5.388 11.300 -6.047 1.00 96.38 294 LEU A N 1
ATOM 2241 C CA . LEU A 1 294 ? -4.676 10.966 -4.818 1.00 96.38 294 LEU A CA 1
ATOM 2242 C C . LEU A 1 294 ? -4.786 9.463 -4.538 1.00 96.38 294 LEU A C 1
ATOM 2244 O O . LEU A 1 294 ? -5.838 8.857 -4.751 1.00 96.38 294 LEU A O 1
ATOM 2248 N N . VAL A 1 295 ? -3.699 8.863 -4.058 1.00 93.69 295 VAL A N 1
ATOM 2249 C CA . VAL A 1 295 ? -3.624 7.447 -3.673 1.00 93.69 295 VAL A CA 1
ATOM 2250 C C . VAL A 1 295 ? -2.947 7.328 -2.311 1.00 93.69 295 VAL A C 1
ATOM 2252 O O . VAL A 1 295 ? -1.920 7.955 -2.073 1.00 93.69 295 VAL A O 1
ATOM 2255 N N . PHE A 1 296 ? -3.499 6.515 -1.413 1.00 92.44 296 PHE A N 1
ATOM 2256 C CA . PHE A 1 296 ? -2.911 6.262 -0.096 1.00 92.44 296 PHE A CA 1
ATOM 2257 C C . PHE A 1 296 ? -1.862 5.151 -0.162 1.00 92.44 296 PHE A C 1
ATOM 2259 O O . PHE A 1 296 ? -2.084 4.117 -0.797 1.00 92.44 296 PHE A O 1
ATOM 2266 N N . SER A 1 297 ? -0.733 5.328 0.522 1.00 86.12 297 SER A N 1
ATOM 2267 C CA . SER A 1 297 ? 0.253 4.260 0.671 1.00 86.12 297 SER A CA 1
ATOM 2268 C C . SER A 1 297 ? -0.218 3.239 1.714 1.00 86.12 297 SER A C 1
ATOM 2270 O O . SER A 1 297 ? -0.408 3.590 2.879 1.00 86.12 297 SER A O 1
ATOM 2272 N N . GLY A 1 298 ? -0.330 1.968 1.330 1.00 74.75 298 GLY A N 1
ATOM 2273 C CA . GLY A 1 298 ? -0.656 0.876 2.253 1.00 74.75 298 GLY A CA 1
ATOM 2274 C C . GLY A 1 298 ? -2.151 0.715 2.557 1.00 74.75 298 GLY A C 1
ATOM 2275 O O . GLY A 1 298 ? -2.997 1.480 2.100 1.00 74.75 298 GLY A O 1
ATOM 2276 N N . LYS A 1 299 ? -2.483 -0.341 3.309 1.00 71.62 299 LYS A N 1
ATOM 2277 C CA . LYS A 1 299 ? -3.852 -0.637 3.757 1.00 71.62 299 LYS A CA 1
ATOM 2278 C C . LYS A 1 299 ? -4.002 -0.243 5.226 1.00 71.62 299 LYS A C 1
ATOM 2280 O O . LYS A 1 299 ? -3.294 -0.784 6.067 1.00 71.62 299 LYS A O 1
ATOM 2285 N N . ASN A 1 300 ? -4.964 0.624 5.535 1.00 76.31 300 ASN A N 1
ATOM 2286 C CA . ASN A 1 300 ? -5.279 1.045 6.902 1.00 76.31 300 ASN A CA 1
ATOM 2287 C C . ASN A 1 300 ? -6.639 0.473 7.326 1.00 76.31 300 ASN A C 1
ATOM 2289 O O . ASN A 1 300 ? -7.631 1.186 7.352 1.00 76.31 300 ASN A O 1
ATOM 2293 N N . ALA A 1 301 ? -6.711 -0.826 7.636 1.00 72.69 301 ALA A N 1
ATOM 2294 C CA . ALA A 1 301 ? -7.991 -1.507 7.894 1.00 72.69 301 ALA A CA 1
ATOM 2295 C C . ALA A 1 301 ? -8.816 -0.907 9.057 1.00 72.69 301 ALA A C 1
ATOM 2297 O O . ALA A 1 301 ? -10.027 -1.092 9.101 1.00 72.69 301 ALA A O 1
ATOM 2298 N N . GLY A 1 302 ? -8.178 -0.179 9.979 1.00 71.75 302 GLY A N 1
ATOM 2299 C CA . GLY A 1 302 ? -8.842 0.507 11.092 1.00 71.75 302 GLY A CA 1
ATOM 2300 C C . GLY A 1 302 ? -9.160 1.992 10.865 1.00 71.75 302 GLY A C 1
ATOM 2301 O O . GLY A 1 302 ? -9.669 2.648 11.775 1.00 71.75 302 GLY A O 1
ATOM 2302 N N . LEU A 1 303 ? -8.899 2.518 9.665 1.00 87.19 303 LEU A N 1
ATOM 2303 C CA . LEU A 1 303 ? -9.214 3.891 9.273 1.00 87.19 303 LEU A CA 1
ATOM 2304 C C . LEU A 1 303 ? -9.932 3.890 7.918 1.00 87.19 303 LEU A C 1
ATOM 2306 O O . LEU A 1 303 ? -9.330 3.611 6.882 1.00 87.19 303 LEU A O 1
ATOM 2310 N N . GLY A 1 304 ? -11.218 4.238 7.916 1.00 88.62 304 GLY A N 1
ATOM 2311 C CA . GLY A 1 304 ? -11.947 4.510 6.680 1.00 88.62 304 GLY A CA 1
ATOM 2312 C C . GLY A 1 304 ? -11.417 5.785 6.026 1.00 88.62 304 GLY A C 1
ATOM 2313 O O . GLY A 1 304 ? -11.130 6.757 6.723 1.00 88.62 304 GLY A O 1
ATOM 2314 N N . ALA A 1 305 ? -11.281 5.795 4.702 1.00 93.25 305 ALA A N 1
ATOM 2315 C CA . ALA A 1 305 ? -10.856 6.968 3.946 1.00 93.25 305 ALA A CA 1
ATOM 2316 C C . ALA A 1 305 ? -11.635 7.062 2.631 1.00 93.25 305 ALA A C 1
ATOM 2318 O O . ALA A 1 305 ? -11.627 6.126 1.831 1.00 93.25 305 ALA A O 1
ATOM 2319 N N . GLU A 1 306 ? -12.275 8.203 2.403 1.00 93.56 306 GLU A N 1
ATOM 2320 C CA . GLU A 1 306 ? -13.023 8.514 1.186 1.00 93.56 306 GLU A CA 1
ATOM 2321 C C . GLU A 1 306 ? -12.409 9.728 0.482 1.00 93.56 306 GLU A C 1
ATOM 2323 O O . GLU A 1 306 ? -11.991 10.692 1.123 1.00 93.56 306 GLU A O 1
ATOM 2328 N N . LEU A 1 307 ? -12.347 9.674 -0.849 1.00 94.88 307 LEU A N 1
ATOM 2329 C CA . LEU A 1 307 ? -11.778 10.712 -1.711 1.00 94.88 307 LEU A CA 1
ATOM 2330 C C . LEU A 1 307 ? -12.863 11.297 -2.613 1.00 94.88 307 LEU A C 1
ATOM 2332 O O . LEU A 1 307 ? -13.534 10.559 -3.335 1.00 94.88 307 LEU A O 1
ATOM 2336 N N . SER A 1 308 ? -12.990 12.623 -2.616 1.00 95.50 308 SER A N 1
ATOM 2337 C CA . SER A 1 308 ? -13.921 13.344 -3.484 1.00 95.50 308 SER A CA 1
ATOM 2338 C C . SER A 1 308 ? -13.249 14.552 -4.153 1.00 95.50 308 SER A C 1
ATOM 2340 O O . SER A 1 308 ? -12.867 15.487 -3.447 1.00 95.50 308 SER A O 1
ATOM 2342 N N . PRO A 1 309 ? -13.149 14.597 -5.493 1.00 97.25 309 PRO A N 1
ATOM 2343 C CA . PRO A 1 309 ? -13.438 13.497 -6.417 1.00 97.25 309 PRO A CA 1
ATOM 2344 C C . PRO A 1 309 ? -12.428 12.344 -6.260 1.00 97.25 309 PRO A C 1
ATOM 2346 O O . PRO A 1 309 ? -11.330 12.538 -5.746 1.00 97.25 309 PRO A O 1
ATOM 2349 N N . ALA A 1 310 ? -12.772 11.139 -6.725 1.00 92.50 310 ALA A N 1
ATOM 2350 C CA . ALA A 1 310 ? -11.841 10.003 -6.713 1.00 92.50 310 ALA A CA 1
ATOM 2351 C C . ALA A 1 310 ? -10.666 10.188 -7.699 1.00 92.50 310 ALA A C 1
ATOM 2353 O O . ALA A 1 310 ? -9.552 9.726 -7.444 1.00 92.50 310 ALA A O 1
ATOM 2354 N N . ALA A 1 311 ? -10.932 10.870 -8.815 1.00 95.88 311 ALA A N 1
ATOM 2355 C CA . ALA A 1 311 ? -9.975 11.274 -9.836 1.00 95.88 311 ALA A CA 1
ATOM 2356 C C . ALA A 1 311 ? -10.554 12.440 -10.656 1.00 95.88 311 ALA A C 1
ATOM 2358 O O . ALA A 1 311 ? -11.774 12.617 -10.722 1.00 95.88 311 ALA A O 1
ATOM 2359 N N . ILE A 1 312 ? -9.685 13.223 -11.292 1.00 96.94 312 ILE A N 1
ATOM 2360 C CA . ILE A 1 312 ? -10.044 14.271 -12.251 1.00 96.94 312 ILE A CA 1
ATOM 2361 C C . ILE A 1 312 ? -9.435 13.888 -13.594 1.00 96.94 312 ILE A C 1
ATOM 2363 O O . ILE A 1 312 ? -8.216 13.823 -13.721 1.00 96.94 312 ILE A O 1
ATOM 2367 N N . THR A 1 313 ? -10.279 13.651 -14.595 1.00 96.38 313 THR A N 1
ATOM 2368 C CA . THR A 1 313 ? -9.848 13.172 -15.913 1.00 96.38 313 THR A CA 1
ATOM 2369 C C . THR A 1 313 ? -10.126 14.193 -17.009 1.00 96.38 313 THR A C 1
ATOM 2371 O O . THR A 1 313 ? -11.254 14.676 -17.128 1.00 96.38 313 THR A O 1
ATOM 2374 N N . ASN A 1 314 ? -9.124 14.501 -17.826 1.00 94.81 314 ASN A N 1
ATOM 2375 C CA . ASN A 1 314 ? -9.223 15.317 -19.042 1.00 94.81 314 ASN A CA 1
ATOM 2376 C C . ASN A 1 314 ? -7.929 15.163 -19.856 1.00 94.81 314 ASN A C 1
ATOM 2378 O O . ASN A 1 314 ? -6.983 14.579 -19.362 1.00 94.81 314 ASN A O 1
ATOM 2382 N N . ASN A 1 315 ? -7.827 15.727 -21.056 1.00 92.62 315 ASN A N 1
ATOM 2383 C CA . ASN A 1 315 ? -6.537 15.817 -21.744 1.00 92.62 315 ASN A CA 1
ATOM 2384 C C . ASN A 1 315 ? -5.768 17.039 -21.223 1.00 92.62 315 ASN A C 1
ATOM 2386 O O . ASN A 1 315 ? -6.079 18.173 -21.598 1.00 92.62 315 ASN A O 1
ATOM 2390 N N . PHE A 1 316 ? -4.801 16.814 -20.336 1.00 93.25 316 PHE A N 1
ATOM 2391 C CA . PHE A 1 316 ? -3.969 17.865 -19.762 1.00 93.25 316 PHE A CA 1
ATOM 2392 C C . PHE A 1 316 ? -2.553 17.846 -20.331 1.00 93.25 316 PHE A C 1
ATOM 2394 O O . PHE A 1 316 ? -2.048 16.823 -20.790 1.00 93.25 316 PHE A O 1
ATOM 2401 N N . ASP A 1 317 ? -1.901 18.998 -20.220 1.00 89.38 317 ASP A N 1
ATOM 2402 C CA . ASP A 1 317 ? -0.488 19.187 -20.502 1.00 89.38 317 ASP A CA 1
ATOM 2403 C C . ASP A 1 317 ? 0.164 20.088 -19.439 1.00 89.38 317 ASP A C 1
ATOM 2405 O O . ASP A 1 317 ? -0.520 20.694 -18.598 1.00 89.38 317 ASP A O 1
ATOM 2409 N N . ARG A 1 318 ? 1.493 20.204 -19.495 1.00 87.25 318 ARG A N 1
ATOM 2410 C CA . ARG A 1 318 ? 2.285 21.148 -18.685 1.00 87.25 318 ARG A CA 1
ATOM 2411 C C . ARG A 1 318 ? 2.502 22.512 -19.354 1.00 87.25 318 ARG A C 1
ATOM 2413 O O . ARG A 1 318 ? 3.462 23.205 -19.037 1.00 87.25 318 ARG A O 1
ATOM 2420 N N . SER A 1 319 ? 1.644 22.938 -20.287 1.00 87.25 319 SER A N 1
ATOM 2421 C CA . SER A 1 319 ? 1.823 24.243 -20.959 1.00 87.25 319 SER A CA 1
ATOM 2422 C C . SER A 1 319 ? 1.667 25.444 -20.006 1.00 87.25 319 SER A C 1
ATOM 2424 O O . SER A 1 319 ? 2.248 26.509 -20.243 1.00 87.25 319 SER A O 1
ATOM 2426 N N . SER A 1 320 ? 0.941 25.256 -18.901 1.00 87.81 320 SER A N 1
ATOM 2427 C CA . SER A 1 320 ? 0.773 26.199 -17.794 1.00 87.81 320 SER A CA 1
ATOM 2428 C C . SER A 1 320 ? 0.693 25.460 -16.458 1.00 87.81 320 SER A C 1
ATOM 2430 O O . SER A 1 320 ? 0.375 24.271 -16.427 1.00 87.81 320 SER A O 1
ATOM 2432 N N . ASP A 1 321 ? 0.879 26.182 -15.353 1.00 90.25 321 ASP A N 1
ATOM 2433 C CA . ASP A 1 321 ? 0.576 25.652 -14.023 1.00 90.25 321 ASP A CA 1
ATOM 2434 C C . ASP A 1 321 ? -0.924 25.338 -13.899 1.00 90.25 321 ASP A C 1
ATOM 2436 O O . ASP A 1 321 ? -1.778 26.048 -14.449 1.00 90.25 321 ASP A O 1
ATOM 2440 N N . ARG A 1 322 ? -1.258 24.261 -13.187 1.00 93.38 322 ARG A N 1
ATOM 2441 C CA . ARG A 1 322 ? -2.634 23.794 -12.968 1.00 93.38 322 ARG A CA 1
ATOM 2442 C C . ARG A 1 322 ? -2.821 23.380 -11.515 1.00 93.38 322 ARG A C 1
ATOM 2444 O O . ARG A 1 322 ? -1.908 22.832 -10.906 1.00 93.38 322 ARG A O 1
ATOM 2451 N N . SER A 1 323 ? -4.017 23.598 -10.976 1.00 94.88 323 SER A N 1
ATOM 2452 C CA . SER A 1 323 ? -4.374 23.189 -9.616 1.00 94.88 323 SER A CA 1
ATOM 2453 C C . SER A 1 323 ? -5.647 22.355 -9.613 1.00 94.88 323 SER A C 1
ATOM 2455 O O . SER A 1 323 ? -6.608 22.663 -10.319 1.00 94.88 323 SER A O 1
ATOM 2457 N N . PHE A 1 324 ? -5.645 21.313 -8.791 1.00 97.31 324 PHE A N 1
ATOM 2458 C CA . PHE A 1 324 ? -6.693 20.308 -8.701 1.00 97.31 324 PHE A CA 1
ATOM 2459 C C . PHE A 1 324 ? -7.075 20.106 -7.239 1.00 97.31 324 PHE A C 1
ATOM 2461 O O . PHE A 1 324 ? -6.237 19.736 -6.419 1.00 97.31 324 PHE A O 1
ATOM 2468 N N . ASP A 1 325 ? -8.338 20.355 -6.911 1.00 97.75 325 ASP A N 1
ATOM 2469 C CA . ASP A 1 325 ? -8.832 20.253 -5.544 1.00 97.75 325 ASP A CA 1
ATOM 2470 C C . ASP A 1 325 ? -9.457 18.881 -5.270 1.00 97.75 325 ASP A C 1
ATOM 2472 O O . ASP A 1 325 ? -10.288 18.386 -6.031 1.00 97.75 325 ASP A O 1
ATOM 2476 N N . PHE A 1 326 ? -9.094 18.317 -4.125 1.00 98.12 326 PHE A N 1
ATOM 2477 C CA . PHE A 1 326 ? -9.603 17.074 -3.569 1.00 98.12 326 PHE A CA 1
ATOM 2478 C C . PHE A 1 326 ? -10.040 17.304 -2.124 1.00 98.12 326 PHE A C 1
ATOM 2480 O O . PHE A 1 326 ? -9.491 18.147 -1.414 1.00 98.12 326 PHE A O 1
ATOM 2487 N N . ASN A 1 327 ? -11.003 16.525 -1.658 1.00 97.75 327 ASN A N 1
ATOM 2488 C CA . ASN A 1 327 ? -11.332 16.399 -0.249 1.00 97.75 327 ASN A CA 1
ATOM 2489 C C . ASN A 1 327 ? -11.114 14.947 0.170 1.00 97.75 327 ASN A C 1
ATOM 2491 O O . ASN A 1 327 ? -11.620 14.035 -0.486 1.00 97.75 327 ASN A O 1
ATOM 2495 N N . ILE A 1 328 ? -10.362 14.749 1.248 1.00 97.38 328 ILE A N 1
ATOM 2496 C CA . ILE A 1 328 ? -10.214 13.447 1.892 1.00 97.38 328 ILE A CA 1
ATOM 2497 C C . ILE A 1 328 ? -11.046 13.467 3.166 1.00 97.38 328 ILE A C 1
ATOM 2499 O O . ILE A 1 328 ? -10.861 14.367 3.985 1.00 97.38 328 ILE A O 1
ATOM 2503 N N . THR A 1 329 ? -11.916 12.480 3.352 1.00 97.12 329 THR A N 1
ATOM 2504 C CA . THR A 1 329 ? -12.685 12.281 4.583 1.00 97.12 329 THR A CA 1
ATOM 2505 C C . THR A 1 329 ? -12.237 10.988 5.252 1.00 97.12 329 THR A C 1
ATOM 2507 O O . THR A 1 329 ? -12.391 9.906 4.694 1.00 97.12 329 THR A O 1
ATOM 2510 N N . TYR A 1 330 ? -11.677 11.101 6.452 1.00 96.19 330 TYR A N 1
ATOM 2511 C CA . TYR A 1 330 ? -11.269 9.975 7.285 1.00 96.19 330 TYR A CA 1
ATOM 2512 C C . TYR A 1 330 ? -12.366 9.614 8.285 1.00 96.19 330 TYR A C 1
ATOM 2514 O O . TYR A 1 330 ? -12.992 10.522 8.828 1.00 96.19 330 TYR A O 1
ATOM 2522 N N . LYS A 1 331 ? -12.553 8.319 8.570 1.00 91.62 331 LYS A N 1
ATOM 2523 C CA . LYS A 1 331 ? -13.467 7.780 9.590 1.00 91.62 331 LYS A CA 1
ATOM 2524 C C . LYS A 1 331 ? -12.734 6.813 10.519 1.00 91.62 331 LYS A C 1
ATOM 2526 O O . LYS A 1 331 ? -12.125 5.855 10.043 1.00 91.62 331 LYS A O 1
ATOM 2531 N N . GLY A 1 332 ? -12.811 7.025 11.830 1.00 83.50 332 GLY A N 1
ATOM 2532 C CA . GLY A 1 332 ? -12.200 6.119 12.807 1.00 83.50 332 GLY A CA 1
ATOM 2533 C C . GLY A 1 332 ? -12.972 4.802 12.907 1.00 83.50 332 GLY A C 1
ATOM 2534 O O . GLY A 1 332 ? -14.180 4.834 13.126 1.00 83.50 332 GLY A O 1
ATOM 2535 N N . LEU A 1 333 ? -12.305 3.652 12.751 1.00 78.69 333 LEU A N 1
ATOM 2536 C CA . LEU A 1 333 ? -12.945 2.327 12.861 1.00 78.69 333 LEU A CA 1
ATOM 2537 C C . LEU A 1 333 ? -12.358 1.493 14.001 1.00 78.69 333 LEU A C 1
ATOM 2539 O O . LEU A 1 333 ? -13.098 0.837 14.725 1.00 78.69 333 LEU A O 1
ATOM 2543 N N . VAL A 1 334 ? -11.036 1.527 14.171 1.00 75.81 334 VAL A N 1
ATOM 2544 C CA . VAL A 1 334 ? -10.317 0.801 15.226 1.00 75.81 334 VAL A CA 1
ATOM 2545 C C . VAL A 1 334 ? -9.331 1.765 15.886 1.00 75.81 334 VAL A C 1
ATOM 2547 O O . VAL A 1 334 ? -8.738 2.578 15.177 1.00 75.81 334 VAL A O 1
ATOM 2550 N N . PRO A 1 335 ? -9.132 1.717 17.216 1.00 76.69 335 PRO A N 1
ATOM 2551 C CA . PRO A 1 335 ? -8.128 2.541 17.872 1.00 76.69 335 PRO A CA 1
ATOM 2552 C C . PRO A 1 335 ? -6.720 2.281 17.338 1.00 76.69 335 PRO A C 1
ATOM 2554 O O . PRO A 1 335 ? -6.318 1.136 17.127 1.00 76.69 335 PRO A O 1
ATOM 2557 N N . GLY A 1 336 ? -5.946 3.346 17.166 1.00 75.44 336 GLY A N 1
ATOM 2558 C CA . GLY A 1 336 ? -4.579 3.253 16.671 1.00 75.44 336 GLY A CA 1
ATOM 2559 C C . GLY A 1 336 ? -4.057 4.572 16.122 1.00 75.44 336 GLY A C 1
ATOM 2560 O O . GLY A 1 336 ? -4.803 5.525 15.911 1.00 75.44 336 GLY A O 1
ATOM 2561 N N . ILE A 1 337 ? -2.749 4.620 15.878 1.00 84.06 337 ILE A N 1
ATOM 2562 C CA . ILE A 1 337 ? -2.100 5.733 15.182 1.00 84.06 337 ILE A CA 1
ATOM 2563 C C . ILE A 1 337 ? -1.806 5.269 13.758 1.00 84.06 337 ILE A C 1
ATOM 2565 O O . ILE A 1 337 ? -0.995 4.366 13.550 1.00 84.06 337 ILE A O 1
ATOM 2569 N N . TYR A 1 338 ? -2.459 5.892 12.783 1.00 89.75 338 TYR A N 1
ATOM 2570 C CA . TYR A 1 338 ? -2.301 5.584 11.365 1.00 89.75 338 TYR A CA 1
ATOM 2571 C C . TYR A 1 338 ? -1.398 6.624 10.720 1.00 89.75 338 TYR A C 1
ATOM 2573 O O . TYR A 1 338 ? -1.738 7.805 10.712 1.00 89.75 338 TYR A O 1
ATOM 2581 N N . GLN A 1 339 ? -0.261 6.184 10.181 1.00 93.12 339 GLN A N 1
ATOM 2582 C CA . GLN A 1 339 ? 0.703 7.028 9.475 1.00 93.12 339 GLN A CA 1
ATOM 2583 C C . GLN A 1 339 ? 0.908 6.498 8.062 1.00 93.12 339 GLN A C 1
ATOM 2585 O O . GLN A 1 339 ? 1.258 5.331 7.883 1.00 93.12 339 GLN A O 1
ATOM 2590 N N . PHE A 1 340 ? 0.681 7.345 7.064 1.00 92.88 340 PHE A N 1
ATOM 2591 C CA . PHE A 1 340 ? 0.787 6.956 5.660 1.00 92.88 340 PHE A CA 1
ATOM 2592 C C . PHE A 1 340 ? 1.061 8.163 4.761 1.00 92.88 340 PHE A C 1
ATOM 2594 O O . PHE A 1 340 ? 0.792 9.314 5.115 1.00 92.88 340 PHE A O 1
ATOM 2601 N N . ASP A 1 341 ? 1.594 7.874 3.579 1.00 93.94 341 ASP A N 1
ATOM 2602 C CA . ASP A 1 341 ? 1.805 8.849 2.522 1.00 93.94 341 ASP A CA 1
ATOM 2603 C C . ASP A 1 341 ? 0.536 8.977 1.658 1.00 93.94 341 ASP A C 1
ATOM 2605 O O . ASP A 1 341 ? -0.158 7.996 1.368 1.00 93.94 341 ASP A O 1
ATOM 2609 N N . VAL A 1 342 ? 0.248 10.200 1.221 1.00 94.88 342 VAL A N 1
ATOM 2610 C CA . VAL A 1 342 ? -0.766 10.532 0.217 1.00 94.88 342 VAL A CA 1
ATOM 2611 C C . VAL A 1 342 ? -0.029 10.921 -1.061 1.00 94.88 342 VAL A C 1
ATOM 2613 O O . VAL A 1 342 ? 0.612 11.971 -1.131 1.00 94.88 342 VAL A O 1
ATOM 2616 N N . LEU A 1 343 ? -0.096 10.052 -2.064 1.00 92.81 343 LEU A N 1
ATOM 2617 C CA . LEU A 1 343 ? 0.602 10.182 -3.337 1.00 92.81 343 LEU A CA 1
ATOM 2618 C C . LEU A 1 343 ? -0.294 10.921 -4.334 1.00 92.81 343 LEU A C 1
ATOM 2620 O O . LEU A 1 343 ? -1.374 10.429 -4.664 1.00 92.81 343 LEU A O 1
ATOM 2624 N N . ALA A 1 344 ? 0.149 12.071 -4.837 1.00 93.25 344 ALA A N 1
ATOM 2625 C CA . ALA A 1 344 ? -0.462 12.682 -6.011 1.00 93.25 344 ALA A CA 1
ATOM 2626 C C . ALA A 1 344 ? 0.086 12.016 -7.267 1.00 93.25 344 ALA A C 1
ATOM 2628 O O . ALA A 1 344 ? 1.301 12.002 -7.492 1.00 93.25 344 ALA A O 1
ATOM 2629 N N . LYS A 1 345 ? -0.824 11.468 -8.071 1.00 91.44 345 LYS A N 1
ATOM 2630 C CA . LYS A 1 345 ? -0.501 10.769 -9.307 1.00 91.44 345 LYS A CA 1
ATOM 2631 C C . LYS A 1 345 ? -1.044 11.493 -10.532 1.00 91.44 345 LYS A C 1
ATOM 2633 O O . LYS A 1 345 ? -2.188 11.949 -10.517 1.00 91.44 345 LYS A O 1
ATOM 2638 N N . LEU A 1 346 ? -0.209 11.545 -11.568 1.00 90.38 346 LEU A N 1
ATOM 2639 C CA . LEU A 1 346 ? -0.580 11.840 -12.948 1.00 90.38 346 LEU A CA 1
ATOM 2640 C C . LEU A 1 346 ? -0.611 10.520 -13.710 1.00 90.38 346 LEU A C 1
ATOM 2642 O O . LEU A 1 346 ? 0.435 9.898 -13.900 1.00 90.38 346 LEU A O 1
ATOM 2646 N N . ASP A 1 347 ? -1.798 10.059 -14.085 1.00 87.88 347 ASP A N 1
ATOM 2647 C CA . ASP A 1 347 ? -2.013 8.681 -14.533 1.00 87.88 347 ASP A CA 1
ATOM 2648 C C . ASP A 1 347 ? -1.434 7.683 -13.497 1.00 87.88 347 ASP A C 1
ATOM 2650 O O . ASP A 1 347 ? -1.874 7.639 -12.345 1.00 87.88 347 ASP A O 1
ATOM 2654 N N . SER A 1 348 ? -0.401 6.911 -13.849 1.00 79.81 348 SER A N 1
ATOM 2655 C CA . SER A 1 348 ? 0.306 6.011 -12.921 1.00 79.81 348 SER A CA 1
ATOM 2656 C C . SER A 1 348 ? 1.447 6.678 -12.131 1.00 79.81 348 SER A C 1
ATOM 2658 O O . SER A 1 348 ? 1.908 6.109 -11.132 1.00 79.81 348 SER A O 1
ATOM 2660 N N . LYS A 1 349 ? 1.882 7.881 -12.530 1.00 83.50 349 LYS A N 1
ATOM 2661 C CA . LYS A 1 349 ? 3.155 8.524 -12.153 1.00 83.50 349 LYS A CA 1
ATOM 2662 C C . LYS A 1 349 ? 3.006 9.343 -10.874 1.00 83.50 349 LYS A C 1
ATOM 2664 O O . LYS A 1 349 ? 2.254 10.311 -10.853 1.00 83.50 349 LYS A O 1
ATOM 2669 N N . THR A 1 350 ? 3.741 9.005 -9.817 1.00 86.50 350 THR A N 1
ATOM 2670 C CA . THR A 1 350 ? 3.767 9.814 -8.585 1.00 86.50 350 THR A CA 1
ATOM 2671 C C . THR A 1 350 ? 4.586 11.086 -8.802 1.00 86.50 350 THR A C 1
ATOM 2673 O O . THR A 1 350 ? 5.771 11.009 -9.110 1.00 86.50 350 THR A O 1
ATOM 2676 N N . VAL A 1 351 ? 3.970 12.254 -8.613 1.00 86.06 351 VAL A N 1
ATOM 2677 C CA . VAL A 1 351 ? 4.619 13.562 -8.839 1.00 86.06 351 VAL A CA 1
ATOM 2678 C C . VAL A 1 351 ? 4.819 14.382 -7.569 1.00 86.06 351 VAL A C 1
ATOM 2680 O O . VAL A 1 351 ? 5.698 15.234 -7.514 1.00 86.06 351 VAL A O 1
ATOM 2683 N N . ALA A 1 352 ? 4.032 14.113 -6.527 1.00 88.00 352 ALA A N 1
ATOM 2684 C CA . ALA A 1 352 ? 4.180 14.760 -5.233 1.00 88.00 352 ALA A CA 1
ATOM 2685 C C . ALA A 1 352 ? 3.677 13.849 -4.111 1.00 88.00 352 ALA A C 1
ATOM 2687 O O . ALA A 1 352 ? 2.815 12.992 -4.318 1.00 88.00 352 ALA A O 1
ATOM 2688 N N . VAL A 1 353 ? 4.213 14.055 -2.909 1.00 90.00 353 VAL A N 1
ATOM 2689 C CA . VAL A 1 353 ? 3.879 13.264 -1.722 1.00 90.00 353 VAL A CA 1
ATOM 2690 C C . VAL A 1 353 ? 3.511 14.187 -0.572 1.00 90.00 353 VAL A C 1
ATOM 2692 O O . VAL A 1 353 ? 4.193 15.174 -0.296 1.00 90.00 353 VAL A O 1
ATOM 2695 N N . ALA A 1 354 ? 2.437 13.832 0.116 1.00 93.38 354 ALA A N 1
ATOM 2696 C CA . ALA A 1 354 ? 2.001 14.430 1.365 1.00 93.38 354 ALA A CA 1
ATOM 2697 C C . ALA A 1 354 ? 1.983 13.366 2.473 1.00 93.38 354 ALA A C 1
ATOM 2699 O O . ALA A 1 354 ? 1.974 12.176 2.171 1.00 93.38 354 ALA A O 1
ATOM 2700 N N . LYS A 1 355 ? 1.971 13.773 3.746 1.00 94.44 355 LYS A N 1
ATOM 2701 C CA . LYS A 1 355 ? 1.986 12.836 4.884 1.00 94.44 355 LYS A CA 1
ATOM 2702 C C . LYS A 1 355 ? 0.844 13.066 5.851 1.00 94.44 355 LYS A C 1
ATOM 2704 O O . LYS A 1 355 ? 0.667 14.183 6.343 1.00 94.44 355 LYS A O 1
ATOM 2709 N N . ASP A 1 356 ? 0.154 11.994 6.204 1.00 96.25 356 ASP A N 1
ATOM 2710 C CA . ASP A 1 356 ? -0.997 12.066 7.091 1.00 96.25 356 ASP A CA 1
ATOM 2711 C C . ASP A 1 356 ? -0.751 11.222 8.337 1.00 96.25 356 ASP A C 1
ATOM 2713 O O . ASP A 1 356 ? -0.174 10.134 8.284 1.00 96.25 356 ASP A O 1
ATOM 2717 N N . THR A 1 357 ? -1.163 11.762 9.482 1.00 95.50 357 THR A N 1
ATOM 2718 C CA . THR A 1 357 ? -1.244 11.040 10.749 1.00 95.50 357 THR A CA 1
ATOM 2719 C C . THR A 1 357 ? -2.642 11.213 11.322 1.00 95.50 357 THR A C 1
ATOM 2721 O O . THR A 1 357 ? -3.062 12.329 11.630 1.00 95.50 357 THR A O 1
ATOM 2724 N N . VAL A 1 358 ? -3.367 10.111 11.487 1.00 94.25 358 VAL A N 1
ATOM 2725 C CA . VAL A 1 358 ? -4.676 10.112 12.145 1.00 94.25 358 VAL A CA 1
ATOM 2726 C C . VAL A 1 358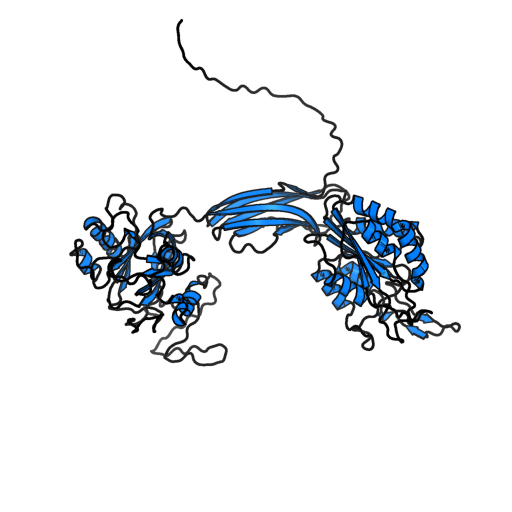 ? -4.605 9.199 13.358 1.00 94.25 358 VAL A C 1
ATOM 2728 O O . VAL A 1 358 ? -4.366 8.001 13.230 1.00 94.25 358 VAL A O 1
ATOM 2731 N N . GLU A 1 359 ? -4.784 9.769 14.544 1.00 90.94 359 GLU A N 1
ATOM 2732 C CA . GLU A 1 359 ? -4.973 9.013 15.779 1.00 90.94 359 GLU A CA 1
ATOM 2733 C C . GLU A 1 359 ? -6.466 8.724 15.942 1.00 90.94 359 GLU A C 1
ATOM 2735 O O . GLU A 1 359 ? -7.265 9.637 16.156 1.00 90.94 359 GLU A O 1
ATOM 2740 N N . VAL A 1 360 ? -6.844 7.453 15.851 1.00 82.56 360 VAL A N 1
ATOM 2741 C CA . VAL A 1 360 ? -8.170 7.000 16.259 1.00 82.56 360 VAL A CA 1
ATOM 2742 C C . VAL A 1 360 ? -8.089 6.628 17.731 1.00 82.56 360 VAL A C 1
ATOM 2744 O O . VAL A 1 360 ? -7.375 5.700 18.113 1.00 82.56 360 VAL A O 1
ATOM 2747 N N . VAL A 1 361 ? -8.811 7.360 18.568 1.00 75.88 361 VAL A N 1
ATOM 2748 C CA . VAL A 1 361 ? -8.990 7.008 19.975 1.00 75.88 361 VAL A CA 1
ATOM 2749 C C . VAL A 1 361 ? -10.253 6.177 20.150 1.00 75.88 361 VAL A C 1
ATOM 2751 O O . VAL A 1 361 ? -11.234 6.351 19.429 1.00 75.88 361 VAL A O 1
ATOM 2754 N N . GLY A 1 362 ? -10.245 5.264 21.121 1.00 59.81 362 GLY A N 1
ATOM 2755 C CA . GLY A 1 362 ? -11.486 4.623 21.557 1.00 59.81 362 GLY A CA 1
ATOM 2756 C C . GLY A 1 362 ? -12.510 5.684 21.972 1.00 59.81 362 GLY A C 1
ATOM 2757 O O . GLY A 1 362 ? -12.124 6.744 22.475 1.00 59.81 362 GLY A O 1
ATOM 2758 N N . GLN A 1 363 ? -13.804 5.422 21.755 1.00 54.97 363 GLN A N 1
ATOM 2759 C CA . GLN A 1 363 ? -14.854 6.260 22.339 1.00 54.97 363 GLN A CA 1
ATOM 2760 C C . GLN A 1 363 ? -14.594 6.390 23.848 1.00 54.97 363 GLN A C 1
ATOM 2762 O O . GLN A 1 363 ? -14.248 5.406 24.504 1.00 54.97 363 GLN A O 1
ATOM 2767 N N . THR A 1 364 ? -14.743 7.594 24.409 1.00 52.06 364 THR A N 1
ATOM 2768 C CA . THR A 1 364 ? -14.768 7.809 25.865 1.00 52.06 364 THR A CA 1
ATOM 2769 C C . THR A 1 364 ? -16.009 7.133 26.442 1.00 52.06 364 THR A C 1
ATOM 2771 O O . THR A 1 364 ? -17.031 7.770 26.682 1.00 52.06 364 THR A O 1
ATOM 2774 N N . GLY A 1 365 ? -15.922 5.816 26.594 1.00 58.59 365 GLY A N 1
ATOM 2775 C CA . GLY A 1 365 ? -16.906 4.985 27.253 1.00 58.59 365 GLY A CA 1
ATOM 2776 C C . GLY A 1 365 ? -16.862 5.147 28.769 1.00 58.59 365 GLY A C 1
ATOM 2777 O O . GLY A 1 365 ? -16.079 5.921 29.326 1.00 58.59 365 GLY A O 1
ATOM 2778 N N . CYS A 1 366 ? -17.715 4.391 29.447 1.00 67.06 366 CYS A N 1
ATOM 2779 C CA . CYS A 1 366 ? -17.806 4.334 30.901 1.00 67.06 366 CYS A CA 1
ATOM 2780 C C . CYS A 1 366 ? -16.413 4.194 31.543 1.00 67.06 366 CYS A C 1
ATOM 2782 O O . CYS A 1 366 ? -15.717 3.194 31.362 1.00 67.06 366 CYS A O 1
ATOM 2784 N N . LEU A 1 367 ? -16.007 5.193 32.337 1.00 66.62 367 LEU A N 1
ATOM 2785 C CA . LEU A 1 367 ? -14.722 5.167 33.053 1.00 66.62 367 LEU A CA 1
ATOM 2786 C C . LEU A 1 367 ? -14.696 4.117 34.175 1.00 66.62 367 LEU A C 1
ATOM 2788 O O . LEU A 1 367 ? -13.628 3.776 34.686 1.00 66.62 367 LEU A O 1
ATOM 2792 N N . THR A 1 368 ? -15.866 3.599 34.551 1.00 75.81 368 THR A N 1
ATOM 2793 C CA . THR A 1 368 ? -16.009 2.484 35.482 1.00 75.81 368 THR A CA 1
ATOM 2794 C C . THR A 1 368 ? -15.395 1.230 34.868 1.00 75.81 368 THR A C 1
ATOM 2796 O O . THR A 1 368 ? -15.916 0.680 33.899 1.00 75.81 368 THR A O 1
ATOM 2799 N N . LYS A 1 369 ? -14.285 0.763 35.445 1.00 79.94 369 LYS A N 1
ATOM 2800 C CA . LYS A 1 369 ? -13.680 -0.521 35.078 1.00 79.94 369 LYS A CA 1
ATOM 2801 C C . LYS A 1 369 ? -14.695 -1.651 35.254 1.00 79.94 369 LYS A C 1
ATOM 2803 O O . LYS A 1 369 ? -15.372 -1.713 36.279 1.00 79.94 369 LYS A O 1
ATOM 2808 N N . GLY A 1 370 ? -14.772 -2.538 34.272 1.00 82.56 370 GLY A N 1
ATOM 2809 C CA . GLY A 1 370 ? -15.736 -3.629 34.207 1.00 82.56 370 GLY A CA 1
ATOM 2810 C C . GLY A 1 370 ? -17.112 -3.242 33.659 1.00 82.56 370 GLY A C 1
ATOM 2811 O O . GLY A 1 370 ? -18.001 -4.089 33.626 1.00 82.56 370 GLY A O 1
ATOM 2812 N N . ALA A 1 371 ? -17.319 -1.987 33.252 1.00 89.25 371 ALA A N 1
ATOM 2813 C CA . ALA A 1 371 ? -18.550 -1.549 32.599 1.00 89.25 371 ALA A CA 1
ATOM 2814 C C . ALA A 1 371 ? -18.405 -1.511 31.071 1.00 89.25 371 ALA A C 1
ATOM 2816 O O . ALA A 1 371 ? -17.300 -1.453 30.523 1.00 89.25 371 ALA A O 1
ATOM 2817 N N . PHE A 1 372 ? -19.552 -1.495 30.404 1.00 91.94 372 PHE A N 1
ATOM 2818 C CA . PHE A 1 372 ? -19.703 -1.486 28.958 1.00 91.94 372 PHE A CA 1
ATOM 2819 C C . PHE A 1 372 ? -20.476 -0.255 28.512 1.00 91.94 372 PHE A C 1
ATOM 2821 O O . PHE A 1 372 ? -21.435 0.149 29.170 1.00 91.94 372 PHE A O 1
ATOM 2828 N N . THR A 1 373 ? -20.078 0.315 27.380 1.00 90.62 373 THR A N 1
ATOM 2829 C CA . THR A 1 373 ? -20.788 1.418 26.720 1.00 90.62 373 THR A CA 1
ATOM 2830 C C . THR A 1 373 ? -21.574 0.859 25.549 1.00 90.62 373 THR A C 1
ATOM 2832 O O . THR A 1 373 ? -20.981 0.226 24.681 1.00 90.62 373 THR A O 1
ATOM 2835 N N . VAL A 1 374 ? -22.888 1.077 25.525 1.00 90.62 374 VAL A N 1
ATOM 2836 C CA . VAL A 1 374 ? -23.751 0.647 24.413 1.00 90.62 374 VAL A CA 1
ATOM 2837 C C . VAL A 1 374 ? -23.398 1.449 23.159 1.00 90.62 374 VAL A C 1
ATOM 2839 O O . VAL A 1 374 ? -23.342 2.678 23.220 1.00 90.62 374 VAL A O 1
ATOM 2842 N N . GLU A 1 375 ? -23.179 0.772 22.034 1.00 85.31 375 GLU A N 1
ATOM 2843 C CA . GLU A 1 375 ? -22.883 1.424 20.752 1.00 85.31 375 GLU A CA 1
ATOM 2844 C C . GLU A 1 375 ? -24.124 2.116 20.155 1.00 85.31 375 GLU A C 1
ATOM 2846 O O . GLU A 1 375 ? -25.252 1.968 20.632 1.00 85.31 375 GLU A O 1
ATOM 2851 N N . ASP A 1 376 ? -23.924 2.874 19.075 1.00 81.38 376 ASP A N 1
ATOM 2852 C CA . ASP A 1 376 ? -24.967 3.688 18.434 1.00 81.38 376 ASP A CA 1
ATOM 2853 C C . ASP A 1 376 ? -26.169 2.874 17.924 1.00 81.38 376 ASP A C 1
ATOM 2855 O O . ASP A 1 376 ? -27.263 3.420 17.774 1.00 81.38 376 ASP A O 1
ATOM 2859 N N . SER A 1 377 ? -25.994 1.567 17.685 1.00 84.19 377 SER A N 1
ATOM 2860 C CA . SER A 1 377 ? -27.076 0.664 17.272 1.00 84.19 377 SER A CA 1
ATOM 2861 C C . SER A 1 377 ? -28.156 0.499 18.345 1.00 84.19 377 SER A C 1
ATOM 2863 O O . SER A 1 377 ? -29.298 0.176 18.017 1.00 84.19 377 SER A O 1
ATOM 2865 N N . GLY A 1 378 ? -27.802 0.675 19.624 1.00 86.81 378 GLY A N 1
ATOM 2866 C CA . GLY A 1 378 ? -28.680 0.375 20.755 1.00 86.81 378 GLY A CA 1
ATOM 2867 C C . GLY A 1 378 ? -29.012 -1.111 20.920 1.00 86.81 378 GLY A C 1
ATOM 2868 O O . GLY A 1 378 ? -29.894 -1.448 21.709 1.00 86.81 378 GLY A O 1
ATOM 2869 N N . LEU A 1 379 ? -28.344 -2.010 20.191 1.00 91.56 379 LEU A N 1
ATOM 2870 C CA . LEU A 1 379 ? -28.598 -3.448 20.244 1.00 91.56 379 LEU A CA 1
ATOM 2871 C C . LEU A 1 379 ? -27.366 -4.179 20.772 1.00 91.56 379 LEU A C 1
ATOM 2873 O O . LEU A 1 379 ? -26.365 -4.298 20.071 1.00 91.56 379 LEU A O 1
ATOM 2877 N N . VAL A 1 380 ? -27.464 -4.693 21.996 1.00 94.38 380 VAL A N 1
ATOM 2878 C CA . VAL A 1 380 ? -26.420 -5.500 22.632 1.00 94.38 380 VAL A CA 1
ATOM 2879 C C . VAL A 1 380 ? -26.713 -6.972 22.367 1.00 94.38 380 VAL A C 1
ATOM 2881 O O . VAL A 1 380 ? -27.773 -7.471 22.745 1.00 94.38 380 VAL A O 1
ATOM 2884 N N . LYS A 1 381 ? -25.782 -7.677 21.725 1.00 93.69 381 LYS A N 1
ATOM 2885 C CA . LYS A 1 381 ? -25.867 -9.123 21.487 1.00 93.69 381 LYS A CA 1
ATOM 2886 C C . LYS A 1 381 ? -24.957 -9.864 22.465 1.00 93.69 381 LYS A C 1
ATOM 2888 O O . LYS A 1 381 ? -23.773 -9.536 22.554 1.00 93.69 381 LYS A O 1
ATOM 2893 N N . ILE A 1 382 ? -25.496 -10.858 23.172 1.00 95.06 382 ILE A N 1
ATOM 2894 C CA . ILE A 1 382 ? -24.750 -11.694 24.122 1.00 95.06 382 ILE A CA 1
ATOM 2895 C C . ILE A 1 382 ? -24.861 -13.164 23.729 1.00 95.06 382 ILE A C 1
ATOM 2897 O O . ILE A 1 382 ? -25.967 -13.686 23.590 1.00 95.06 382 ILE A O 1
ATOM 2901 N N . ASP A 1 383 ? -23.716 -13.822 23.575 1.00 92.75 383 ASP A N 1
ATOM 2902 C CA . ASP A 1 383 ? -23.615 -15.257 23.308 1.00 92.75 383 ASP A CA 1
ATOM 2903 C C . ASP A 1 383 ? -22.940 -15.969 24.485 1.00 92.75 383 ASP A C 1
ATOM 2905 O O . ASP A 1 383 ? -21.886 -15.531 24.949 1.00 92.75 383 ASP A O 1
ATOM 2909 N N . TRP A 1 384 ? -23.529 -17.059 24.972 1.00 94.25 384 TRP A N 1
ATOM 2910 C CA . TRP A 1 384 ? -22.922 -17.881 26.014 1.00 94.25 384 TRP A CA 1
ATOM 2911 C C . TRP A 1 384 ? -22.071 -18.970 25.367 1.00 94.25 384 TRP A C 1
ATOM 2913 O O . TRP A 1 384 ? -22.580 -19.936 24.799 1.00 94.25 384 TRP A O 1
ATOM 2923 N N . LEU A 1 385 ? -20.754 -18.777 25.413 1.00 93.38 385 LEU A N 1
ATOM 2924 C CA . LEU A 1 385 ? -19.809 -19.590 24.662 1.00 93.38 385 LEU A CA 1
ATOM 2925 C C . LEU A 1 385 ? -19.440 -20.873 25.392 1.00 93.38 385 LEU A C 1
ATOM 2927 O O . LEU A 1 385 ? -19.446 -21.926 24.767 1.00 93.38 385 LEU A O 1
ATOM 2931 N N . TYR A 1 386 ? -19.116 -20.807 26.680 1.00 93.50 386 TYR A N 1
ATOM 2932 C CA . TYR A 1 386 ? -18.627 -21.973 27.416 1.00 93.50 386 TYR A CA 1
ATOM 2933 C C . TYR A 1 386 ? -19.040 -21.943 28.888 1.00 93.50 386 TYR A C 1
ATOM 2935 O O . TYR A 1 386 ? -19.152 -20.865 29.482 1.00 93.50 386 TYR A O 1
ATOM 2943 N N . ASP A 1 387 ? -19.223 -23.138 29.443 1.00 91.31 387 ASP A N 1
ATOM 2944 C CA . ASP A 1 387 ? -19.505 -23.402 30.849 1.00 91.31 387 ASP A CA 1
ATOM 2945 C C . ASP A 1 387 ? -18.463 -24.373 31.425 1.00 91.31 387 ASP A C 1
ATOM 2947 O O . ASP A 1 387 ? -18.427 -25.558 31.084 1.00 91.31 387 ASP A O 1
ATOM 2951 N N . GLY A 1 388 ? -17.578 -23.841 32.263 1.00 86.19 388 GLY A N 1
ATOM 2952 C CA . GLY A 1 388 ? -16.566 -24.596 33.000 1.00 86.19 388 GLY A CA 1
ATOM 2953 C C . GLY A 1 388 ? -16.918 -24.789 34.474 1.00 86.19 388 GLY A C 1
ATOM 2954 O O . GLY A 1 388 ? -16.214 -25.514 35.176 1.00 86.19 388 GLY A O 1
ATOM 2955 N N . GLY A 1 389 ? -17.995 -24.163 34.949 1.00 81.19 389 GLY A N 1
ATOM 2956 C CA . GLY A 1 389 ? -18.344 -24.087 36.358 1.00 81.19 389 GLY A CA 1
ATOM 2957 C C . GLY A 1 389 ? -19.208 -25.255 36.823 1.00 81.19 389 GLY A C 1
ATOM 2958 O O . GLY A 1 389 ? -20.107 -25.724 36.142 1.00 81.19 389 GLY A O 1
ATOM 2959 N N . LYS A 1 390 ? -19.006 -25.723 38.059 1.00 83.06 390 LYS A N 1
ATOM 2960 C CA . LYS A 1 390 ? -19.910 -26.723 38.669 1.00 83.06 390 LYS A CA 1
ATOM 2961 C C . LYS A 1 390 ? -21.275 -26.120 39.043 1.00 83.06 390 LYS A C 1
ATOM 2963 O O . LYS A 1 390 ? -22.220 -26.865 39.332 1.00 83.06 390 LYS A O 1
ATOM 2968 N N . TYR A 1 391 ? -21.343 -24.803 39.217 1.00 87.12 391 TYR A N 1
ATOM 2969 C CA . TYR A 1 391 ? -22.512 -24.141 39.777 1.00 87.12 391 TYR A CA 1
ATOM 2970 C C . TYR A 1 391 ? -23.537 -23.773 38.715 1.00 87.12 391 TYR A C 1
ATOM 2972 O O . TYR A 1 391 ? -23.193 -23.174 37.711 1.00 87.12 391 TYR A O 1
ATOM 2980 N N . GLN A 1 392 ? -24.808 -24.058 39.018 1.00 89.69 392 GLN A N 1
ATOM 2981 C CA . GLN A 1 392 ? -25.917 -23.718 38.137 1.00 89.69 392 GLN A CA 1
ATOM 2982 C C . GLN A 1 392 ? -26.567 -22.403 38.545 1.00 89.69 392 GLN A C 1
ATOM 2984 O O . GLN A 1 392 ? -27.286 -22.322 39.551 1.00 89.69 392 GLN A O 1
ATOM 2989 N N . GLY A 1 393 ? -26.283 -21.375 37.751 1.00 92.38 393 GLY A N 1
ATOM 2990 C CA . GLY A 1 393 ? -26.571 -19.983 38.058 1.00 92.38 393 GLY A CA 1
ATOM 2991 C C . GLY A 1 393 ? -27.382 -19.242 37.002 1.00 92.38 393 GLY A C 1
ATOM 2992 O O . GLY A 1 393 ? -27.860 -19.809 36.019 1.00 92.38 393 GLY A O 1
ATOM 2993 N N . GLU A 1 394 ? -27.527 -17.934 37.212 1.00 95.69 394 GLU A N 1
ATOM 2994 C CA . GLU A 1 394 ? -28.146 -17.016 36.250 1.00 95.69 394 GLU A CA 1
ATOM 2995 C C . GLU A 1 394 ? -27.217 -15.847 35.922 1.00 95.69 394 GLU A C 1
ATOM 2997 O O . GLU A 1 394 ? -26.554 -15.291 36.803 1.00 95.69 394 GLU A O 1
ATOM 3002 N N . PHE A 1 395 ? -27.210 -15.445 34.652 1.00 96.25 395 PHE A N 1
ATOM 3003 C CA . PHE A 1 395 ? -26.430 -14.320 34.149 1.00 96.25 395 PHE A CA 1
ATOM 3004 C C . PHE A 1 395 ? -27.344 -13.212 33.630 1.00 96.25 395 PHE A C 1
ATOM 3006 O O . PHE A 1 395 ? -28.371 -13.466 32.995 1.00 96.25 395 PHE A O 1
ATOM 3013 N N . GLY A 1 396 ? -26.977 -11.965 33.910 1.00 97.50 396 GLY A N 1
ATOM 3014 C CA . GLY A 1 396 ? -27.801 -10.793 33.646 1.00 97.50 396 GLY A CA 1
ATOM 3015 C C . GLY A 1 396 ? -26.975 -9.556 33.323 1.00 97.50 396 GLY A C 1
ATOM 3016 O O . GLY A 1 396 ? -25.797 -9.463 33.673 1.00 97.50 396 GLY A O 1
ATOM 3017 N N . ILE A 1 397 ? -27.626 -8.572 32.706 1.00 97.94 397 ILE A N 1
ATOM 3018 C CA . ILE A 1 397 ? -27.074 -7.228 32.506 1.00 97.94 397 ILE A CA 1
ATOM 3019 C C . ILE A 1 397 ? -27.975 -6.169 33.123 1.00 97.94 397 ILE A C 1
ATOM 3021 O O . ILE A 1 397 ? -29.196 -6.322 33.159 1.00 97.94 397 ILE A O 1
ATOM 3025 N N . PHE A 1 398 ? -27.378 -5.074 33.583 1.00 97.31 398 PHE A N 1
ATOM 3026 C CA . PHE A 1 398 ? -28.108 -3.941 34.140 1.00 97.31 398 PHE A CA 1
ATOM 3027 C C . PHE A 1 398 ? -27.407 -2.621 33.829 1.00 97.31 398 PHE A C 1
ATOM 3029 O O . PHE A 1 398 ? -26.185 -2.495 33.905 1.00 97.31 398 PHE A O 1
ATOM 3036 N N . ASN A 1 399 ? -28.203 -1.614 33.489 1.00 94.44 399 ASN A N 1
ATOM 3037 C CA . ASN A 1 399 ? -27.761 -0.242 33.316 1.00 94.44 399 ASN A CA 1
ATOM 3038 C C . ASN A 1 399 ? -27.240 0.294 34.656 1.00 94.44 399 ASN A C 1
ATOM 3040 O O . ASN A 1 399 ? -27.872 0.058 35.686 1.00 94.44 399 ASN A O 1
ATOM 3044 N N . ILE A 1 400 ? -26.131 1.032 34.658 1.00 91.31 400 ILE A N 1
ATOM 3045 C CA . ILE A 1 400 ? -25.525 1.576 35.889 1.00 91.31 400 ILE A CA 1
ATOM 3046 C C . ILE A 1 400 ? -25.831 3.061 36.117 1.00 91.31 400 ILE A C 1
ATOM 3048 O O . ILE A 1 400 ? -25.487 3.609 37.164 1.00 91.31 400 ILE A O 1
ATOM 3052 N N . ALA A 1 401 ? -26.488 3.730 35.167 1.00 86.12 401 ALA A N 1
ATOM 3053 C CA . ALA A 1 401 ? -26.841 5.138 35.302 1.00 86.12 401 ALA A CA 1
ATOM 3054 C C . ALA A 1 401 ? -27.776 5.360 36.504 1.00 86.12 401 ALA A C 1
ATOM 3056 O O . ALA A 1 401 ? -28.742 4.612 36.709 1.00 86.12 401 ALA A O 1
ATOM 3057 N N . GLY A 1 402 ? -27.500 6.388 37.305 1.00 83.25 402 GLY A N 1
ATOM 3058 C CA . GLY A 1 402 ? -28.270 6.699 38.511 1.00 83.25 402 GLY A CA 1
ATOM 3059 C C . GLY A 1 402 ? -27.928 5.832 39.730 1.00 83.25 402 GLY A C 1
ATOM 3060 O O . GLY A 1 402 ? -28.615 5.938 40.746 1.00 83.25 402 GLY A O 1
ATOM 3061 N N . MET A 1 403 ? -26.917 4.958 39.645 1.00 88.12 403 MET A N 1
ATOM 3062 C CA . MET A 1 403 ? -26.438 4.131 40.766 1.00 88.12 403 MET A CA 1
ATOM 3063 C C . MET A 1 403 ? -25.157 4.687 41.414 1.00 88.12 403 MET A C 1
ATOM 3065 O O . MET A 1 403 ? -24.535 4.004 42.221 1.00 88.12 403 MET A O 1
ATOM 3069 N N . GLU A 1 404 ? -24.751 5.923 41.105 1.00 83.12 404 GLU A N 1
ATOM 3070 C CA . GLU A 1 404 ? -23.448 6.499 41.487 1.00 83.12 404 GLU A CA 1
ATOM 3071 C C . GLU A 1 404 ? -23.280 6.675 43.004 1.00 83.12 404 GLU A C 1
ATOM 3073 O O . GLU A 1 404 ? -22.162 6.710 43.512 1.00 83.12 404 GLU A O 1
ATOM 3078 N N . ASN A 1 405 ? -24.397 6.777 43.729 1.00 83.75 405 ASN A N 1
ATOM 3079 C CA . ASN A 1 405 ? -24.422 6.908 45.187 1.00 83.75 405 ASN A CA 1
ATOM 3080 C C . ASN A 1 405 ? -24.571 5.562 45.917 1.00 83.75 405 ASN A C 1
ATOM 3082 O O . ASN A 1 405 ? -24.619 5.541 47.147 1.00 83.75 405 ASN A O 1
ATOM 3086 N N . LEU A 1 406 ? -24.689 4.450 45.186 1.00 87.06 406 LEU A N 1
ATOM 3087 C CA . LEU A 1 406 ? -24.764 3.113 45.764 1.00 87.06 406 LEU A CA 1
ATOM 3088 C C . LEU A 1 406 ? -23.362 2.516 45.814 1.00 87.06 406 LEU A C 1
ATOM 3090 O O . LEU A 1 406 ? -22.656 2.486 44.810 1.00 87.06 406 LEU A O 1
ATOM 3094 N N . THR A 1 407 ? -22.963 2.009 46.977 1.00 86.19 407 THR A N 1
ATOM 3095 C CA . THR A 1 407 ? -21.676 1.328 47.126 1.00 86.19 407 THR A CA 1
ATOM 3096 C C . THR A 1 407 ? -21.744 -0.025 46.420 1.00 86.19 407 THR A C 1
ATOM 3098 O O . THR A 1 407 ? -22.544 -0.864 46.839 1.00 86.19 407 THR A O 1
ATOM 3101 N N . PRO A 1 408 ? -20.910 -0.290 45.395 1.00 83.44 408 PRO A N 1
ATOM 3102 C CA . PRO A 1 408 ? -20.886 -1.589 44.735 1.00 83.44 408 PRO A CA 1
ATOM 3103 C C . PRO A 1 408 ? -20.761 -2.739 45.751 1.00 83.44 408 PRO A C 1
ATOM 3105 O O . PRO A 1 408 ? -19.977 -2.665 46.700 1.00 83.44 408 PRO A O 1
ATOM 3108 N N . GLY A 1 409 ? -21.573 -3.782 45.574 1.00 80.75 409 GLY A N 1
ATOM 3109 C CA . GLY A 1 409 ? -21.650 -4.931 46.481 1.00 80.75 409 GLY A CA 1
ATOM 3110 C C . GLY A 1 409 ? -22.498 -4.732 47.748 1.00 80.75 409 GLY A C 1
ATOM 3111 O O . GLY A 1 409 ? -22.780 -5.713 48.428 1.00 80.75 409 GLY A O 1
ATOM 3112 N N . SER A 1 410 ? -22.947 -3.518 48.087 1.00 88.12 410 SER A N 1
ATOM 3113 C CA . SER A 1 410 ? -23.873 -3.344 49.217 1.00 88.12 410 SER A CA 1
ATOM 3114 C C . SER A 1 410 ? -25.236 -3.988 48.936 1.00 88.12 410 SER A C 1
ATOM 3116 O O . SER A 1 410 ? -25.606 -4.207 47.780 1.00 88.12 410 SER A O 1
ATOM 3118 N N . ALA A 1 411 ? -26.018 -4.259 49.985 1.00 92.12 411 ALA A N 1
ATOM 3119 C CA . ALA A 1 411 ? -27.357 -4.827 49.828 1.00 92.12 411 ALA A CA 1
ATOM 3120 C C . ALA A 1 411 ? -28.270 -3.923 48.975 1.00 92.12 411 ALA A C 1
ATOM 3122 O O . ALA A 1 411 ? -29.060 -4.419 48.178 1.00 92.12 411 ALA A O 1
ATOM 3123 N N . GLU A 1 412 ? -28.132 -2.600 49.086 1.00 94.19 412 GLU A N 1
ATOM 3124 C CA . GLU A 1 412 ? -28.879 -1.624 48.284 1.00 94.19 412 GLU A CA 1
ATOM 3125 C C . GLU A 1 412 ? -28.464 -1.663 46.810 1.00 94.19 412 GLU A C 1
ATOM 3127 O O . GLU A 1 412 ? -29.321 -1.615 45.927 1.00 94.19 412 GLU A O 1
ATOM 3132 N N . PHE A 1 413 ? -27.160 -1.793 46.537 1.00 92.81 413 PHE A N 1
ATOM 3133 C CA . PHE A 1 413 ? -26.645 -1.945 45.178 1.00 92.81 413 PHE A CA 1
ATOM 3134 C C . PHE A 1 413 ? -27.142 -3.244 44.538 1.00 92.81 413 PHE A C 1
ATOM 3136 O O . PHE A 1 413 ? -27.649 -3.222 43.418 1.00 92.81 413 PHE A O 1
ATOM 3143 N N . ILE A 1 414 ? -27.042 -4.362 45.264 1.00 93.94 414 ILE A N 1
ATOM 3144 C CA . ILE A 1 414 ? -27.505 -5.676 44.804 1.00 93.94 414 ILE A CA 1
ATOM 3145 C C . ILE A 1 414 ? -29.012 -5.642 44.535 1.00 93.94 414 ILE A C 1
ATOM 3147 O O . ILE A 1 414 ? -29.450 -6.087 43.476 1.00 93.94 414 ILE A O 1
ATOM 3151 N N . ALA A 1 415 ? -29.804 -5.075 45.449 1.00 95.94 415 ALA A N 1
ATOM 3152 C CA . ALA A 1 415 ? -31.250 -4.970 45.283 1.00 95.94 415 ALA A CA 1
ATOM 3153 C C . ALA A 1 415 ? -31.634 -4.176 44.024 1.00 95.94 415 ALA A C 1
ATOM 3155 O O . ALA A 1 415 ? -32.497 -4.613 43.263 1.00 95.94 415 ALA A O 1
ATOM 3156 N N . GLU A 1 416 ? -30.987 -3.034 43.776 1.00 97.25 416 GLU A N 1
ATOM 3157 C CA . GLU A 1 416 ? -31.273 -2.211 42.598 1.00 97.25 416 GLU A CA 1
ATOM 3158 C C . GLU A 1 416 ? -30.777 -2.868 41.299 1.00 97.25 416 GLU A C 1
ATOM 3160 O O . GLU A 1 416 ? -31.518 -2.883 40.317 1.00 97.25 416 GLU A O 1
ATOM 3165 N N . ALA A 1 417 ? -29.589 -3.485 41.291 1.00 96.06 417 ALA A N 1
ATOM 3166 C CA . ALA A 1 417 ? -29.082 -4.221 40.129 1.00 96.06 417 ALA A CA 1
ATOM 3167 C C . ALA A 1 417 ? -30.024 -5.372 39.738 1.00 96.06 417 ALA A C 1
ATOM 3169 O O . ALA A 1 417 ? -30.435 -5.481 38.584 1.00 96.06 417 ALA A O 1
ATOM 3170 N N . VAL A 1 418 ? -30.439 -6.192 40.707 1.00 97.38 418 VAL A N 1
ATOM 3171 C CA . VAL A 1 418 ? -31.336 -7.332 40.466 1.00 97.38 418 VAL A CA 1
ATOM 3172 C C . VAL A 1 418 ? -32.729 -6.872 40.046 1.00 97.38 418 VAL A C 1
ATOM 3174 O O . VAL A 1 418 ? -33.319 -7.455 39.139 1.00 97.38 418 VAL A O 1
ATOM 3177 N N . LYS A 1 419 ? -33.251 -5.792 40.637 1.00 98.06 419 LYS A N 1
ATOM 3178 C CA . LYS A 1 419 ? -34.512 -5.181 40.196 1.00 98.06 419 LYS A CA 1
ATOM 3179 C C . LYS A 1 419 ? -34.449 -4.744 38.730 1.00 98.06 419 LYS A C 1
ATOM 3181 O O . LYS A 1 419 ? -35.431 -4.918 38.012 1.00 98.06 419 LYS A O 1
ATOM 3186 N N . ARG A 1 420 ? -33.317 -4.191 38.281 1.00 98.19 420 ARG A N 1
ATOM 3187 C CA . ARG A 1 420 ? -33.103 -3.801 36.880 1.00 98.19 420 ARG A CA 1
ATOM 3188 C C . ARG A 1 420 ? -33.007 -5.009 35.958 1.00 98.19 420 ARG A C 1
ATOM 3190 O O . ARG A 1 420 ? -33.702 -5.018 34.949 1.00 98.19 420 ARG A O 1
ATOM 3197 N N . VAL A 1 421 ? -32.246 -6.040 36.330 1.00 98.31 421 VAL A N 1
ATOM 3198 C CA . VAL A 1 421 ? -32.198 -7.320 35.597 1.00 98.31 421 VAL A CA 1
ATOM 3199 C C . VAL A 1 421 ? -33.610 -7.880 35.421 1.00 98.31 421 VAL A C 1
ATOM 3201 O O . VAL A 1 421 ? -34.056 -8.085 34.300 1.00 98.31 421 VAL A O 1
ATOM 3204 N N . LEU A 1 422 ? -34.359 -8.034 36.515 1.00 98.00 422 LEU A N 1
ATOM 3205 C CA . LEU A 1 422 ? -35.715 -8.593 36.504 1.00 98.00 422 LEU A CA 1
ATOM 3206 C C . LEU A 1 422 ? -36.758 -7.698 35.814 1.00 98.00 422 LEU A C 1
ATOM 3208 O O . LEU A 1 422 ? -37.878 -8.148 35.583 1.00 98.00 422 LEU A O 1
ATOM 3212 N N . SER A 1 423 ? -36.421 -6.446 35.484 1.00 97.81 423 SER A N 1
ATOM 3213 C CA . SER A 1 423 ? -37.329 -5.553 34.757 1.00 97.81 423 SER A CA 1
ATOM 3214 C C . SER A 1 423 ? -37.523 -5.958 33.296 1.00 97.81 423 SER A C 1
ATOM 3216 O O . SER A 1 423 ? -38.539 -5.583 32.712 1.00 97.81 423 SER A O 1
ATOM 3218 N N . ASN A 1 424 ? -36.567 -6.708 32.727 1.00 96.56 424 ASN A N 1
ATOM 3219 C CA . ASN A 1 424 ? -36.576 -7.156 31.335 1.00 96.56 424 ASN A CA 1
ATOM 3220 C C . ASN A 1 424 ? -36.844 -5.995 30.353 1.00 96.56 424 ASN A C 1
ATOM 3222 O O . ASN A 1 424 ? -37.762 -6.044 29.532 1.00 96.56 424 ASN A O 1
ATOM 3226 N N . SER A 1 425 ? -36.084 -4.910 30.509 1.00 96.62 425 SER A N 1
ATOM 3227 C CA . SER A 1 425 ? -36.244 -3.636 29.795 1.00 96.62 425 SER A CA 1
ATOM 3228 C C . SER A 1 425 ? -34.883 -2.985 29.528 1.00 96.62 425 SER A C 1
ATOM 3230 O O . SER A 1 425 ? -33.861 -3.503 29.958 1.00 96.62 425 SER A O 1
ATOM 3232 N N . GLU A 1 426 ? -34.828 -1.795 28.919 1.00 94.69 426 GLU A N 1
ATOM 3233 C CA . GLU A 1 426 ? -33.566 -1.050 28.718 1.00 94.69 426 GLU A CA 1
ATOM 3234 C C . GLU A 1 426 ? -32.775 -0.777 30.020 1.00 94.69 426 GLU A C 1
ATOM 3236 O O . GLU A 1 426 ? -31.605 -0.386 29.975 1.00 94.69 426 GLU A O 1
ATOM 3241 N N . GLN A 1 427 ? -33.402 -0.960 31.190 1.00 95.69 427 GLN A N 1
ATOM 3242 C CA . GLN A 1 427 ? -32.730 -0.923 32.489 1.00 95.69 427 GLN A CA 1
ATOM 3243 C C . GLN A 1 427 ? -31.904 -2.182 32.779 1.00 95.69 427 GLN A C 1
ATOM 3245 O O . GLN A 1 427 ? -30.937 -2.091 33.530 1.00 95.69 427 GLN A O 1
ATOM 3250 N N . GLY A 1 428 ? -32.257 -3.336 32.220 1.00 97.75 428 GLY A N 1
ATOM 3251 C CA . GLY A 1 428 ? -31.573 -4.607 32.426 1.00 97.75 428 GLY A CA 1
ATOM 3252 C C . GLY A 1 428 ? -32.411 -5.813 32.003 1.00 97.75 428 GLY A C 1
ATOM 3253 O O . GLY A 1 428 ? -33.636 -5.733 31.887 1.00 97.75 428 GLY A O 1
ATOM 3254 N N . TYR A 1 429 ? -31.726 -6.936 31.798 1.00 98.38 429 TYR A N 1
ATOM 3255 C CA . TYR A 1 429 ? -32.309 -8.184 31.309 1.00 98.38 429 TYR A CA 1
ATOM 3256 C C . TYR A 1 429 ? -31.682 -9.392 32.015 1.00 98.38 429 TYR A C 1
ATOM 3258 O O . TYR A 1 429 ? -30.458 -9.395 32.213 1.00 98.38 429 TYR A O 1
ATOM 3266 N N . PRO A 1 430 ? -32.463 -10.442 32.342 1.00 97.38 430 PRO A N 1
ATOM 3267 C CA . PRO A 1 430 ? -31.893 -11.772 32.492 1.00 97.38 430 PRO A CA 1
ATOM 3268 C C . PRO A 1 430 ? -31.461 -12.262 31.100 1.00 97.38 430 PRO A C 1
ATOM 3270 O O . PRO A 1 430 ? -32.193 -12.089 30.127 1.00 97.38 430 PRO A O 1
ATOM 3273 N N . VAL A 1 431 ? -30.269 -12.843 30.987 1.00 96.75 431 VAL A N 1
ATOM 3274 C CA . VAL A 1 431 ? -29.707 -13.262 29.691 1.00 96.75 431 VAL A CA 1
ATOM 3275 C C . VAL A 1 431 ? -29.825 -14.773 29.516 1.00 96.75 431 VAL A C 1
ATOM 3277 O O . VAL A 1 431 ? -30.382 -15.224 28.518 1.00 96.75 431 VAL A O 1
ATOM 3280 N N . PHE A 1 432 ? -29.339 -15.553 30.486 1.00 95.06 432 PHE A N 1
ATOM 3281 C CA . PHE A 1 432 ? -29.448 -17.013 30.489 1.00 95.06 432 PHE A CA 1
ATOM 3282 C C . PHE A 1 432 ? -29.499 -17.578 31.915 1.00 95.06 432 PHE A C 1
ATOM 3284 O O . PHE A 1 432 ? -29.159 -16.901 32.891 1.00 95.06 432 PHE A O 1
ATOM 3291 N N . SER A 1 433 ? -29.952 -18.828 32.012 1.00 94.69 433 SER A N 1
ATOM 3292 C CA . SER A 1 433 ? -30.058 -19.607 33.246 1.00 94.69 433 SER A CA 1
ATOM 3293 C C . SER A 1 433 ? -29.560 -21.021 32.969 1.00 94.69 433 SER A C 1
ATOM 3295 O O . SER A 1 433 ? -30.211 -21.751 32.214 1.00 94.69 433 SER A O 1
ATOM 3297 N N . ASP A 1 434 ? -28.450 -21.401 33.601 1.00 91.06 434 ASP A N 1
ATOM 3298 C CA . ASP A 1 434 ? -27.806 -22.721 33.462 1.00 91.06 434 ASP A CA 1
ATOM 3299 C C . ASP A 1 434 ? -28.705 -23.871 33.976 1.00 91.06 434 ASP A C 1
ATOM 3301 O O 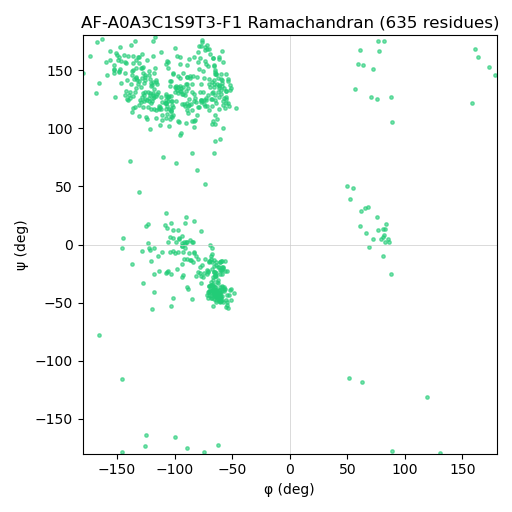. ASP A 1 434 ? -28.577 -25.043 33.643 1.00 91.06 434 ASP A O 1
ATOM 3305 N N . LEU A 1 435 ? -29.759 -23.541 34.728 1.00 88.94 435 LEU A N 1
ATOM 3306 C CA . LEU A 1 435 ? -30.799 -24.511 35.081 1.00 88.94 435 LEU A CA 1
ATOM 3307 C C . LEU A 1 435 ? -31.641 -24.976 33.876 1.00 88.94 435 LEU A C 1
ATOM 3309 O O . LEU A 1 435 ? -32.412 -25.929 34.010 1.00 88.94 435 LEU A O 1
ATOM 3313 N N . SER A 1 436 ? -31.591 -24.276 32.738 1.00 88.94 436 SER A N 1
ATOM 3314 C CA . SER A 1 436 ? -32.550 -24.469 31.638 1.00 88.94 436 SER A CA 1
ATOM 3315 C C . SER A 1 436 ? -31.997 -24.285 30.222 1.00 88.94 436 SER A C 1
ATOM 3317 O O . SER A 1 436 ? -32.762 -24.429 29.264 1.00 88.94 436 SER A O 1
ATOM 3319 N N . GLU A 1 437 ? -30.736 -23.904 30.074 1.00 92.00 437 GLU A N 1
ATOM 3320 C CA . GLU A 1 437 ? -30.039 -23.615 28.817 1.00 92.00 437 GLU A CA 1
ATOM 3321 C C . GLU A 1 437 ? -28.568 -23.987 29.006 1.00 92.00 437 GLU A C 1
ATOM 3323 O O . GLU A 1 437 ? -28.085 -23.869 30.125 1.00 92.00 437 GLU A O 1
ATOM 3328 N N . GLY A 1 438 ? -27.899 -24.421 27.938 1.00 90.94 438 GLY A N 1
ATOM 3329 C CA . GLY A 1 438 ? -26.464 -24.710 27.933 1.00 90.94 438 GLY A CA 1
ATOM 3330 C C . GLY A 1 438 ? -25.668 -23.723 27.078 1.00 90.94 438 GLY A C 1
ATOM 3331 O O . GLY A 1 438 ? -26.223 -22.987 26.255 1.00 90.94 438 GLY A O 1
ATOM 3332 N N . ALA A 1 439 ? -24.350 -23.731 27.245 1.00 93.12 439 ALA A N 1
ATOM 3333 C CA . ALA A 1 439 ? -23.415 -22.958 26.441 1.00 93.12 439 ALA A CA 1
ATOM 3334 C C . ALA A 1 439 ? -23.236 -23.545 25.029 1.00 93.12 439 ALA A C 1
ATOM 3336 O O . ALA A 1 439 ? -23.455 -24.735 24.788 1.00 93.12 439 ALA A O 1
ATOM 3337 N N . ARG A 1 440 ? -22.790 -22.709 24.086 1.00 91.25 440 ARG A N 1
ATOM 3338 C CA . ARG A 1 440 ? -22.569 -23.081 22.678 1.00 91.25 440 ARG A CA 1
ATOM 3339 C C . ARG A 1 440 ? -21.535 -24.193 22.507 1.00 91.25 440 ARG A C 1
ATOM 3341 O O . ARG A 1 440 ? -21.726 -25.089 21.686 1.00 91.25 440 ARG A O 1
ATOM 3348 N N . PHE A 1 441 ? -20.415 -24.097 23.216 1.00 89.88 441 PHE A N 1
ATOM 3349 C CA . PHE A 1 441 ? -19.329 -25.065 23.159 1.00 89.88 441 PHE A CA 1
ATOM 3350 C C . PHE A 1 441 ? -19.432 -26.037 24.338 1.00 89.88 441 PHE A C 1
ATOM 3352 O O . PHE A 1 441 ? -19.669 -25.640 25.475 1.00 89.88 441 PHE A O 1
ATOM 3359 N N . SER A 1 442 ? -19.228 -27.320 24.054 1.00 89.19 442 SER A N 1
ATOM 3360 C CA . SER A 1 442 ? -19.187 -28.416 25.026 1.00 89.19 442 SER A CA 1
ATOM 3361 C C . SER A 1 442 ? -17.894 -29.204 24.814 1.00 89.19 442 SER A C 1
ATOM 3363 O O . SER A 1 442 ? -17.367 -29.273 23.698 1.00 89.19 442 SER A O 1
ATOM 3365 N N . GLY A 1 443 ? -17.347 -29.749 25.894 1.00 87.94 443 GLY A N 1
ATOM 3366 C CA . GLY A 1 443 ? -16.081 -30.473 25.917 1.00 87.94 443 GLY A CA 1
ATOM 3367 C C . GLY A 1 443 ? -15.144 -29.998 27.024 1.00 87.94 443 GLY A C 1
ATOM 3368 O O . GLY A 1 443 ? -15.460 -29.111 27.804 1.00 87.94 443 GLY A O 1
ATOM 3369 N N . LEU A 1 444 ? -13.962 -30.612 27.097 1.00 88.12 444 LEU A N 1
ATOM 3370 C CA . LEU A 1 444 ? -12.948 -30.249 28.087 1.00 88.12 444 LEU A CA 1
ATOM 3371 C C . LEU A 1 444 ? -12.138 -29.041 27.604 1.00 88.12 444 LEU A C 1
ATOM 3373 O O . LEU A 1 444 ? -11.503 -29.101 26.545 1.00 88.12 444 LEU A O 1
ATOM 3377 N N . LEU A 1 445 ? -12.115 -27.971 28.397 1.00 85.88 445 LEU A N 1
ATOM 3378 C CA . LEU A 1 445 ? -11.330 -26.773 28.119 1.00 85.88 445 LEU A CA 1
ATOM 3379 C C . LEU A 1 445 ? -10.064 -26.733 28.983 1.00 85.88 445 LEU A C 1
ATOM 3381 O O . LEU A 1 445 ? -10.116 -26.615 30.202 1.00 85.88 445 LEU A O 1
ATOM 3385 N N . GLY A 1 446 ? -8.892 -26.809 28.351 1.00 80.69 446 GLY A N 1
ATOM 3386 C CA . GLY A 1 446 ? -7.619 -26.755 29.075 1.00 80.69 446 GLY A CA 1
ATOM 3387 C C . GLY A 1 446 ? -7.430 -27.921 30.056 1.00 80.69 446 GLY A C 1
ATOM 3388 O O . GLY A 1 446 ? -7.330 -29.070 29.630 1.00 80.69 446 GLY A O 1
ATOM 3389 N N . GLY A 1 447 ? -7.300 -27.604 31.348 1.00 70.62 447 GLY A N 1
ATOM 3390 C CA . GLY A 1 447 ? -7.048 -28.565 32.428 1.00 70.62 447 GLY A CA 1
ATOM 3391 C C . GLY A 1 447 ? -8.304 -29.140 33.090 1.00 70.62 447 GLY A C 1
ATOM 3392 O O . GLY A 1 447 ? -8.162 -29.920 34.034 1.00 70.62 447 GLY A O 1
ATOM 3393 N N . GLU A 1 448 ? -9.499 -28.773 32.614 1.00 74.50 448 GLU A N 1
ATOM 3394 C CA . GLU A 1 448 ? -10.760 -29.190 33.223 1.00 74.50 448 GLU A CA 1
ATOM 3395 C C . GLU A 1 448 ? -10.923 -30.711 33.274 1.00 74.50 448 GLU A C 1
ATOM 3397 O O . GLU A 1 448 ? -10.652 -31.441 32.316 1.00 74.50 448 GLU A O 1
ATOM 3402 N N . VAL A 1 449 ? -11.401 -31.205 34.417 1.00 78.19 449 VAL A N 1
ATOM 3403 C CA . VAL A 1 449 ? -11.578 -32.649 34.659 1.00 78.19 449 VAL A CA 1
ATOM 3404 C C . VAL A 1 449 ? -12.903 -33.183 34.119 1.00 78.19 449 VAL A C 1
ATOM 3406 O O . VAL A 1 449 ? -13.094 -34.401 34.049 1.00 78.19 449 VAL A O 1
ATOM 3409 N N . ARG A 1 450 ? -13.842 -32.289 33.796 1.00 84.31 450 ARG A N 1
ATOM 3410 C CA . ARG A 1 450 ? -15.201 -32.623 33.380 1.00 84.31 450 ARG A CA 1
ATOM 3411 C C . ARG A 1 450 ? -15.829 -31.468 32.597 1.00 84.31 450 ARG A C 1
ATOM 3413 O O . ARG A 1 450 ? -15.598 -30.318 32.928 1.00 84.31 450 ARG A O 1
ATOM 3420 N N . ASP A 1 451 ? -16.664 -31.814 31.621 1.00 88.38 451 ASP A N 1
ATOM 3421 C CA . ASP A 1 451 ? -17.602 -30.888 30.985 1.00 88.38 451 ASP A CA 1
ATOM 3422 C C . ASP A 1 451 ? -18.840 -30.709 31.880 1.00 88.38 451 ASP A C 1
ATOM 3424 O O . ASP A 1 451 ? -19.520 -31.696 32.217 1.00 88.38 451 ASP A O 1
ATOM 3428 N N . TRP A 1 452 ? -19.064 -29.475 32.327 1.00 88.44 452 TRP A N 1
ATOM 3429 C CA . TRP A 1 452 ? -20.187 -29.106 33.190 1.00 88.44 452 TRP A CA 1
ATOM 3430 C C . TRP A 1 452 ? -21.401 -28.608 32.413 1.00 88.44 452 TRP A C 1
ATOM 3432 O O . TRP A 1 452 ? -22.505 -28.694 32.954 1.00 88.44 452 TRP A O 1
ATOM 3442 N N . ASN A 1 453 ? -21.210 -28.241 31.143 1.00 90.81 453 ASN A N 1
ATOM 3443 C CA . ASN A 1 453 ? -22.252 -27.706 30.286 1.00 90.81 453 ASN A CA 1
ATOM 3444 C C . ASN A 1 453 ? -23.457 -28.658 30.217 1.00 90.81 453 ASN A C 1
ATOM 3446 O O . ASN A 1 453 ? -23.329 -29.846 29.885 1.00 90.81 453 ASN A O 1
ATOM 3450 N N . ALA A 1 454 ? -24.642 -28.139 30.536 1.00 86.69 454 ALA A N 1
ATOM 3451 C CA . ALA A 1 454 ? -25.876 -28.908 30.591 1.00 86.69 454 ALA A CA 1
ATOM 3452 C C . ALA A 1 454 ? -27.043 -28.179 29.911 1.00 86.69 454 ALA A C 1
ATOM 3454 O O . ALA A 1 454 ? -27.228 -26.980 30.048 1.00 86.69 454 ALA A O 1
ATOM 3455 N N . GLY A 1 455 ? -27.901 -28.940 29.227 1.00 87.19 455 GLY A N 1
ATOM 3456 C CA . GLY A 1 455 ? -29.067 -28.396 28.528 1.00 87.19 455 GLY A CA 1
ATOM 3457 C C . GLY A 1 455 ? -28.778 -27.974 27.087 1.00 87.19 455 GLY A C 1
ATOM 3458 O O . GLY A 1 455 ? -27.688 -28.179 26.561 1.00 87.19 455 GLY A O 1
ATOM 3459 N N . ASP A 1 456 ? -29.802 -27.431 26.430 1.00 86.50 456 ASP A N 1
ATOM 3460 C CA . ASP A 1 456 ? -29.723 -27.027 25.026 1.00 86.50 456 ASP A CA 1
ATOM 3461 C C . ASP A 1 456 ? -29.263 -25.571 24.907 1.00 86.50 456 ASP A C 1
ATOM 3463 O O . ASP A 1 456 ? -29.753 -24.698 25.628 1.00 86.50 456 ASP A O 1
ATOM 3467 N N . TYR A 1 457 ? -28.381 -25.291 23.950 1.00 88.56 457 TYR A N 1
ATOM 3468 C CA . TYR A 1 457 ? -28.010 -23.928 23.578 1.00 88.56 457 TYR A CA 1
ATOM 3469 C C . TYR A 1 457 ? -29.185 -23.202 22.904 1.00 88.56 457 TYR A C 1
ATOM 3471 O O . TYR A 1 457 ? -29.722 -23.691 21.906 1.00 88.56 457 TYR A O 1
ATOM 3479 N N . LYS A 1 458 ? -29.585 -22.021 23.409 1.00 85.50 458 LYS A N 1
ATOM 3480 C CA . LYS A 1 458 ? -30.738 -21.257 22.877 1.00 85.50 458 LYS A CA 1
ATOM 3481 C C . LYS A 1 458 ? -30.344 -20.001 22.099 1.00 85.50 458 LYS A C 1
ATOM 3483 O O . LYS A 1 458 ? -31.121 -19.042 22.056 1.00 85.50 458 LYS A O 1
ATOM 3488 N N . GLY A 1 459 ? -29.159 -19.981 21.496 1.00 84.19 459 GLY A N 1
ATOM 3489 C CA . GLY A 1 459 ? -28.755 -18.916 20.577 1.00 84.19 459 GLY A CA 1
ATOM 3490 C C . GLY A 1 459 ? -28.349 -17.597 21.241 1.00 84.19 459 GLY A C 1
ATOM 3491 O O . GLY A 1 459 ? -28.483 -17.391 22.452 1.00 84.19 459 GLY A O 1
ATOM 3492 N N . VAL A 1 460 ? -27.888 -16.675 20.394 1.00 88.25 460 VAL A N 1
ATOM 3493 C CA . VAL A 1 460 ? -27.467 -15.322 20.773 1.00 88.25 460 VAL A CA 1
ATOM 3494 C C . VAL A 1 460 ? -28.668 -14.505 21.252 1.00 88.25 460 VAL A C 1
ATOM 3496 O O . VAL A 1 460 ? -29.701 -14.423 20.585 1.00 88.25 460 VAL A O 1
ATOM 3499 N N . LYS A 1 461 ? -28.529 -13.851 22.405 1.00 91.81 461 LYS A N 1
ATOM 3500 C CA . LYS A 1 461 ? -29.555 -12.975 22.976 1.00 91.81 461 LYS A CA 1
ATOM 3501 C C . LYS A 1 461 ? -29.358 -11.554 22.460 1.00 91.81 461 LYS A C 1
ATOM 3503 O O . LYS A 1 461 ? -28.299 -10.975 22.666 1.00 91.81 461 LYS A O 1
ATOM 3508 N N . SER A 1 462 ? -30.376 -10.990 21.811 1.00 93.12 462 SER A N 1
ATOM 3509 C CA . SER A 1 462 ? -30.367 -9.610 21.300 1.00 93.12 462 SER A CA 1
ATOM 3510 C C . SER A 1 462 ? -31.196 -8.701 22.207 1.00 93.12 462 SER A C 1
ATOM 3512 O O . SER A 1 462 ? -32.402 -8.895 22.346 1.00 93.12 462 SER A O 1
ATOM 3514 N N . LEU A 1 463 ? -30.551 -7.719 22.834 1.00 95.69 463 LEU A N 1
ATOM 3515 C CA . LEU A 1 463 ? -31.099 -6.927 23.935 1.00 95.69 463 LEU A CA 1
ATOM 3516 C C . LEU A 1 463 ? -31.062 -5.438 23.580 1.00 95.69 463 LEU A C 1
ATOM 3518 O O . LEU A 1 463 ? -29.995 -4.862 23.363 1.00 95.69 463 LEU A O 1
ATOM 3522 N N . ALA A 1 464 ? -32.232 -4.801 23.527 1.00 95.69 464 ALA A N 1
ATOM 3523 C CA . ALA A 1 464 ? -32.327 -3.370 23.263 1.00 95.69 464 ALA A CA 1
ATOM 3524 C C . ALA A 1 464 ? -31.903 -2.566 24.502 1.00 95.69 464 ALA A C 1
ATOM 3526 O O . ALA A 1 464 ? -32.460 -2.737 25.591 1.00 95.69 464 ALA A O 1
ATOM 3527 N N . MET A 1 465 ? -30.932 -1.673 24.338 1.00 94.69 465 MET A N 1
ATOM 3528 C CA . MET A 1 465 ? -30.444 -0.776 25.379 1.00 94.69 465 MET A CA 1
ATOM 3529 C C . MET A 1 465 ? -30.263 0.634 24.829 1.00 94.69 465 MET A C 1
ATOM 3531 O O . MET A 1 465 ? -30.036 0.843 23.641 1.00 94.69 465 MET A O 1
ATOM 3535 N N . LYS A 1 466 ? -30.309 1.630 25.715 1.00 90.38 466 LYS A N 1
ATOM 3536 C CA . LYS A 1 466 ? -30.124 3.025 25.320 1.00 90.38 466 LYS A CA 1
ATOM 3537 C C . LYS A 1 466 ? -28.701 3.258 24.765 1.00 90.38 466 LYS A C 1
ATOM 3539 O O . LYS A 1 466 ? -27.749 3.058 25.530 1.00 90.38 466 LYS A O 1
ATOM 3544 N N . PRO A 1 467 ? -28.537 3.740 23.514 1.00 88.69 467 PRO A N 1
ATOM 3545 C CA . PRO A 1 467 ? -27.228 4.070 22.945 1.00 88.69 467 PRO A CA 1
ATOM 3546 C C . PRO A 1 467 ? -26.421 5.029 23.825 1.00 88.69 467 PRO A C 1
ATOM 3548 O O . PRO A 1 467 ? -26.981 5.948 24.437 1.00 88.69 467 PRO A O 1
ATOM 3551 N N . GLY A 1 468 ? -25.113 4.793 23.924 1.00 82.44 468 GLY A N 1
ATOM 3552 C CA . GLY A 1 468 ? -24.179 5.562 24.750 1.00 82.44 468 GLY A CA 1
ATOM 3553 C C . GLY A 1 468 ? -24.357 5.397 26.264 1.00 82.44 468 GLY A C 1
ATOM 3554 O O . GLY A 1 468 ? -23.603 5.990 27.034 1.00 82.44 468 GLY A O 1
ATOM 3555 N N . SER A 1 469 ? -25.348 4.624 26.725 1.00 88.62 469 SER A N 1
ATOM 3556 C CA . SER A 1 469 ? -25.514 4.349 28.153 1.00 88.62 469 SER A CA 1
ATOM 3557 C C . SER A 1 469 ? -24.530 3.289 28.646 1.00 88.62 469 SER A C 1
ATOM 3559 O O . SER A 1 469 ? -23.961 2.527 27.866 1.00 88.62 469 SER A O 1
ATOM 3561 N N . CYS A 1 470 ? -24.330 3.261 29.962 1.00 90.81 470 CYS A N 1
ATOM 3562 C CA . CYS A 1 470 ? -23.431 2.325 30.616 1.00 90.81 470 CYS A CA 1
ATOM 3563 C C . CYS A 1 470 ? -24.195 1.146 31.209 1.00 90.81 470 CYS A C 1
ATOM 3565 O O . CYS A 1 470 ? -25.184 1.357 31.917 1.00 90.81 470 CYS A O 1
ATOM 3567 N N . PHE A 1 471 ? -23.690 -0.070 31.023 1.00 94.88 471 PHE A N 1
ATOM 3568 C CA . PHE A 1 471 ? -24.178 -1.253 31.729 1.00 94.88 471 PHE A CA 1
ATOM 3569 C C . PHE A 1 471 ? -23.040 -2.079 32.323 1.00 94.88 471 PHE A C 1
ATOM 3571 O O . PHE A 1 471 ? -21.877 -1.943 31.945 1.00 94.88 471 PHE A O 1
ATOM 3578 N N . ALA A 1 472 ? -23.388 -2.925 33.282 1.00 94.06 472 ALA A N 1
ATOM 3579 C CA . ALA A 1 472 ? -22.520 -3.940 33.853 1.00 94.06 472 ALA A CA 1
ATOM 3580 C C . ALA A 1 472 ? -23.235 -5.294 33.826 1.00 94.06 472 ALA A C 1
ATOM 3582 O O . ALA A 1 472 ? -24.454 -5.373 33.639 1.00 94.06 472 ALA A O 1
ATOM 3583 N N . THR A 1 473 ? -22.467 -6.357 34.009 1.00 94.56 473 THR A N 1
ATOM 3584 C CA . THR A 1 473 ? -22.958 -7.733 34.034 1.00 94.56 473 THR A CA 1
ATOM 3585 C C . THR A 1 473 ? -22.957 -8.260 35.470 1.00 94.56 473 THR A C 1
ATOM 3587 O O . THR A 1 473 ? -22.174 -7.820 36.323 1.00 94.56 473 THR A O 1
ATOM 3590 N N . VAL A 1 474 ? -23.864 -9.191 35.753 1.00 93.69 474 VAL A N 1
ATOM 3591 C CA . VAL A 1 474 ? -24.001 -9.869 37.044 1.00 93.69 474 VAL A CA 1
ATOM 3592 C C . VAL A 1 474 ? -24.208 -11.364 36.826 1.00 93.69 474 VAL A C 1
ATOM 3594 O O . VAL A 1 474 ? -25.100 -11.770 36.086 1.00 93.69 474 VAL A O 1
ATOM 3597 N N . LEU A 1 475 ? -23.390 -12.169 37.497 1.00 92.38 475 LEU A N 1
ATOM 3598 C CA . LEU A 1 475 ? -23.51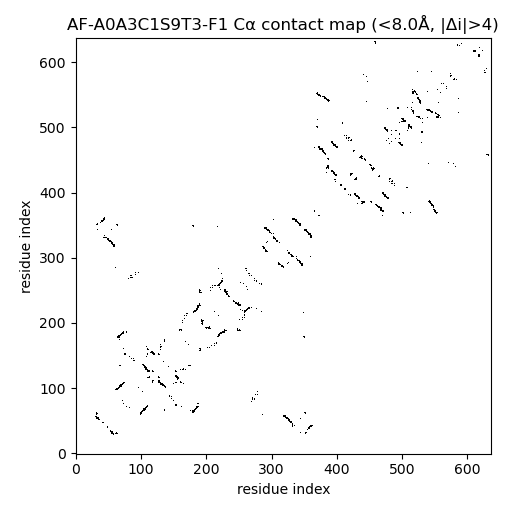6 -13.618 37.592 1.00 92.38 475 LEU A CA 1
ATOM 3599 C C . LEU A 1 475 ? -23.981 -13.977 39.004 1.00 92.38 475 LEU A C 1
ATOM 3601 O O . LEU A 1 475 ? -23.388 -13.530 39.984 1.00 92.38 475 LEU A O 1
ATOM 3605 N N . VAL A 1 476 ? -25.027 -14.785 39.128 1.00 91.31 476 VAL A N 1
ATOM 3606 C CA . VAL A 1 476 ? -25.440 -15.405 40.391 1.00 91.31 476 VAL A CA 1
ATOM 3607 C C . VAL A 1 476 ? -25.027 -16.875 40.326 1.00 91.31 476 VAL A C 1
ATOM 3609 O O . VAL A 1 476 ? -25.725 -17.629 39.659 1.00 91.31 476 VAL A O 1
ATOM 3612 N N . PRO A 1 477 ? -23.931 -17.305 40.980 1.00 87.94 477 PRO A N 1
ATOM 3613 C CA . PRO A 1 477 ? -23.291 -18.582 40.657 1.00 87.94 477 PRO A CA 1
ATOM 3614 C C . PRO A 1 477 ? -24.166 -19.812 40.921 1.00 87.94 477 PRO A C 1
ATOM 3616 O O . PRO A 1 477 ? -24.315 -20.648 40.049 1.00 87.94 477 PRO A O 1
ATOM 3619 N N . ASN A 1 478 ? -24.778 -19.928 42.106 1.00 91.38 478 ASN A N 1
ATOM 3620 C CA . ASN A 1 478 ? -25.577 -21.103 42.496 1.00 91.38 478 ASN A CA 1
ATOM 3621 C C . ASN A 1 478 ? -26.950 -20.714 43.076 1.00 91.38 478 ASN A C 1
ATOM 3623 O O . ASN A 1 478 ? -27.345 -21.138 44.173 1.00 91.38 478 ASN A O 1
ATOM 3627 N N . SER A 1 479 ? -27.631 -19.781 42.412 1.00 92.69 479 SER A N 1
ATOM 3628 C CA . SER A 1 479 ? -28.939 -19.257 42.816 1.00 92.69 479 SER A CA 1
ATOM 3629 C C . SER A 1 479 ? -29.603 -18.533 41.638 1.00 92.69 479 SER A C 1
ATOM 3631 O O . SER A 1 479 ? -29.011 -18.377 40.579 1.00 92.69 479 SER A O 1
ATOM 3633 N N . THR A 1 480 ? -30.835 -18.061 41.833 1.00 95.50 480 THR A N 1
ATOM 3634 C CA . THR A 1 480 ? -31.574 -17.257 40.851 1.00 95.50 480 THR A CA 1
ATOM 3635 C C . THR A 1 480 ? -31.640 -15.784 41.249 1.00 95.50 480 THR A C 1
ATOM 3637 O O . THR A 1 480 ? -31.596 -15.450 42.442 1.00 95.50 480 THR A O 1
ATOM 3640 N N . PHE A 1 481 ? -31.841 -14.898 40.275 1.00 96.69 481 PHE A N 1
ATOM 3641 C CA . PHE A 1 481 ? -32.146 -13.482 40.477 1.00 96.69 481 PHE A CA 1
ATOM 3642 C C . PHE A 1 481 ? -33.394 -13.288 41.335 1.00 96.69 481 PHE A C 1
ATOM 3644 O O . PHE A 1 481 ? -33.421 -12.406 42.187 1.00 96.69 481 PHE A O 1
ATOM 3651 N N . THR A 1 482 ? -34.407 -14.147 41.185 1.00 96.12 482 THR A N 1
ATOM 3652 C CA . THR A 1 482 ? -35.618 -14.091 42.023 1.00 96.12 482 THR A CA 1
ATOM 3653 C C . THR A 1 482 ? -35.291 -14.335 43.498 1.00 96.12 482 THR A C 1
ATOM 3655 O O . THR A 1 482 ? -35.760 -13.600 44.367 1.00 96.12 482 THR A O 1
ATOM 3658 N N . SER A 1 483 ? -34.453 -15.332 43.792 1.00 94.69 483 SER A N 1
ATOM 3659 C CA . SER A 1 483 ? -34.011 -15.614 45.164 1.00 94.69 483 SER A CA 1
ATOM 3660 C C . SER A 1 483 ? -33.140 -14.482 45.713 1.00 94.69 483 SER A C 1
ATOM 3662 O O . SER A 1 483 ? -33.273 -14.092 46.873 1.00 94.69 483 SER A O 1
ATOM 3664 N N . LEU A 1 484 ? -32.281 -13.911 44.865 1.00 93.00 484 LEU A N 1
ATOM 3665 C CA . LEU A 1 484 ? -31.410 -12.804 45.242 1.00 93.00 484 LEU A CA 1
ATOM 3666 C C . LEU A 1 484 ? -32.192 -11.505 45.506 1.00 93.00 484 LEU A C 1
ATOM 3668 O O . LEU A 1 484 ? -31.858 -10.777 46.436 1.00 93.00 484 LEU A O 1
ATOM 3672 N N . ALA A 1 485 ? -33.277 -11.249 44.771 1.00 94.69 485 ALA A N 1
ATOM 3673 C CA . ALA A 1 485 ? -34.172 -10.115 45.014 1.00 94.69 485 ALA A CA 1
ATOM 3674 C C . ALA A 1 485 ? -34.847 -10.185 46.394 1.00 94.69 485 ALA A C 1
ATOM 3676 O O . ALA A 1 485 ? -35.105 -9.155 47.015 1.00 94.69 485 ALA A O 1
ATOM 3677 N N . GLN A 1 486 ? -35.127 -11.398 46.883 1.00 95.94 486 GLN A N 1
ATOM 3678 C CA . GLN A 1 486 ? -35.718 -11.625 48.206 1.00 95.94 486 GLN A CA 1
ATOM 3679 C C . GLN A 1 486 ? -34.697 -11.482 49.342 1.00 95.94 486 GLN A C 1
ATOM 3681 O O . GLN A 1 486 ? -35.077 -11.146 50.464 1.00 95.94 486 GLN A O 1
ATOM 3686 N N . ASN A 1 487 ? -33.412 -11.731 49.071 1.00 95.31 487 ASN A N 1
ATOM 3687 C CA . ASN A 1 487 ? -32.336 -11.633 50.054 1.00 95.31 487 ASN A CA 1
ATOM 3688 C C . ASN A 1 487 ? -31.070 -10.978 49.464 1.00 95.31 487 ASN A C 1
ATOM 3690 O O . ASN A 1 487 ? -30.052 -11.650 49.274 1.00 95.31 487 ASN A O 1
ATOM 3694 N N . PRO A 1 488 ? -31.091 -9.659 49.206 1.00 93.00 488 PRO A N 1
ATOM 3695 C CA . PRO A 1 488 ? -29.963 -8.958 48.589 1.00 93.00 488 PRO A CA 1
ATOM 3696 C C . PRO A 1 488 ? -28.741 -8.832 49.514 1.00 93.00 488 PRO A C 1
ATOM 3698 O O . PRO A 1 488 ? -27.650 -8.528 49.050 1.00 93.00 488 PRO A O 1
ATOM 3701 N N . ALA A 1 489 ? -28.897 -9.090 50.818 1.00 92.38 489 ALA A N 1
ATOM 3702 C CA . ALA A 1 489 ? -27.817 -9.074 51.806 1.00 92.38 489 ALA A CA 1
ATOM 3703 C C . ALA A 1 489 ? -27.138 -10.450 51.987 1.00 92.38 489 ALA A C 1
ATOM 3705 O O . ALA A 1 489 ? -26.509 -10.701 53.018 1.00 92.38 489 ALA A O 1
ATOM 3706 N N . ILE A 1 490 ? -27.295 -11.369 51.026 1.00 89.38 490 ILE A N 1
ATOM 3707 C CA . ILE A 1 490 ? -26.734 -12.719 51.105 1.00 89.38 490 ILE A CA 1
ATOM 3708 C C . ILE A 1 490 ? -25.203 -12.695 51.233 1.00 89.38 490 ILE A C 1
ATOM 3710 O O . ILE A 1 490 ? -24.498 -12.003 50.501 1.00 89.38 490 ILE A O 1
ATOM 3714 N N . THR A 1 491 ? -24.678 -13.479 52.175 1.00 87.00 491 THR A N 1
ATOM 3715 C CA . THR A 1 491 ? -23.235 -13.581 52.450 1.00 87.00 491 THR A CA 1
ATOM 3716 C C . THR A 1 491 ? -22.638 -14.933 52.067 1.00 87.00 491 THR A C 1
ATOM 3718 O O . THR A 1 491 ? -21.420 -15.085 52.128 1.00 87.00 491 THR A O 1
ATOM 3721 N N . ASP A 1 492 ? -23.468 -15.903 51.662 1.00 87.38 492 ASP A N 1
ATOM 3722 C CA . ASP A 1 492 ? -23.014 -17.217 51.195 1.00 87.38 492 ASP A CA 1
ATOM 3723 C C . ASP A 1 492 ? -22.128 -17.038 49.950 1.00 87.38 492 ASP A C 1
ATOM 3725 O O . ASP A 1 492 ? -22.621 -16.562 48.920 1.00 87.38 492 ASP A O 1
ATOM 3729 N N . PRO A 1 493 ? -20.836 -17.410 50.018 1.00 81.62 493 PRO A N 1
ATOM 3730 C CA . PRO A 1 493 ? -19.888 -17.167 48.943 1.00 81.62 493 PRO A CA 1
ATOM 3731 C C . PRO A 1 493 ? -20.236 -17.881 47.634 1.00 81.62 493 PRO A C 1
ATOM 3733 O O . PRO A 1 493 ? -19.753 -17.443 46.597 1.00 81.62 493 PRO A O 1
ATOM 3736 N N . ASN A 1 494 ? -21.079 -18.918 47.675 1.00 85.50 494 ASN A N 1
ATOM 3737 C CA . ASN A 1 494 ? -21.494 -19.682 46.495 1.00 85.50 494 ASN A CA 1
ATOM 3738 C C . ASN A 1 494 ? -22.777 -19.136 45.850 1.00 85.50 494 ASN A C 1
ATOM 3740 O O . ASN A 1 494 ? -23.152 -19.564 44.766 1.00 85.50 494 ASN A O 1
ATOM 3744 N N . LYS A 1 495 ? -23.499 -18.239 46.531 1.00 87.94 495 LYS A N 1
ATOM 3745 C CA . LYS A 1 495 ? -24.795 -17.706 46.066 1.00 87.94 495 LYS A CA 1
ATOM 3746 C C . LYS A 1 495 ? -24.806 -16.196 45.886 1.00 87.94 495 LYS A C 1
ATOM 3748 O O . LYS A 1 495 ? -25.745 -15.658 45.306 1.00 87.94 495 LYS A O 1
ATOM 3753 N N . ARG A 1 496 ? -23.803 -15.504 46.422 1.00 86.00 496 ARG A N 1
ATOM 3754 C CA . ARG A 1 496 ? -23.643 -14.061 46.250 1.00 86.00 496 ARG A CA 1
ATOM 3755 C C . ARG A 1 496 ? -23.388 -13.696 44.781 1.00 86.00 496 ARG A C 1
ATOM 3757 O O . ARG A 1 496 ? -22.719 -14.458 44.088 1.00 86.00 496 ARG A O 1
ATOM 3764 N N . PRO A 1 497 ? -23.874 -12.536 44.317 1.00 90.00 497 PRO A N 1
ATOM 3765 C CA . PRO A 1 497 ? -23.641 -12.088 42.952 1.00 90.00 497 PRO A CA 1
ATOM 3766 C C . PRO A 1 497 ? -22.179 -11.688 42.723 1.00 90.00 497 PRO A C 1
ATOM 3768 O O . PRO A 1 497 ? -21.555 -11.056 43.579 1.00 90.00 497 PRO A O 1
ATOM 3771 N N . LEU A 1 498 ? -21.673 -12.002 41.535 1.00 87.75 498 LEU A N 1
ATOM 3772 C CA . LEU A 1 498 ? -20.386 -11.571 41.005 1.00 87.75 498 LEU A CA 1
ATOM 3773 C C . LEU A 1 498 ? -20.638 -10.537 39.906 1.00 87.75 498 LEU A C 1
ATOM 3775 O O . LEU A 1 498 ? -21.338 -10.801 38.930 1.00 87.75 498 LEU A O 1
ATOM 3779 N N . PHE A 1 499 ? -20.088 -9.338 40.072 1.00 89.19 499 PHE A N 1
ATOM 3780 C CA . PHE A 1 499 ? -20.249 -8.235 39.125 1.00 89.19 499 PHE A CA 1
ATOM 3781 C C . PHE A 1 499 ? -19.003 -8.088 38.257 1.00 89.19 499 PHE A C 1
ATOM 3783 O O . PHE A 1 499 ? -17.890 -8.276 38.747 1.00 89.19 499 PHE A O 1
ATOM 3790 N N . SER A 1 500 ? -19.163 -7.668 37.000 1.00 88.44 500 SER A N 1
ATOM 3791 C CA . SER A 1 500 ? -18.006 -7.313 36.164 1.00 88.44 500 SER A CA 1
ATOM 3792 C C . SER A 1 500 ? -17.234 -6.104 36.685 1.00 88.44 500 SER A C 1
ATOM 3794 O O . SER A 1 500 ? -16.044 -5.970 36.411 1.00 88.44 500 SER A O 1
ATOM 3796 N N . MET A 1 501 ? -17.903 -5.209 37.418 1.00 84.00 501 MET A N 1
ATOM 3797 C CA . MET A 1 501 ? -17.325 -3.944 37.864 1.00 84.00 501 MET A CA 1
ATOM 3798 C C . MET A 1 501 ? -16.182 -4.126 38.865 1.00 84.00 501 MET A C 1
ATOM 3800 O O . MET A 1 501 ? -16.269 -4.922 39.802 1.00 84.00 501 MET A O 1
ATOM 3804 N N . VAL A 1 502 ? -15.157 -3.284 38.727 1.00 74.81 502 VAL A N 1
ATOM 3805 C CA . VAL A 1 502 ? -14.043 -3.190 39.676 1.00 74.81 502 VAL A CA 1
ATOM 3806 C C . VAL A 1 502 ? -14.252 -1.994 40.607 1.00 74.81 502 VAL A C 1
ATOM 3808 O O . VAL A 1 502 ? -14.508 -0.879 40.154 1.00 74.81 502 VAL A O 1
ATOM 3811 N N . SER A 1 503 ? -14.102 -2.203 41.913 1.00 68.56 503 SER A N 1
ATOM 3812 C CA . SER A 1 503 ? -14.233 -1.175 42.954 1.00 68.56 503 SER A CA 1
ATOM 3813 C C . SER A 1 503 ? -13.039 -1.212 43.905 1.00 68.56 503 SER A C 1
ATOM 3815 O O . SER A 1 503 ? -12.413 -2.249 44.099 1.00 68.56 503 SER A O 1
ATOM 3817 N N . GLN A 1 504 ? -12.745 -0.091 44.569 1.00 57.72 504 GLN A N 1
ATOM 3818 C CA . GLN A 1 504 ? -11.749 -0.057 45.651 1.00 57.72 504 GLN A CA 1
ATOM 3819 C C . GLN A 1 504 ? -12.177 -0.874 46.882 1.00 57.72 504 GLN A C 1
ATOM 3821 O O . GLN A 1 504 ? -11.365 -1.148 47.764 1.00 57.72 504 GLN A O 1
ATOM 3826 N N . THR A 1 505 ? -13.447 -1.271 46.957 1.00 57.97 505 THR A N 1
ATOM 3827 C CA . THR A 1 505 ? -13.939 -2.176 47.991 1.00 57.97 505 THR A CA 1
ATOM 3828 C C . THR A 1 505 ? -13.434 -3.592 47.723 1.00 57.97 505 THR A C 1
ATOM 3830 O O . THR A 1 505 ? -13.733 -4.167 46.680 1.00 57.97 505 THR A O 1
ATOM 3833 N N . SER A 1 506 ? -12.759 -4.204 48.698 1.00 55.62 506 SER A N 1
ATOM 3834 C CA . SER A 1 506 ? -12.411 -5.636 48.672 1.00 55.62 506 SER A CA 1
ATOM 3835 C C . SER A 1 506 ? -13.623 -6.565 48.832 1.00 55.62 506 SER A C 1
ATOM 3837 O O . SER A 1 506 ? -13.482 -7.787 48.836 1.00 55.62 506 SER A O 1
ATOM 3839 N N . ALA A 1 507 ? -14.821 -5.995 48.980 1.00 57.56 507 ALA A N 1
ATOM 3840 C CA . ALA A 1 507 ? -16.062 -6.734 49.072 1.00 57.56 507 ALA A CA 1
ATOM 3841 C C . ALA A 1 507 ? -16.294 -7.547 47.784 1.00 57.56 507 ALA A C 1
ATOM 3843 O O . ALA A 1 507 ? -16.261 -7.001 46.681 1.00 57.56 507 ALA A O 1
ATOM 3844 N N . TYR A 1 508 ? -16.533 -8.852 47.948 1.00 59.81 508 TYR A N 1
ATOM 3845 C CA . TYR A 1 508 ? -16.992 -9.762 46.888 1.00 59.81 508 TYR A CA 1
ATOM 3846 C C . TYR A 1 508 ? -16.026 -9.916 45.690 1.00 59.81 508 TYR A C 1
ATOM 3848 O O . TYR A 1 508 ? -16.446 -10.133 44.555 1.00 59.81 508 TYR A O 1
ATOM 3856 N N . GLY A 1 509 ? -14.718 -9.748 45.922 1.00 56.25 509 GLY A N 1
ATOM 3857 C CA . GLY A 1 509 ? -13.677 -9.902 44.893 1.00 56.25 509 GLY A CA 1
ATOM 3858 C C . GLY A 1 509 ? -13.616 -8.775 43.851 1.00 56.25 509 GLY A C 1
ATOM 3859 O O . GLY A 1 509 ? -12.783 -8.804 42.945 1.00 56.25 509 GLY A O 1
ATOM 3860 N N . MET A 1 510 ? -14.420 -7.721 44.012 1.00 60.91 510 MET A N 1
ATOM 3861 C CA . MET A 1 510 ? -14.481 -6.587 43.081 1.00 60.91 510 MET A CA 1
ATOM 3862 C C . MET A 1 510 ? -13.207 -5.729 43.054 1.00 60.91 510 MET A C 1
ATOM 3864 O O . MET A 1 510 ? -13.087 -4.860 42.203 1.00 60.91 510 MET A O 1
ATOM 3868 N N . SER A 1 511 ? -12.237 -5.940 43.948 1.00 52.31 511 SER A N 1
ATOM 3869 C CA . SER A 1 511 ? -10.943 -5.243 43.897 1.00 52.31 511 SER A CA 1
ATOM 3870 C C . SER A 1 511 ? -9.976 -5.810 42.855 1.00 52.31 511 SER A C 1
ATOM 3872 O O . SER A 1 511 ? -9.015 -5.134 42.494 1.00 52.31 511 SER A O 1
ATOM 3874 N N . ILE A 1 512 ? -10.201 -7.048 42.405 1.00 53.66 512 ILE A N 1
ATOM 3875 C CA . ILE A 1 512 ? -9.322 -7.765 41.464 1.00 53.66 512 ILE A CA 1
ATOM 3876 C C . ILE A 1 512 ? -9.978 -7.843 40.070 1.00 53.66 512 ILE A C 1
ATOM 3878 O O . ILE A 1 512 ? -9.270 -7.871 39.068 1.00 53.66 512 ILE A O 1
ATOM 3882 N N . GLY A 1 513 ? -11.315 -7.743 40.018 1.00 62.75 513 GLY A N 1
ATOM 3883 C CA . GLY A 1 513 ? -12.127 -7.918 38.813 1.00 62.75 513 GLY A CA 1
ATOM 3884 C C . GLY A 1 513 ? -12.497 -9.386 38.623 1.00 62.75 513 GLY A C 1
ATOM 3885 O O . GLY A 1 513 ? -11.626 -10.245 38.652 1.00 62.75 513 GLY A O 1
ATOM 3886 N N . GLN A 1 514 ? -13.794 -9.664 38.469 1.00 74.12 514 GLN A N 1
ATOM 3887 C CA . GLN A 1 514 ? -14.342 -11.023 38.298 1.00 74.12 514 GLN A CA 1
ATOM 3888 C C . GLN A 1 514 ? -14.453 -11.437 36.828 1.00 74.12 514 GLN A C 1
ATOM 3890 O O . GLN A 1 514 ? -14.891 -12.537 36.518 1.00 74.12 514 GLN A O 1
ATOM 3895 N N . MET A 1 515 ? -14.105 -10.520 35.925 1.00 86.12 515 MET A N 1
ATOM 3896 C CA . MET A 1 515 ? -14.259 -10.682 34.494 1.00 86.12 515 MET A CA 1
ATOM 3897 C C . MET A 1 515 ? -13.016 -10.161 33.782 1.00 86.12 515 MET A C 1
ATOM 3899 O O . MET A 1 515 ? -12.492 -9.100 34.139 1.00 86.12 515 MET A O 1
ATOM 3903 N N . ALA A 1 516 ? -12.572 -10.894 32.770 1.00 85.31 516 ALA A N 1
ATOM 3904 C CA . ALA A 1 516 ? -11.402 -10.573 31.973 1.00 85.31 516 ALA A CA 1
ATOM 3905 C C . ALA A 1 516 ? -11.729 -10.665 30.483 1.00 85.31 516 ALA A C 1
ATOM 3907 O O . ALA A 1 516 ? -12.427 -11.579 30.055 1.00 85.31 516 ALA A O 1
ATOM 3908 N N . ASP A 1 517 ? -11.202 -9.742 29.684 1.00 85.69 517 ASP A N 1
ATOM 3909 C CA . ASP A 1 517 ? -11.197 -9.892 28.231 1.00 85.69 517 ASP A CA 1
ATOM 3910 C C . ASP A 1 517 ? -10.269 -11.055 27.853 1.00 85.69 517 ASP A C 1
ATOM 3912 O O . ASP A 1 517 ? -9.095 -11.093 28.240 1.00 85.69 517 ASP A O 1
ATOM 3916 N N . VAL A 1 518 ? -10.802 -12.013 27.099 1.00 86.12 518 VAL A N 1
ATOM 3917 C CA . VAL A 1 518 ? -10.107 -13.259 26.765 1.00 86.12 518 VAL A CA 1
ATOM 3918 C C . VAL A 1 518 ? -8.805 -13.001 25.996 1.00 86.12 518 VAL A C 1
ATOM 3920 O O . VAL A 1 518 ? -7.819 -13.718 26.194 1.00 86.12 518 VAL A O 1
ATOM 3923 N N . ASN A 1 519 ? -8.774 -12.002 25.110 1.00 77.62 519 ASN A N 1
ATOM 3924 C CA . ASN A 1 519 ? -7.650 -11.778 24.190 1.00 77.62 519 ASN A CA 1
ATOM 3925 C C . ASN A 1 519 ? -7.342 -10.298 23.886 1.00 77.62 519 ASN A C 1
ATOM 3927 O O . ASN A 1 519 ? -6.485 -10.018 23.047 1.00 77.62 519 ASN A O 1
ATOM 3931 N N . GLY A 1 520 ? -8.019 -9.358 24.546 1.00 79.62 520 GLY A N 1
ATOM 3932 C CA . GLY A 1 520 ? -7.833 -7.917 24.359 1.00 79.62 520 GLY A CA 1
ATOM 3933 C C . GLY A 1 520 ? -8.566 -7.338 23.145 1.00 79.62 520 GLY A C 1
ATOM 3934 O O . GLY A 1 520 ? -8.351 -6.175 22.807 1.00 79.62 520 GLY A O 1
ATOM 3935 N N . MET A 1 521 ? -9.402 -8.126 22.458 1.00 76.31 521 MET A N 1
ATOM 3936 C CA . MET A 1 521 ? -10.182 -7.651 21.308 1.00 76.31 521 MET A CA 1
ATOM 3937 C C . MET A 1 521 ? -11.462 -6.907 21.708 1.00 76.31 521 MET A C 1
ATOM 3939 O O . MET A 1 521 ? -12.123 -6.349 20.831 1.00 76.31 521 MET A O 1
ATOM 3943 N N . GLY A 1 522 ? -11.845 -6.926 22.986 1.00 83.50 522 GLY A N 1
ATOM 3944 C CA . GLY A 1 522 ? -13.060 -6.288 23.487 1.00 83.50 522 GLY A CA 1
ATOM 3945 C C . GLY A 1 522 ? -14.346 -6.954 23.000 1.00 83.50 522 GLY A C 1
ATOM 3946 O O . GLY A 1 522 ? -15.330 -6.261 22.769 1.00 83.50 522 GLY A O 1
ATOM 3947 N N . LYS A 1 523 ? -14.329 -8.277 22.782 1.00 84.44 523 LYS A N 1
ATOM 3948 C CA . LYS A 1 523 ? -15.474 -9.029 22.232 1.00 84.44 523 LYS A CA 1
ATOM 3949 C C . LYS A 1 523 ? -15.901 -10.231 23.059 1.00 84.44 523 LYS A C 1
ATOM 3951 O O . LYS A 1 523 ? -17.080 -10.565 23.057 1.00 84.44 523 LYS A O 1
ATOM 3956 N N . ALA A 1 524 ? -14.967 -10.905 23.722 1.00 89.12 524 ALA A N 1
ATOM 3957 C CA . ALA A 1 524 ? -15.266 -12.058 24.556 1.00 89.12 524 ALA A CA 1
ATOM 3958 C C . ALA A 1 524 ? -14.653 -11.893 25.932 1.00 89.12 524 ALA A C 1
ATOM 3960 O O . ALA A 1 524 ? -13.552 -11.360 26.083 1.00 89.12 524 ALA A O 1
ATOM 3961 N N . TYR A 1 525 ? -15.394 -12.363 26.920 1.00 91.81 525 TYR A N 1
ATOM 3962 C CA . TYR A 1 525 ? -15.125 -12.125 28.317 1.00 91.81 525 TYR A CA 1
ATOM 3963 C C . TYR A 1 525 ? -15.270 -13.429 29.077 1.00 91.81 525 TYR A C 1
ATOM 3965 O O . TYR A 1 525 ? -16.260 -14.142 28.926 1.00 91.81 525 TYR A O 1
ATOM 3973 N N . SER A 1 526 ? -14.270 -13.714 29.892 1.00 89.06 526 SER A N 1
ATOM 3974 C CA . SER A 1 526 ? -14.276 -14.833 30.811 1.00 89.06 526 SER A CA 1
ATOM 3975 C C . SER A 1 526 ? -14.594 -14.370 32.220 1.00 89.06 526 SER A C 1
ATOM 3977 O O . SER A 1 526 ? -14.174 -13.285 32.625 1.00 89.06 526 SER A O 1
ATOM 3979 N N . TYR A 1 527 ? -15.275 -15.227 32.961 1.00 85.19 527 TYR A N 1
ATOM 3980 C CA . TYR A 1 527 ? -15.642 -15.074 34.357 1.00 85.19 527 TYR A CA 1
ATOM 3981 C C . TYR A 1 527 ? -14.993 -16.156 35.211 1.00 85.19 527 TYR A C 1
ATOM 3983 O O . TYR A 1 527 ? -14.774 -17.272 34.746 1.00 85.19 527 TYR A O 1
ATOM 3991 N N . GLU A 1 528 ? -14.759 -15.804 36.468 1.00 77.44 528 GLU A N 1
ATOM 3992 C CA . GLU A 1 528 ? -14.606 -16.756 37.567 1.00 77.44 528 GLU A CA 1
ATOM 3993 C C . GLU A 1 528 ? -15.987 -16.952 38.214 1.00 77.44 528 GLU A C 1
ATOM 3995 O O . GLU A 1 528 ? -16.670 -15.965 38.519 1.00 77.44 528 GLU A O 1
ATOM 4000 N N . ASP A 1 529 ? -16.430 -18.196 38.411 1.00 66.38 529 ASP A N 1
ATOM 4001 C CA . ASP A 1 529 ? -17.725 -18.514 39.047 1.00 66.38 529 ASP A CA 1
ATOM 4002 C C . ASP A 1 529 ? -17.630 -18.603 40.580 1.00 66.38 529 ASP A C 1
ATOM 4004 O O . ASP A 1 529 ? -18.639 -18.677 41.295 1.00 66.38 529 ASP A O 1
ATOM 4008 N N . LYS A 1 530 ? -16.400 -18.540 41.103 1.00 68.25 530 LYS A N 1
ATOM 4009 C CA . LYS A 1 530 ? -16.075 -18.432 42.528 1.00 68.25 530 LYS A CA 1
ATOM 4010 C C . LYS A 1 530 ? -15.568 -17.039 42.857 1.00 68.25 530 LYS A C 1
ATOM 4012 O O . LYS A 1 530 ? -14.998 -16.322 42.048 1.00 68.25 530 LYS A O 1
ATOM 4017 N N . ASP A 1 531 ? -15.731 -16.658 44.119 1.00 65.00 531 ASP A N 1
ATOM 4018 C CA . ASP A 1 531 ? -15.111 -15.430 44.606 1.00 65.00 531 ASP A CA 1
ATOM 4019 C C . ASP A 1 531 ? -13.584 -15.477 44.463 1.00 65.00 531 ASP A C 1
ATOM 4021 O O . ASP A 1 531 ? -12.969 -16.520 44.673 1.00 65.00 531 ASP A O 1
ATOM 4025 N N . ALA A 1 532 ? -12.972 -14.318 44.207 1.00 59.66 532 ALA A N 1
ATOM 4026 C CA . ALA A 1 532 ? -11.544 -14.179 43.936 1.00 59.66 532 ALA A CA 1
ATOM 4027 C C . ALA A 1 532 ? -10.619 -14.772 45.022 1.00 59.66 532 ALA A C 1
ATOM 4029 O O . ALA A 1 532 ? -9.464 -15.083 44.749 1.00 59.66 532 ALA A O 1
ATOM 4030 N N . SER A 1 533 ? -11.094 -14.925 46.263 1.00 60.72 533 SER A N 1
ATOM 4031 C CA . SER A 1 533 ? -10.343 -15.579 47.348 1.00 60.72 533 SER A CA 1
ATOM 4032 C C . SER A 1 533 ? -10.292 -17.113 47.266 1.00 60.72 533 SER A C 1
ATOM 4034 O O . SER A 1 533 ? -9.448 -17.724 47.923 1.00 60.72 533 SER A O 1
ATOM 4036 N N . ALA A 1 534 ? -11.186 -17.725 46.491 1.00 59.19 534 ALA A N 1
ATOM 4037 C CA . ALA A 1 534 ? -11.338 -19.170 46.319 1.00 59.19 534 ALA A CA 1
ATOM 4038 C C . ALA A 1 534 ? -11.215 -19.628 44.852 1.00 59.19 534 ALA A C 1
ATOM 4040 O O . ALA A 1 534 ? -11.366 -20.817 44.582 1.00 59.19 534 ALA A O 1
ATOM 4041 N N . SER A 1 535 ? -10.967 -18.688 43.941 1.00 68.81 535 SER A N 1
ATOM 4042 C CA . SER A 1 535 ? -10.746 -18.902 42.513 1.00 68.81 535 SER A CA 1
ATOM 4043 C C . SER A 1 535 ? -9.278 -19.269 42.234 1.00 68.81 535 SER A C 1
ATOM 4045 O O . SER A 1 535 ? -8.358 -18.806 42.922 1.00 68.81 535 SER A O 1
ATOM 4047 N N . ASP A 1 536 ? -9.063 -20.135 41.249 1.00 67.38 536 ASP A N 1
ATOM 4048 C CA . ASP A 1 536 ? -7.759 -20.510 40.682 1.00 67.38 536 ASP A CA 1
ATOM 4049 C C . ASP A 1 536 ? -7.265 -19.522 39.612 1.00 67.38 536 ASP A C 1
ATOM 4051 O O . ASP A 1 536 ? -6.069 -19.508 39.290 1.00 67.38 536 ASP A O 1
ATOM 4055 N N . LEU A 1 537 ? -8.110 -18.562 39.220 1.00 70.62 537 LEU A N 1
ATOM 4056 C CA . LEU A 1 537 ? -7.764 -17.371 38.442 1.00 70.62 537 LEU A CA 1
ATOM 4057 C C . LEU A 1 537 ? -7.288 -17.705 37.018 1.00 70.62 537 LEU A C 1
ATOM 4059 O O . LEU A 1 537 ? -6.389 -17.015 36.501 1.00 70.62 537 LEU A O 1
ATOM 4063 N N . ASP A 1 538 ? -7.791 -18.778 36.416 1.00 70.12 538 ASP A N 1
ATOM 4064 C CA . ASP A 1 538 ? -7.511 -19.170 35.031 1.00 70.12 538 ASP A CA 1
ATOM 4065 C C . ASP A 1 538 ? -8.600 -18.709 34.038 1.00 70.12 538 ASP A C 1
ATOM 4067 O O . ASP A 1 538 ? -8.375 -18.744 32.822 1.00 70.12 538 ASP A O 1
ATOM 4071 N N . PHE A 1 539 ? -9.694 -18.141 34.552 1.00 77.06 539 PHE A N 1
ATOM 4072 C CA . PHE A 1 539 ? -10.784 -17.485 33.843 1.00 77.06 539 PHE A CA 1
ATOM 4073 C C . PHE A 1 539 ? -11.406 -18.401 32.781 1.00 77.06 539 PHE A C 1
ATOM 4075 O O . PHE A 1 539 ? -11.543 -18.011 31.613 1.00 77.06 539 PHE A O 1
ATOM 4082 N N . ASN A 1 540 ? -11.731 -19.638 33.152 1.00 77.62 540 ASN A N 1
ATOM 4083 C CA . ASN A 1 540 ? -12.388 -20.609 32.272 1.00 77.62 540 ASN A CA 1
ATOM 4084 C C . ASN A 1 540 ? -13.783 -21.057 32.759 1.00 77.62 540 ASN A C 1
ATOM 4086 O O . ASN A 1 540 ? -14.443 -21.794 32.027 1.00 77.62 540 ASN A O 1
ATOM 4090 N N . ASP A 1 541 ? -14.248 -20.597 33.929 1.00 78.19 541 ASP A N 1
ATOM 4091 C CA . ASP A 1 541 ? -15.505 -21.062 34.534 1.00 78.19 541 ASP A CA 1
ATOM 4092 C C . ASP A 1 541 ? -16.747 -20.656 33.718 1.00 78.19 541 ASP A C 1
ATOM 4094 O O . ASP A 1 541 ? -17.726 -21.392 33.655 1.00 78.19 541 ASP A O 1
ATOM 4098 N N . LEU A 1 542 ? -16.733 -19.486 33.074 1.00 89.38 542 LEU A N 1
ATOM 4099 C CA . LEU A 1 542 ? -17.828 -19.022 32.217 1.00 89.38 542 LEU A CA 1
ATOM 4100 C C . LEU A 1 542 ? -17.279 -18.097 31.129 1.00 89.38 542 LEU A C 1
ATOM 4102 O O . LEU A 1 542 ? -16.610 -17.113 31.439 1.00 89.38 542 LEU A O 1
ATOM 4106 N N . ILE A 1 543 ? -17.582 -18.364 29.856 1.00 93.44 543 ILE A N 1
ATOM 4107 C CA . ILE A 1 543 ? -17.124 -17.532 28.731 1.00 93.44 543 ILE A CA 1
ATOM 4108 C C . ILE A 1 543 ? -18.325 -17.016 27.955 1.00 93.44 543 ILE A C 1
ATOM 4110 O O . ILE A 1 543 ? -19.177 -17.790 27.519 1.00 93.44 543 ILE A O 1
ATOM 4114 N N . ILE A 1 544 ? -18.367 -15.706 27.733 1.00 94.75 544 ILE A N 1
ATOM 4115 C CA . ILE A 1 544 ? -19.414 -15.033 26.967 1.00 94.75 544 ILE A CA 1
ATOM 4116 C C . ILE A 1 544 ? -18.814 -14.164 25.866 1.00 94.75 544 ILE A C 1
ATOM 4118 O O . ILE A 1 544 ? -17.712 -13.634 25.999 1.00 94.75 544 ILE A O 1
ATOM 4122 N N . GLN A 1 545 ? -19.567 -13.961 24.794 1.00 93.25 545 GLN A N 1
ATOM 4123 C CA . GLN A 1 545 ? -19.309 -12.926 23.803 1.00 93.25 545 GLN A CA 1
ATOM 4124 C C . GLN A 1 545 ? -20.286 -11.774 24.011 1.00 93.25 545 GLN A C 1
ATOM 4126 O O . GLN A 1 545 ? -21.476 -12.014 24.194 1.00 93.25 545 GLN A O 1
ATOM 4131 N N . ILE A 1 546 ? -19.805 -10.533 23.948 1.00 93.31 546 ILE A N 1
ATOM 4132 C CA . ILE A 1 546 ? -20.646 -9.333 23.946 1.00 93.31 546 ILE A CA 1
ATOM 4133 C C . ILE A 1 546 ? -20.278 -8.506 22.714 1.00 93.31 546 ILE A C 1
ATOM 4135 O O . ILE A 1 546 ? -19.115 -8.166 22.507 1.00 93.31 546 ILE A O 1
ATOM 4139 N N . THR A 1 547 ? -21.274 -8.183 21.893 1.00 89.94 547 THR A N 1
ATOM 4140 C CA . THR A 1 547 ? -21.139 -7.291 20.729 1.00 89.94 547 THR A CA 1
ATOM 4141 C C . THR A 1 547 ? -22.240 -6.226 20.747 1.00 89.94 547 THR A C 1
ATOM 4143 O O . THR A 1 547 ? -23.226 -6.362 21.474 1.00 89.94 547 THR A O 1
ATOM 4146 N N . GLY A 1 548 ? -22.059 -5.126 20.007 1.00 88.50 548 GLY A N 1
ATOM 4147 C CA . GLY A 1 548 ? -22.928 -3.944 20.118 1.00 88.50 548 GLY A CA 1
ATOM 4148 C C . GLY A 1 548 ? -22.650 -3.084 21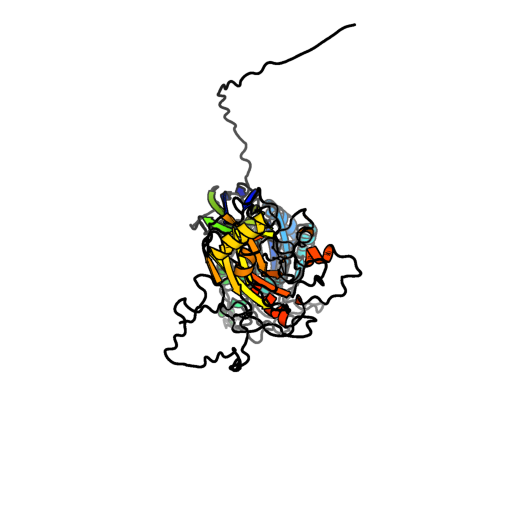.360 1.00 88.50 548 GLY A C 1
ATOM 4149 O O . GLY A 1 548 ? -23.454 -2.226 21.732 1.00 88.50 548 GLY A O 1
ATOM 4150 N N . ALA A 1 549 ? -21.524 -3.332 22.036 1.00 90.44 549 ALA A N 1
ATOM 4151 C CA . ALA A 1 549 ? -21.059 -2.578 23.188 1.00 90.44 549 ALA A CA 1
ATOM 4152 C C . ALA A 1 549 ? -19.529 -2.637 23.308 1.00 90.44 549 ALA A C 1
ATOM 4154 O O . ALA A 1 549 ? -18.911 -3.636 22.950 1.00 90.44 549 ALA A O 1
ATOM 4155 N N . ILE A 1 550 ? -18.935 -1.591 23.884 1.00 85.56 550 ILE A N 1
ATOM 4156 C CA . ILE A 1 550 ? -17.490 -1.472 24.116 1.00 85.56 550 ILE A CA 1
ATOM 4157 C C . ILE A 1 550 ? -17.207 -1.635 25.613 1.00 85.56 550 ILE A C 1
ATOM 4159 O O . ILE A 1 550 ? -17.655 -0.816 26.422 1.00 85.56 550 ILE A O 1
ATOM 4163 N N . GLY A 1 551 ? -16.465 -2.678 25.991 1.00 85.25 551 GLY A N 1
ATOM 4164 C CA . GLY A 1 551 ? -16.104 -2.970 27.384 1.00 85.25 551 GLY A CA 1
ATOM 4165 C C . GLY A 1 551 ? -14.806 -2.302 27.850 1.00 85.25 551 GLY A C 1
ATOM 4166 O O . GLY A 1 551 ? -13.799 -2.324 27.149 1.00 85.25 551 GLY A O 1
ATOM 4167 N N . ASN A 1 552 ? -14.801 -1.763 29.072 1.00 83.50 552 ASN A N 1
ATOM 4168 C CA . ASN A 1 552 ? -13.602 -1.290 29.776 1.00 83.50 552 ASN A CA 1
ATOM 4169 C C . ASN A 1 552 ? -13.119 -2.363 30.768 1.00 83.50 552 ASN A C 1
ATOM 4171 O O . ASN A 1 552 ? -13.291 -2.228 31.980 1.00 83.50 552 ASN A O 1
ATOM 4175 N N . VAL A 1 553 ? -12.589 -3.471 30.252 1.00 82.38 553 VAL A N 1
ATOM 4176 C CA . VAL A 1 553 ? -12.307 -4.699 31.016 1.00 82.38 553 VAL A CA 1
ATOM 4177 C C . VAL A 1 553 ? -10.846 -5.093 30.780 1.00 82.38 553 VAL A C 1
ATOM 4179 O O . VAL A 1 553 ? -10.430 -5.115 29.624 1.00 82.38 553 VAL A O 1
ATOM 4182 N N . PRO A 1 554 ? -10.050 -5.376 31.828 1.00 80.12 554 PRO A N 1
ATOM 4183 C CA . PRO A 1 554 ? -8.663 -5.795 31.646 1.00 80.12 554 PRO A CA 1
ATOM 4184 C C . PRO A 1 554 ? -8.588 -7.151 30.940 1.00 80.12 554 PRO A C 1
ATOM 4186 O O . PRO A 1 554 ? -9.467 -7.995 31.118 1.00 80.12 554 PRO A O 1
ATOM 4189 N N . SER A 1 555 ? -7.524 -7.385 30.176 1.00 83.94 555 SER A N 1
ATOM 4190 C CA . SER A 1 555 ? -7.332 -8.684 29.519 1.00 83.94 555 SER A CA 1
ATOM 4191 C C . SER A 1 555 ? -6.768 -9.748 30.463 1.00 83.94 555 SER A C 1
ATOM 4193 O O . SER A 1 555 ? -6.075 -9.434 31.437 1.00 83.94 555 SER A O 1
ATOM 4195 N N . ILE A 1 556 ? -6.993 -11.027 30.143 1.00 79.06 556 ILE A N 1
ATOM 4196 C CA . ILE A 1 556 ? -6.350 -12.160 30.830 1.00 79.06 556 ILE A CA 1
ATOM 4197 C C . ILE A 1 556 ? -4.826 -11.972 30.855 1.00 79.06 556 ILE A C 1
ATOM 4199 O O . ILE A 1 556 ? -4.185 -12.244 31.870 1.00 79.06 556 ILE A O 1
ATOM 4203 N N . ASP A 1 557 ? -4.226 -11.466 29.776 1.00 79.06 557 ASP A N 1
ATOM 4204 C CA . ASP A 1 557 ? -2.778 -11.253 29.705 1.00 79.06 557 ASP A CA 1
ATOM 4205 C C . ASP A 1 557 ? -2.299 -10.127 30.630 1.00 79.06 557 ASP A C 1
ATOM 4207 O O . ASP A 1 557 ? -1.275 -10.285 31.299 1.00 79.06 557 ASP A O 1
ATOM 4211 N N . GLU A 1 558 ? -3.058 -9.035 30.752 1.00 74.69 558 GLU A N 1
ATOM 4212 C CA . GLU A 1 558 ? -2.785 -7.972 31.729 1.00 74.69 558 GLU A CA 1
ATOM 4213 C C . GLU A 1 558 ? -2.864 -8.494 33.170 1.00 74.69 558 GLU A C 1
ATOM 4215 O O . GLU A 1 558 ? -1.968 -8.233 33.983 1.00 74.69 558 GLU A O 1
ATOM 4220 N N . LEU A 1 559 ? -3.894 -9.286 33.482 1.00 73.38 559 LEU A N 1
ATOM 4221 C CA . LEU A 1 559 ? -4.073 -9.882 34.808 1.00 73.38 559 LEU A CA 1
ATOM 4222 C C . LEU A 1 559 ? -2.983 -10.920 35.119 1.00 73.38 559 LEU A C 1
ATOM 4224 O O . LEU A 1 559 ? -2.451 -10.952 36.232 1.00 73.38 559 LEU A O 1
ATOM 4228 N N . ARG A 1 560 ? -2.574 -11.734 34.138 1.00 70.19 560 ARG A N 1
ATOM 4229 C CA . ARG A 1 560 ? -1.473 -12.706 34.282 1.00 70.19 560 ARG A CA 1
ATOM 4230 C C . ARG A 1 560 ? -0.110 -12.031 34.405 1.00 70.19 560 ARG A C 1
ATOM 4232 O O . ARG A 1 560 ? 0.732 -12.513 35.167 1.00 70.19 560 A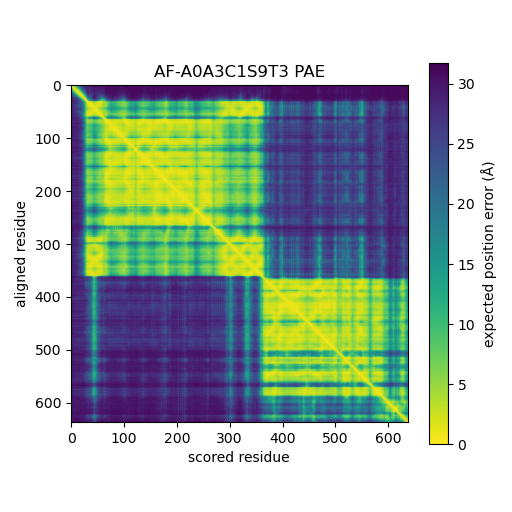RG A O 1
ATOM 4239 N N . ALA A 1 561 ? 0.125 -10.918 33.713 1.00 65.88 561 ALA A N 1
ATOM 4240 C CA . ALA A 1 561 ? 1.360 -10.144 33.839 1.00 65.88 561 ALA A CA 1
ATOM 4241 C C . ALA A 1 561 ? 1.534 -9.567 35.255 1.00 65.88 561 ALA A C 1
ATOM 4243 O O . ALA A 1 561 ? 2.660 -9.501 35.757 1.00 65.88 561 ALA A O 1
ATOM 4244 N N . ALA A 1 562 ? 0.426 -9.236 35.927 1.00 61.88 562 ALA A N 1
ATOM 4245 C CA . ALA A 1 562 ? 0.413 -8.786 37.317 1.00 61.88 562 ALA A CA 1
ATOM 4246 C C . ALA A 1 562 ? 0.673 -9.912 38.349 1.00 61.88 562 ALA A C 1
ATOM 4248 O O . ALA A 1 562 ? 0.949 -9.620 39.515 1.00 61.88 562 ALA A O 1
ATOM 4249 N N . LYS A 1 563 ? 0.636 -11.197 37.952 1.00 62.00 563 LYS A N 1
ATOM 4250 C CA . LYS A 1 563 ? 0.886 -12.349 38.842 1.00 62.00 563 LYS A CA 1
ATOM 4251 C C . LYS A 1 563 ? 2.388 -12.619 39.067 1.00 62.00 563 LYS A C 1
ATOM 4253 O O . LYS A 1 563 ? 3.224 -12.533 38.159 1.00 62.00 563 LYS A O 1
ATOM 4258 N N . THR A 1 564 ? 2.736 -13.045 40.290 1.00 54.09 564 THR A N 1
ATOM 4259 C CA . THR A 1 564 ? 4.093 -13.525 40.635 1.00 54.09 564 THR A CA 1
ATOM 4260 C C . THR A 1 564 ? 4.442 -14.829 39.900 1.00 54.09 564 THR A C 1
ATOM 4262 O O . THR A 1 564 ? 3.568 -15.623 39.570 1.00 54.09 564 THR A O 1
ATOM 4265 N N . ALA A 1 565 ? 5.730 -15.108 39.672 1.00 49.69 565 ALA A N 1
ATOM 4266 C CA . ALA A 1 565 ? 6.179 -16.272 38.892 1.00 49.69 565 ALA A CA 1
ATOM 4267 C C . ALA A 1 565 ? 5.707 -17.649 39.423 1.00 49.69 565 ALA A C 1
ATOM 4269 O O . ALA A 1 565 ? 5.696 -18.620 38.670 1.00 49.69 565 ALA A O 1
ATOM 4270 N N . ARG A 1 566 ? 5.299 -17.757 40.699 1.00 42.22 566 ARG A N 1
ATOM 4271 C CA . ARG A 1 566 ? 4.808 -19.013 41.300 1.00 42.22 566 ARG A CA 1
ATOM 4272 C C . ARG A 1 566 ? 3.396 -19.413 40.852 1.00 42.22 566 ARG A C 1
ATOM 4274 O O . ARG A 1 566 ? 3.122 -20.609 40.885 1.00 42.22 566 ARG A O 1
ATOM 4281 N N . SER A 1 567 ? 2.566 -18.458 40.425 1.00 50.69 567 SER A N 1
ATOM 4282 C CA . SER A 1 567 ? 1.166 -18.640 39.998 1.00 50.69 567 SER A CA 1
ATOM 4283 C C . SER A 1 567 ? 0.978 -18.608 38.472 1.00 50.69 567 SER A C 1
ATOM 4285 O O . SER A 1 567 ? -0.121 -18.392 37.981 1.00 50.69 567 SER A O 1
ATOM 4287 N N . ARG A 1 568 ? 2.059 -18.800 37.700 1.00 53.16 568 ARG A N 1
ATOM 4288 C CA . ARG A 1 568 ? 2.034 -18.936 36.227 1.00 53.16 568 ARG A CA 1
ATOM 4289 C C . ARG A 1 568 ? 2.033 -20.398 35.757 1.00 53.16 568 ARG A C 1
ATOM 4291 O O . ARG A 1 568 ? 2.349 -20.658 34.601 1.00 53.16 568 ARG A O 1
ATOM 4298 N N . ARG A 1 569 ? 1.799 -21.349 36.670 1.00 48.97 569 ARG A N 1
ATOM 4299 C CA . ARG A 1 569 ? 1.861 -22.791 36.382 1.00 48.97 569 ARG A CA 1
ATOM 4300 C C . ARG A 1 569 ? 0.575 -23.352 35.774 1.00 48.97 569 ARG A C 1
ATOM 4302 O O . ARG A 1 569 ? 0.612 -24.495 35.330 1.00 48.97 569 ARG A O 1
ATOM 4309 N N . ASP A 1 570 ? -0.483 -22.555 35.696 1.00 58.06 570 ASP A N 1
ATOM 4310 C CA . ASP A 1 570 ? -1.745 -22.974 35.094 1.00 58.06 570 ASP A CA 1
ATOM 4311 C C . ASP A 1 570 ? -1.631 -22.928 33.568 1.00 58.06 570 ASP A C 1
ATOM 4313 O O . ASP A 1 570 ? -1.103 -21.970 32.980 1.00 58.06 570 ASP A O 1
ATOM 4317 N N . SER A 1 571 ? -2.056 -24.017 32.927 1.00 68.19 571 SER A N 1
ATOM 4318 C CA . SER A 1 571 ? -2.072 -24.130 31.475 1.00 68.19 571 SER A CA 1
ATOM 4319 C C . SER A 1 571 ? -3.056 -23.120 30.908 1.00 68.19 571 SER A C 1
ATOM 4321 O O . SER A 1 571 ? -4.229 -23.134 31.257 1.00 68.19 571 SER A O 1
ATOM 4323 N N . ASP A 1 572 ? -2.584 -22.263 30.009 1.00 83.19 572 ASP A N 1
ATOM 4324 C CA . ASP A 1 572 ? -3.429 -21.297 29.318 1.00 83.19 572 ASP A CA 1
ATOM 4325 C C . ASP A 1 572 ? -4.438 -22.031 28.426 1.00 83.19 572 ASP A C 1
ATOM 4327 O O . ASP A 1 572 ? -4.075 -22.556 27.365 1.00 83.19 572 ASP A O 1
ATOM 4331 N N . TRP A 1 573 ? -5.695 -22.102 28.866 1.00 86.94 573 TRP A N 1
ATOM 4332 C CA . TRP A 1 573 ? -6.742 -22.875 28.202 1.00 86.94 573 TRP A CA 1
ATOM 4333 C C . TRP A 1 573 ? -6.979 -22.423 26.758 1.00 86.94 573 TRP A C 1
ATOM 4335 O O . TRP A 1 573 ? -7.352 -23.241 25.913 1.00 86.94 573 TRP A O 1
ATOM 4345 N N . ARG A 1 574 ? -6.656 -21.161 26.438 1.00 88.75 574 ARG A N 1
ATOM 4346 C CA . ARG A 1 574 ? -6.722 -20.573 25.089 1.00 88.75 574 ARG A CA 1
ATOM 4347 C C . ARG A 1 574 ? -5.841 -21.310 24.076 1.00 88.75 574 ARG A C 1
ATOM 4349 O O . ARG A 1 574 ? -6.034 -21.191 22.870 1.00 88.75 574 ARG A O 1
ATOM 4356 N N . THR A 1 575 ? -4.863 -22.080 24.555 1.00 87.69 575 THR A N 1
ATOM 4357 C CA . THR A 1 575 ? -3.962 -22.883 23.715 1.00 87.69 575 THR A CA 1
ATOM 4358 C C . THR A 1 575 ? -4.478 -24.293 23.421 1.00 87.69 575 THR A C 1
ATOM 4360 O O . THR A 1 575 ? -3.927 -24.955 22.537 1.00 87.69 575 THR A O 1
ATOM 4363 N N . SER A 1 576 ? -5.524 -24.744 24.125 1.00 88.25 576 SER A N 1
ATOM 4364 C CA . SER A 1 576 ? -6.195 -26.023 23.865 1.00 88.25 576 SER A CA 1
A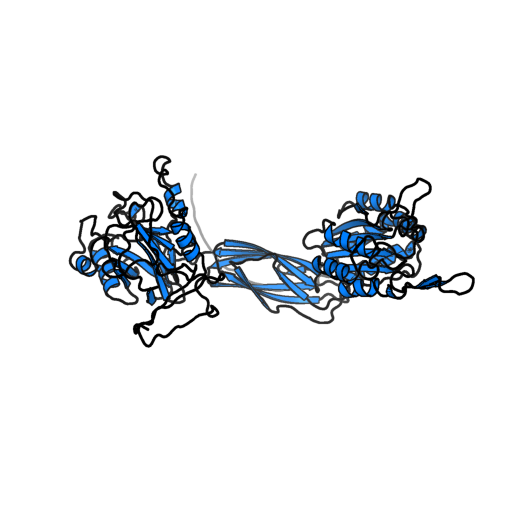TOM 4365 C C . SER A 1 576 ? -6.964 -25.997 22.538 1.00 88.25 576 SER A C 1
ATOM 4367 O O . SER A 1 576 ? -7.212 -24.934 21.971 1.00 88.25 576 SER A O 1
ATOM 4369 N N . GLU A 1 577 ? -7.341 -27.170 22.027 1.00 86.88 577 GLU A N 1
ATOM 4370 C CA . GLU A 1 577 ? -8.133 -27.286 20.795 1.00 86.88 577 GLU A CA 1
ATOM 4371 C C . GLU A 1 577 ? -9.470 -26.539 20.907 1.00 86.88 577 GLU A C 1
ATOM 4373 O O . GLU A 1 577 ? -9.764 -25.683 20.073 1.00 86.88 577 GLU A O 1
ATOM 4378 N N . LEU A 1 578 ? -10.218 -26.774 21.992 1.00 88.69 578 LEU A N 1
ATOM 4379 C CA . LEU A 1 578 ? -11.483 -26.088 22.252 1.00 88.69 578 LEU A CA 1
ATOM 4380 C C . LEU A 1 578 ? -11.286 -24.582 22.472 1.00 88.69 578 LEU A C 1
ATOM 4382 O O . LEU A 1 578 ? -12.034 -23.773 21.929 1.00 88.69 578 LEU A O 1
ATOM 4386 N N . GLY A 1 579 ? -10.228 -24.188 23.189 1.00 90.19 579 GLY A N 1
ATOM 4387 C CA . GLY A 1 579 ? -9.891 -22.777 23.393 1.00 90.19 579 GLY A CA 1
ATOM 4388 C C . GLY A 1 579 ? -9.611 -22.045 22.081 1.00 90.19 579 GLY A C 1
ATOM 4389 O O . GLY A 1 579 ? -10.086 -20.928 21.886 1.00 90.19 579 GLY A O 1
ATOM 4390 N N . ARG A 1 580 ? -8.908 -22.686 21.140 1.00 88.19 580 ARG A N 1
ATOM 4391 C CA . ARG A 1 580 ? -8.689 -22.132 19.797 1.00 88.19 580 ARG A CA 1
ATOM 4392 C C . ARG A 1 580 ? -9.982 -22.020 19.002 1.00 88.19 580 ARG A C 1
ATOM 4394 O O . ARG A 1 580 ? -10.157 -21.001 18.347 1.00 88.19 580 ARG A O 1
ATOM 4401 N N . ALA A 1 581 ? -10.882 -22.999 19.088 1.00 87.19 581 ALA A N 1
ATOM 4402 C CA . ALA A 1 581 ? -12.181 -22.936 18.415 1.00 87.19 581 ALA A CA 1
ATOM 4403 C C . ALA A 1 581 ? -13.040 -21.765 18.930 1.00 87.19 581 ALA A C 1
ATOM 4405 O O . ALA A 1 581 ? -13.605 -21.013 18.133 1.00 87.19 581 ALA A O 1
ATOM 4406 N N . ILE A 1 582 ? -13.063 -21.550 20.252 1.00 89.44 582 ILE A N 1
ATOM 4407 C CA . ILE A 1 582 ? -13.719 -20.393 20.882 1.00 89.44 582 ILE A CA 1
ATOM 4408 C C . ILE A 1 582 ? -13.084 -19.085 20.391 1.00 89.44 582 ILE A C 1
ATOM 4410 O O . ILE A 1 582 ? -13.787 -18.172 19.963 1.00 89.44 582 ILE A O 1
ATOM 4414 N N . LEU A 1 583 ? -11.753 -18.977 20.408 1.00 88.56 583 LEU A N 1
ATOM 4415 C CA . LEU A 1 583 ? -11.057 -17.772 19.945 1.00 88.56 583 LEU A CA 1
ATOM 4416 C C . LEU A 1 583 ? -11.285 -17.490 18.460 1.00 88.56 583 LEU A C 1
ATOM 4418 O O . LEU A 1 583 ? -11.447 -16.333 18.069 1.00 88.56 583 LEU A O 1
ATOM 4422 N N . GLU A 1 584 ? -11.300 -18.535 17.638 1.00 85.12 584 GLU A N 1
ATOM 4423 C CA . GLU A 1 584 ? -11.581 -18.424 16.216 1.00 85.12 584 GLU A CA 1
ATOM 4424 C C . GLU A 1 584 ? -13.000 -17.898 15.996 1.00 85.12 584 GLU A C 1
ATOM 4426 O O . GLU A 1 584 ? -13.173 -16.959 15.225 1.00 85.12 584 GLU A O 1
ATOM 4431 N N . HIS A 1 585 ? -13.995 -18.402 16.737 1.00 85.00 585 HIS A N 1
ATOM 4432 C CA . HIS A 1 585 ? -15.362 -17.878 16.695 1.00 85.00 585 HIS A CA 1
ATOM 4433 C C . HIS A 1 585 ? -15.432 -16.374 16.957 1.00 85.00 585 HIS A C 1
ATOM 4435 O O . HIS A 1 585 ? -16.049 -15.638 16.188 1.00 85.00 585 HIS A O 1
ATOM 4441 N N . VAL A 1 586 ? -14.782 -15.931 18.034 1.00 84.50 586 VAL A N 1
ATOM 4442 C CA . VAL A 1 586 ? -14.795 -14.539 18.503 1.00 84.50 586 VAL A CA 1
ATOM 4443 C C . VAL A 1 586 ? -14.088 -13.604 17.517 1.00 84.50 586 VAL A C 1
ATOM 4445 O O . VAL A 1 586 ? -14.441 -12.424 17.403 1.00 84.50 586 VAL A O 1
ATOM 4448 N N . ALA A 1 587 ? -13.082 -14.114 16.803 1.00 80.69 587 ALA A N 1
ATOM 4449 C CA . ALA A 1 587 ? -12.307 -13.343 15.841 1.00 80.69 587 ALA A CA 1
ATOM 4450 C C . ALA A 1 587 ? -13.092 -13.001 14.565 1.00 80.69 587 ALA A C 1
ATOM 4452 O O . ALA A 1 587 ? -12.771 -12.001 13.913 1.00 80.69 587 ALA A O 1
ATOM 4453 N N . TYR A 1 588 ? -14.127 -13.774 14.217 1.00 73.31 588 TYR A N 1
ATOM 4454 C CA . TYR A 1 588 ? -14.951 -13.465 13.052 1.00 73.31 588 TYR A CA 1
ATOM 4455 C C . TYR A 1 588 ? -15.725 -12.145 13.253 1.00 73.31 588 TYR A C 1
ATOM 4457 O O . TYR A 1 588 ? -16.217 -11.847 14.348 1.00 73.31 588 TYR A O 1
ATOM 4465 N N . PRO A 1 589 ? -15.803 -11.286 12.221 1.00 62.22 589 PRO A N 1
ATOM 4466 C CA . PRO A 1 589 ? -16.641 -10.096 12.274 1.00 62.22 589 PRO A CA 1
ATOM 4467 C C . PRO A 1 589 ? -18.116 -10.502 12.365 1.00 62.22 589 PRO A C 1
ATOM 4469 O O . PRO A 1 589 ? -18.512 -11.509 11.781 1.00 62.22 589 PRO A O 1
ATOM 4472 N N . ALA A 1 590 ? -18.922 -9.701 13.070 1.00 58.66 590 ALA A N 1
ATOM 4473 C CA . ALA A 1 590 ? -20.373 -9.866 13.058 1.00 58.66 590 ALA A CA 1
ATOM 4474 C C . ALA A 1 590 ? -20.873 -9.859 11.606 1.00 58.66 590 ALA A C 1
ATOM 4476 O O . ALA A 1 590 ? -20.334 -9.126 10.766 1.00 58.66 590 ALA A O 1
ATOM 4477 N N . ALA A 1 591 ? -21.874 -10.686 11.309 1.00 56.72 591 ALA A N 1
ATOM 4478 C CA . ALA A 1 591 ? -22.424 -10.784 9.967 1.00 56.72 591 ALA A CA 1
ATOM 4479 C C . ALA A 1 591 ? -22.892 -9.395 9.483 1.00 56.72 591 ALA A C 1
ATOM 4481 O O . ALA A 1 591 ? -23.771 -8.782 10.084 1.00 56.72 591 ALA A O 1
ATOM 4482 N N . GLY A 1 592 ? -22.283 -8.876 8.411 1.00 54.03 592 GLY A N 1
ATOM 4483 C CA . GLY A 1 592 ? -22.736 -7.641 7.771 1.00 54.03 592 GLY A CA 1
ATOM 4484 C C . GLY A 1 592 ? -24.052 -7.848 7.015 1.00 54.03 592 GLY A C 1
ATOM 4485 O O . GLY A 1 592 ? -24.447 -8.980 6.750 1.00 54.03 592 GLY A O 1
ATOM 4486 N N . GLU A 1 593 ? -24.704 -6.763 6.587 1.00 53.78 593 GLU A N 1
ATOM 4487 C CA . GLU A 1 593 ? -25.968 -6.829 5.821 1.00 53.78 593 GLU A CA 1
ATOM 4488 C C . GLU A 1 593 ? -25.872 -7.676 4.536 1.00 53.78 593 GLU A C 1
ATOM 4490 O O . GLU A 1 593 ? -26.872 -8.204 4.061 1.00 53.78 593 GLU A O 1
ATOM 4495 N N . ASN A 1 594 ? -24.659 -7.847 3.996 1.00 54.91 594 ASN A N 1
ATOM 4496 C CA . ASN A 1 594 ? -24.380 -8.646 2.801 1.00 54.91 594 ASN A CA 1
ATOM 4497 C C . ASN A 1 594 ? -23.918 -10.083 3.105 1.00 54.91 594 ASN A C 1
ATOM 4499 O O . ASN A 1 594 ? -23.507 -10.796 2.187 1.00 54.91 594 ASN A O 1
ATOM 4503 N N . THR A 1 595 ? -23.920 -10.512 4.370 1.00 60.75 595 THR A N 1
ATOM 4504 C CA . THR A 1 595 ? -23.586 -11.895 4.718 1.00 60.75 595 THR A CA 1
ATOM 4505 C C . THR A 1 595 ? -24.641 -12.825 4.138 1.00 60.75 595 THR A C 1
ATOM 4507 O O . THR A 1 595 ? -25.839 -12.636 4.338 1.00 60.75 595 THR A O 1
ATOM 4510 N N . VAL A 1 596 ? -24.187 -13.849 3.413 1.00 59.38 596 VAL A N 1
ATOM 4511 C CA . VAL A 1 596 ? -25.067 -14.870 2.845 1.00 59.38 596 VAL A CA 1
ATOM 4512 C C . VAL A 1 596 ? -25.744 -15.613 3.994 1.00 59.38 596 VAL A C 1
ATOM 4514 O O . VAL A 1 596 ? -25.099 -16.375 4.710 1.00 59.38 596 VAL A O 1
ATOM 4517 N N . SER A 1 597 ? -27.040 -15.376 4.175 1.00 64.19 597 SER A N 1
ATOM 4518 C CA . SER A 1 597 ? -27.864 -16.078 5.151 1.00 64.19 597 SER A CA 1
ATOM 4519 C C . SER A 1 597 ? -28.627 -17.217 4.479 1.00 64.19 597 SER A C 1
ATOM 4521 O O . SER A 1 597 ? -29.036 -17.138 3.319 1.00 64.19 597 SER A O 1
ATOM 4523 N N . MET A 1 598 ? -28.811 -18.307 5.219 1.00 66.50 598 MET A N 1
ATOM 4524 C CA . MET A 1 598 ? -29.671 -19.416 4.828 1.00 66.50 598 MET A CA 1
ATOM 4525 C C . MET A 1 598 ? -30.762 -19.550 5.882 1.00 66.50 598 MET A C 1
ATOM 4527 O O . MET A 1 598 ? -30.469 -19.723 7.060 1.00 66.50 598 MET A O 1
ATOM 4531 N N . THR A 1 599 ? -32.023 -19.485 5.464 1.00 68.81 599 THR A N 1
ATOM 4532 C CA . THR A 1 599 ? -33.164 -19.787 6.334 1.00 68.81 599 THR A CA 1
ATOM 4533 C C . THR A 1 599 ? -33.727 -21.147 5.952 1.00 68.81 599 THR A C 1
ATOM 4535 O O . THR A 1 599 ? -34.055 -21.382 4.789 1.00 68.81 599 THR A O 1
ATOM 4538 N N . VAL A 1 600 ? -33.857 -22.036 6.935 1.00 65.00 600 VAL A N 1
ATOM 4539 C CA . VAL A 1 600 ? -34.508 -23.340 6.776 1.00 65.00 600 VAL A CA 1
ATOM 4540 C C . VAL A 1 600 ? -35.777 -23.328 7.613 1.00 65.00 600 VAL A C 1
ATOM 4542 O O . VAL A 1 600 ? -35.706 -23.168 8.822 1.00 65.00 600 VAL A O 1
ATOM 4545 N N . SER A 1 601 ? -36.936 -23.501 6.980 1.00 68.62 601 SER A N 1
ATOM 4546 C CA . SER A 1 601 ? -38.217 -23.626 7.684 1.00 68.62 601 SER A CA 1
ATOM 4547 C C . SER A 1 601 ? -38.684 -25.077 7.659 1.00 68.62 601 SER A C 1
ATOM 4549 O O . SER A 1 601 ? -38.816 -25.673 6.587 1.00 68.62 601 SER A O 1
ATOM 4551 N N . LEU A 1 602 ? -38.928 -25.646 8.839 1.00 65.94 602 LEU A N 1
ATOM 4552 C CA . LEU A 1 602 ? -39.346 -27.035 9.012 1.00 65.94 602 LEU A CA 1
ATOM 4553 C C . LEU A 1 602 ? -40.789 -27.080 9.524 1.00 65.94 602 LEU A C 1
ATOM 4555 O O . LEU A 1 602 ? -41.081 -26.638 10.627 1.00 65.94 602 LEU A O 1
ATOM 4559 N N . ASN A 1 603 ? -41.696 -27.653 8.731 1.00 77.50 603 ASN A N 1
ATOM 4560 C CA . ASN A 1 603 ? -43.121 -27.758 9.088 1.00 77.50 603 ASN A CA 1
ATOM 4561 C C . ASN A 1 603 ? -43.473 -29.095 9.770 1.00 77.50 603 ASN A C 1
ATOM 4563 O O . ASN A 1 603 ? -44.636 -29.369 10.058 1.00 77.50 603 ASN A O 1
ATOM 4567 N N . ILE A 1 604 ? -42.470 -29.949 9.971 1.00 70.94 604 ILE A N 1
ATOM 4568 C CA . ILE A 1 604 ? -42.533 -31.258 10.625 1.00 70.94 604 ILE A CA 1
ATOM 4569 C C . ILE A 1 604 ? -41.205 -31.483 11.364 1.00 70.94 604 ILE A C 1
ATOM 4571 O O . ILE A 1 604 ? -40.201 -30.883 10.971 1.00 70.94 604 ILE A O 1
ATOM 4575 N N . PRO A 1 605 ? -41.150 -32.364 12.378 1.00 71.25 605 PRO A N 1
ATOM 4576 C CA . PRO A 1 605 ? -39.880 -32.797 12.950 1.00 71.25 605 PRO A CA 1
ATOM 4577 C C . PRO A 1 605 ? -38.955 -33.334 11.850 1.00 71.25 605 PRO A C 1
ATOM 4579 O O . PRO A 1 605 ? -39.322 -34.260 11.125 1.00 71.25 605 PRO A O 1
ATOM 4582 N N . ALA A 1 606 ? -37.771 -32.745 11.711 1.00 64.94 606 ALA A N 1
ATOM 4583 C CA . ALA A 1 606 ? -36.780 -33.134 10.716 1.00 64.94 606 ALA A CA 1
ATOM 4584 C C . ALA A 1 606 ? -35.364 -33.015 11.290 1.00 64.94 606 ALA A C 1
ATOM 4586 O O . ALA A 1 606 ? -35.121 -32.263 12.231 1.00 64.94 606 ALA A O 1
ATOM 4587 N N . THR A 1 607 ? -34.426 -33.758 10.706 1.00 63.38 607 THR A N 1
ATOM 4588 C CA . THR A 1 607 ? -32.998 -33.673 11.028 1.00 63.38 607 THR A CA 1
ATOM 4589 C C . THR A 1 607 ? -32.296 -32.870 9.941 1.00 63.38 607 THR A C 1
ATOM 4591 O O . THR A 1 607 ? -32.320 -33.265 8.774 1.00 63.38 607 THR A O 1
ATOM 4594 N N . LEU A 1 608 ? -31.665 -31.756 10.313 1.00 64.3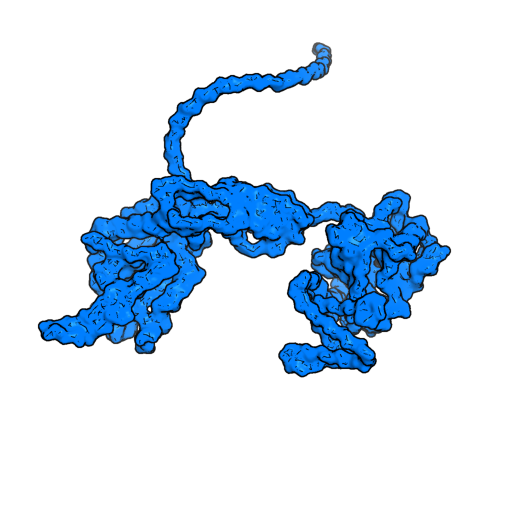1 608 LEU A N 1
ATOM 4595 C CA . LEU A 1 608 ? -30.807 -30.988 9.413 1.00 64.31 608 LEU A CA 1
ATOM 4596 C C . LEU A 1 608 ? -29.393 -31.582 9.441 1.00 64.31 608 LEU A C 1
ATOM 4598 O O . LEU A 1 608 ? -28.774 -31.654 10.499 1.00 64.31 608 LEU A O 1
ATOM 4602 N N . LEU A 1 609 ? -28.889 -32.013 8.284 1.00 64.44 609 LEU A N 1
ATOM 4603 C CA . LEU A 1 609 ? -27.509 -32.477 8.124 1.00 64.44 609 LEU A CA 1
ATOM 4604 C C . LEU A 1 609 ? -26.718 -31.425 7.351 1.00 64.44 609 LEU A C 1
ATOM 4606 O O . LEU A 1 609 ? -27.097 -31.069 6.234 1.00 64.44 609 LEU A O 1
ATOM 4610 N N . VAL A 1 610 ? -25.616 -30.957 7.932 1.00 66.25 610 VAL A N 1
ATOM 4611 C CA . VAL A 1 610 ? -24.685 -30.027 7.282 1.00 66.25 610 VAL A CA 1
ATOM 4612 C C . VAL A 1 610 ? -23.446 -30.805 6.850 1.00 66.25 610 VAL A C 1
ATOM 4614 O O . VAL A 1 610 ? -22.993 -31.702 7.559 1.00 66.25 610 VAL A O 1
ATOM 4617 N N . TYR A 1 611 ? -22.915 -30.492 5.673 1.00 64.06 611 TYR A N 1
ATOM 4618 C CA . TYR A 1 611 ? -21.760 -31.169 5.089 1.00 64.06 611 TYR A CA 1
ATOM 4619 C C . TYR A 1 611 ? -20.602 -30.182 4.968 1.00 64.06 611 TYR A C 1
ATOM 4621 O O . TYR A 1 611 ? -20.819 -29.016 4.635 1.00 64.06 611 TYR A O 1
ATOM 4629 N N . ASP A 1 612 ? -19.382 -30.645 5.223 1.00 59.66 612 ASP A N 1
ATOM 4630 C CA . ASP A 1 612 ? -18.180 -29.852 4.961 1.00 59.66 612 ASP A CA 1
ATOM 4631 C C . ASP A 1 612 ? -17.874 -29.767 3.442 1.00 59.66 612 ASP A C 1
ATOM 4633 O O . ASP A 1 612 ? -18.480 -30.494 2.643 1.00 59.66 612 ASP A O 1
ATOM 4637 N N . PRO A 1 613 ? -16.923 -28.917 2.997 1.00 58.56 613 PRO A N 1
ATOM 4638 C CA . PRO A 1 613 ? -16.556 -28.805 1.579 1.00 58.56 613 PRO A CA 1
ATOM 4639 C C . PRO A 1 613 ? -16.019 -30.097 0.942 1.00 58.56 613 PRO A C 1
ATOM 4641 O O . PRO A 1 613 ? -15.938 -30.185 -0.282 1.00 58.56 613 PRO A O 1
ATOM 4644 N N . SER A 1 614 ? -15.643 -31.096 1.747 1.00 64.06 614 SER A N 1
ATOM 4645 C CA . SER A 1 614 ? -15.203 -32.417 1.282 1.00 64.06 614 SER A CA 1
ATOM 4646 C C . SER A 1 614 ? -16.353 -33.427 1.157 1.00 64.06 614 SER A C 1
ATOM 4648 O O . SER A 1 614 ? -16.132 -34.570 0.755 1.00 64.06 614 SER A O 1
ATOM 4650 N N . GLY A 1 615 ? -17.588 -33.010 1.460 1.00 58.84 615 GLY A N 1
ATOM 4651 C CA . GLY A 1 615 ? -18.791 -33.837 1.382 1.00 58.84 615 GLY A CA 1
ATOM 4652 C C . GLY A 1 615 ? -18.989 -34.753 2.589 1.00 58.84 615 GLY A C 1
ATOM 4653 O O . GLY A 1 615 ? -19.820 -35.664 2.536 1.00 58.84 615 GLY A O 1
ATOM 4654 N N . LYS A 1 616 ? -18.252 -34.542 3.685 1.00 57.84 616 LYS A N 1
ATOM 4655 C CA . LYS A 1 616 ? -18.425 -35.313 4.917 1.00 57.84 616 LYS A CA 1
ATOM 4656 C C . LYS A 1 616 ? -19.568 -34.714 5.734 1.00 57.84 616 LYS A C 1
ATOM 4658 O O . LYS A 1 616 ? -19.587 -33.513 5.993 1.00 57.84 616 LYS A O 1
ATOM 4663 N N . VAL A 1 617 ? -20.508 -35.562 6.161 1.00 55.97 617 VAL A N 1
ATOM 4664 C CA . VAL A 1 617 ? 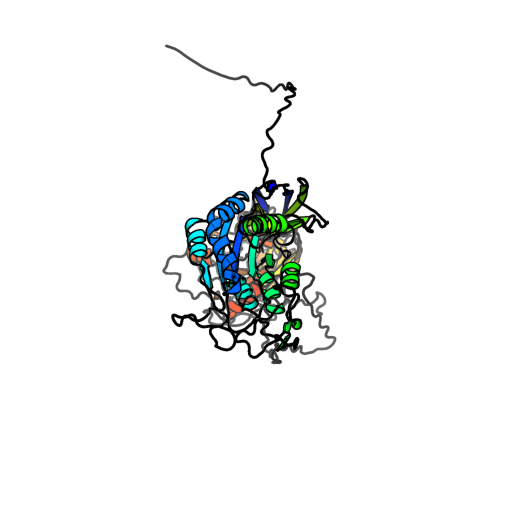-21.558 -35.182 7.119 1.00 55.97 617 VAL A CA 1
ATOM 4665 C C . VAL A 1 617 ? -20.877 -34.694 8.396 1.00 55.97 617 VAL A C 1
ATOM 4667 O O . 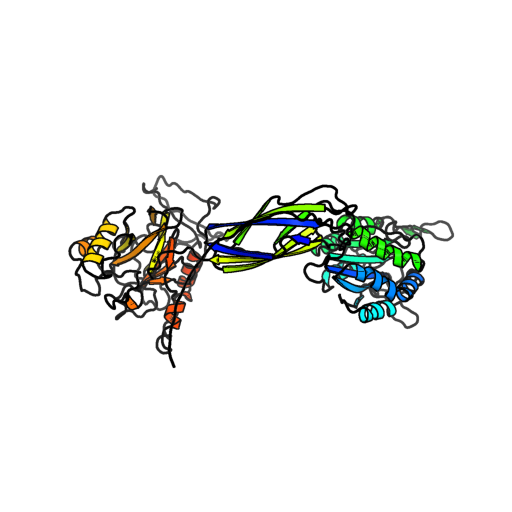VAL A 1 617 ? -20.144 -35.456 9.035 1.00 55.97 617 VAL A O 1
ATOM 4670 N N . MET A 1 618 ? -21.137 -33.447 8.779 1.00 59.97 618 MET A N 1
ATOM 4671 C CA . MET A 1 618 ? -20.890 -32.987 10.140 1.00 59.97 618 MET A CA 1
ATOM 4672 C C . MET A 1 618 ? -21.881 -33.765 11.018 1.00 59.97 618 MET A C 1
ATOM 4674 O O . MET A 1 618 ? -23.090 -33.609 10.867 1.00 59.97 618 MET A O 1
ATOM 4678 N N . GLY A 1 619 ? -21.371 -34.750 11.769 1.00 48.88 619 GLY A N 1
ATOM 4679 C CA . GLY A 1 619 ? -22.154 -35.839 12.370 1.00 48.88 619 GLY A CA 1
ATOM 4680 C C . GLY A 1 619 ? -23.204 -35.390 13.396 1.00 48.88 619 GLY A C 1
ATOM 4681 O O . GLY A 1 619 ? -23.409 -34.206 13.625 1.00 48.88 619 GLY A O 1
ATOM 4682 N N . LYS A 1 620 ? -23.842 -36.352 14.082 1.00 42.19 620 LYS A N 1
ATOM 4683 C CA . LYS A 1 620 ? -24.780 -36.074 15.196 1.00 42.19 620 LYS A CA 1
ATOM 4684 C C . LYS A 1 620 ? -24.156 -35.267 16.347 1.00 42.19 620 LYS A C 1
ATOM 4686 O O . LYS A 1 620 ? -24.884 -34.691 17.141 1.00 42.19 620 LYS A O 1
ATOM 4691 N N . ASP A 1 621 ? -22.826 -35.269 16.420 1.00 46.09 621 ASP A N 1
ATOM 4692 C CA . ASP A 1 621 ? -22.027 -34.543 17.405 1.00 46.09 621 ASP A CA 1
ATOM 4693 C C . ASP A 1 621 ? -21.738 -33.095 16.938 1.00 46.09 621 ASP A C 1
ATOM 4695 O O . ASP A 1 621 ? -21.038 -32.351 17.615 1.00 46.09 621 ASP A O 1
ATOM 4699 N N . GLY A 1 622 ? -22.293 -32.687 15.785 1.00 50.28 622 GLY A N 1
ATOM 4700 C CA . GLY A 1 622 ? -22.145 -31.360 15.198 1.00 50.28 622 GLY A CA 1
ATOM 4701 C C . GLY A 1 622 ? -20.799 -31.144 14.503 1.00 50.28 622 GLY A C 1
ATOM 4702 O O . GLY A 1 622 ? -19.856 -31.924 14.622 1.00 50.28 622 GLY A O 1
ATOM 4703 N N . GLY A 1 623 ? -20.718 -30.070 13.725 1.00 50.88 623 GLY A N 1
ATOM 4704 C CA . GLY A 1 623 ? -19.460 -29.493 13.272 1.00 50.88 623 GLY A CA 1
ATOM 4705 C C . GLY A 1 623 ? -19.531 -27.988 13.470 1.00 50.88 623 GLY A C 1
ATOM 4706 O O . GLY A 1 623 ? -20.602 -27.390 13.371 1.00 50.88 623 GLY A O 1
ATOM 4707 N N . TRP A 1 624 ? -18.400 -27.394 13.823 1.00 60.25 624 TRP A N 1
ATOM 4708 C CA . TRP A 1 624 ? -18.297 -25.978 14.134 1.00 60.25 624 TRP A CA 1
ATOM 4709 C C . TRP A 1 624 ? -17.943 -25.184 12.872 1.00 60.25 624 TRP A C 1
ATOM 4711 O O . TRP A 1 624 ? -16.971 -25.510 12.192 1.00 60.25 624 TRP A O 1
ATOM 4721 N N . ILE A 1 625 ? -18.713 -24.136 12.569 1.00 66.12 625 ILE A N 1
ATOM 4722 C CA . ILE A 1 625 ? -18.358 -23.145 11.547 1.00 66.12 625 ILE A CA 1
ATOM 4723 C C . ILE A 1 625 ? -18.053 -21.840 12.274 1.00 66.12 625 ILE A C 1
ATOM 4725 O O . ILE A 1 625 ? -18.948 -21.205 12.834 1.00 66.12 625 ILE A O 1
ATOM 4729 N N . SER A 1 626 ? -16.786 -21.438 12.254 1.00 67.62 626 SER A N 1
ATOM 4730 C CA . SER A 1 626 ? -16.330 -20.209 12.893 1.00 67.62 626 SER A CA 1
ATOM 4731 C C . SER A 1 626 ? -17.103 -18.993 12.390 1.00 67.62 626 SER A C 1
ATOM 4733 O O . SER A 1 626 ? -17.140 -18.715 11.194 1.00 67.62 626 SER A O 1
ATOM 4735 N N . GLY A 1 627 ? -17.747 -18.284 13.320 1.00 65.44 627 GLY A N 1
ATOM 4736 C CA . GLY A 1 627 ? -18.521 -17.075 13.019 1.00 65.44 627 GLY A CA 1
ATOM 4737 C C . GLY A 1 627 ? -19.976 -17.322 12.607 1.00 65.44 627 GLY A C 1
ATOM 4738 O O . GLY A 1 627 ? -20.677 -16.360 12.308 1.00 65.44 627 GLY A O 1
ATOM 4739 N N . ALA A 1 628 ? -20.457 -18.571 12.597 1.00 66.69 628 ALA A N 1
ATOM 4740 C CA . ALA A 1 628 ? -21.857 -18.857 12.296 1.00 66.69 628 ALA A CA 1
ATOM 4741 C C . ALA A 1 628 ? -22.790 -18.461 13.459 1.00 66.69 628 ALA A C 1
ATOM 4743 O O . ALA A 1 628 ? -22.710 -18.997 14.573 1.00 66.69 628 ALA A O 1
ATOM 4744 N N . GLU A 1 629 ? -23.714 -17.542 13.178 1.00 62.06 629 GLU A N 1
ATOM 4745 C CA . GLU A 1 629 ? -24.837 -17.205 14.055 1.00 62.06 629 GLU A CA 1
ATOM 4746 C C . GLU A 1 629 ? -26.014 -18.145 13.749 1.00 62.06 629 GLU A C 1
ATOM 4748 O O . GLU A 1 629 ? -26.452 -18.258 12.604 1.00 62.06 629 GLU A O 1
ATOM 4753 N N . PHE A 1 630 ? -26.516 -18.835 14.776 1.00 61.41 630 PHE A N 1
ATOM 4754 C CA . PHE A 1 630 ? -27.761 -19.594 14.700 1.00 61.41 630 PHE A CA 1
ATOM 4755 C C . PHE A 1 630 ? -28.817 -18.817 15.484 1.00 61.41 630 PHE A C 1
ATOM 4757 O O . PHE A 1 630 ? -28.717 -18.683 16.704 1.00 61.41 630 PHE A O 1
ATOM 4764 N N . GLU A 1 631 ? -29.807 -18.284 14.775 1.00 54.03 631 GLU A N 1
ATOM 4765 C CA . GLU A 1 631 ? -30.933 -17.565 15.364 1.00 54.03 631 GLU A CA 1
ATOM 4766 C C . GLU A 1 631 ? -32.208 -18.398 15.164 1.00 54.03 631 GLU A C 1
ATOM 4768 O O . GLU A 1 631 ? -32.519 -18.802 14.044 1.00 54.03 631 GLU A O 1
ATOM 4773 N N . MET A 1 632 ? -32.941 -18.654 16.251 1.00 50.38 632 MET A N 1
ATOM 4774 C CA . MET A 1 632 ? -34.319 -19.159 16.210 1.00 50.38 632 MET A CA 1
ATOM 4775 C C . MET A 1 632 ? -35.242 -17.954 16.388 1.00 50.38 632 MET A C 1
ATOM 4777 O O . MET A 1 632 ? -35.005 -17.117 17.267 1.00 50.38 632 MET A O 1
ATOM 4781 N N . LYS A 1 633 ? -36.283 -17.822 15.566 1.00 44.72 633 LYS A N 1
ATOM 4782 C CA . LYS A 1 633 ? -37.232 -16.711 15.693 1.00 44.72 633 LYS A CA 1
ATOM 4783 C C . LYS A 1 633 ? -37.996 -16.818 17.011 1.00 44.72 633 LYS A C 1
ATOM 4785 O O . LYS A 1 633 ? -38.197 -17.897 17.561 1.00 44.72 633 LYS A O 1
ATOM 4790 N N . ALA A 1 634 ? -38.468 -15.675 17.509 1.00 39.50 634 ALA A N 1
ATOM 4791 C CA . ALA A 1 634 ? -39.182 -15.567 18.786 1.00 39.50 634 ALA A CA 1
ATOM 4792 C C . ALA A 1 634 ? -40.473 -16.414 18.874 1.00 39.50 634 ALA A C 1
ATOM 4794 O O . ALA A 1 634 ? -41.004 -16.603 19.966 1.00 39.50 634 ALA A O 1
ATOM 4795 N N . ASP A 1 635 ? -40.983 -16.918 17.748 1.00 44.91 635 ASP A N 1
ATOM 4796 C CA . ASP A 1 635 ? -42.135 -17.822 17.662 1.00 44.91 635 ASP A CA 1
ATOM 4797 C C . ASP A 1 635 ? -41.758 -19.318 17.693 1.00 44.91 635 ASP A C 1
ATOM 4799 O O . ASP A 1 635 ? -42.644 -20.171 17.620 1.00 44.91 635 ASP A O 1
ATOM 4803 N N . GLY A 1 636 ? -40.469 -19.641 17.834 1.00 41.34 636 GLY A N 1
ATOM 4804 C CA . GLY A 1 636 ? -39.957 -21.010 17.845 1.00 41.34 636 GLY A CA 1
ATOM 4805 C C . GLY A 1 636 ? -39.721 -21.615 16.457 1.00 41.34 636 GLY A C 1
ATOM 4806 O O . GLY A 1 636 ? -39.627 -22.841 16.371 1.00 41.34 636 GLY A O 1
ATOM 4807 N N . THR A 1 637 ? -39.644 -20.794 15.397 1.00 42.12 637 THR A N 1
ATOM 4808 C CA . THR A 1 637 ? -39.318 -21.225 14.019 1.00 42.12 637 THR A CA 1
ATOM 4809 C C . THR A 1 637 ? -37.913 -20.888 13.552 1.00 42.12 637 THR A C 1
ATOM 4811 O O . THR A 1 637 ? -37.336 -19.876 14.017 1.00 42.12 637 THR A O 1
#

Solvent-accessible surface area (backbone atoms only — not comparable to full-atom values): 34753 Å² total; per-residue (Å²): 131,90,77,90,78,92,81,91,82,88,84,88,88,82,90,83,85,90,80,92,73,90,72,86,67,77,80,71,85,62,47,30,36,36,40,66,47,61,48,78,49,76,39,34,47,76,35,71,53,75,49,71,34,36,39,36,44,33,53,55,69,44,46,32,37,34,36,40,32,42,36,34,48,24,30,57,89,37,50,65,49,51,53,35,48,44,76,40,38,71,57,46,55,54,59,58,43,69,35,35,56,49,27,36,25,33,31,38,24,25,16,50,69,40,80,76,43,7,19,62,49,100,88,64,54,57,21,48,30,55,47,79,69,30,64,62,37,73,51,66,66,59,50,38,52,35,53,66,61,62,68,79,27,61,39,60,55,72,60,30,24,50,46,51,28,54,38,45,53,55,71,69,50,67,71,64,85,77,38,33,37,34,37,43,37,41,34,47,46,22,44,51,34,18,72,82,36,78,84,48,94,50,71,48,24,70,71,54,30,47,51,47,29,51,77,61,62,31,26,33,30,32,37,38,73,72,30,21,35,62,34,50,68,44,60,49,101,84,72,47,75,78,44,78,38,56,89,43,35,44,51,48,57,53,43,9,62,74,36,65,32,43,81,43,68,56,96,40,85,47,64,68,23,58,51,48,46,53,54,49,45,59,49,56,62,62,38,59,42,48,32,42,34,71,46,70,55,78,86,56,94,39,46,48,75,47,58,47,60,65,58,50,75,52,93,44,58,34,90,47,68,47,77,46,75,35,35,40,38,38,30,22,67,38,66,45,79,47,75,38,43,38,33,34,22,46,60,90,38,40,36,27,70,23,42,39,37,41,34,21,39,66,62,92,50,47,86,50,42,27,22,25,15,29,31,89,83,19,45,34,37,38,34,54,40,34,40,50,34,92,55,54,19,29,36,29,34,22,47,50,78,92,45,85,89,45,57,85,80,34,41,69,33,42,37,52,46,38,52,23,14,75,58,65,43,61,47,8,29,70,74,54,39,48,83,75,26,22,33,70,48,80,61,62,55,50,83,50,94,59,63,48,53,41,70,57,58,81,52,63,43,77,41,65,36,58,51,72,38,41,30,34,42,39,37,21,26,50,37,49,62,72,59,38,57,77,43,38,73,57,77,53,69,63,45,36,68,41,43,25,40,47,42,95,50,69,60,76,29,15,58,79,39,43,38,26,16,66,81,67,79,53,40,39,37,16,21,52,67,46,44,61,93,76,44,88,82,78,48,60,26,31,31,34,35,42,40,46,38,50,56,39,48,59,24,46,65,60,58,55,67,72,50,60,84,84,77,65,76,68,74,65,31,63,75,29,74,56,26,40,53,54,52,48,29,68,68,42,71,78,82,54,98,84,51,91,79,84,88,83,87,74,96,55,98,78,87,89,80,52,62,48,99,86,69,46,70,37,49,99,87,56,69,88,61,76,51,70,82,63,82,69,46,98,86,77,89

Radius of gyration: 37.2 Å; Cα contacts (8 Å, |Δi|>4): 1374; chains: 1; bounding box: 83×87×110 Å

Nearest PDB structures (foldseek):
  7ceb-assembly1_B  TM=5.523E-01  e=5.420E-19  Homo sapiens
  3fcu-assembly2_D  TM=5.487E-01  e=4.311E-19  Homo sapiens
  8vs6-assembly1_B  TM=5.594E-01  e=3.792E-18  Homo sapiens
  2vdm-assembly1_B  TM=5.297E-01  e=1.882E-17  Homo sapiens
  6om1-assembly4_H  TM=5.795E-01  e=2.081E-16  Homo sapiens